Protein 3E48 (pdb70)

Nearest PDB structures (foldseek):
  3e48-assembly1_A  TM=9.968E-01  e=6.217E-48  Staphylococcus aureus subsp. aureus Mu50
  2vrb-assembly1_A-2  TM=9.110E-01  e=1.130E-17  Citrobacter sp. MY-5
  2zcv-assembly1_A  TM=9.039E-01  e=1.420E-17  Escherichia coli
  2jl1-assembly1_A-2  TM=8.910E-01  e=7.568E-18  Citrobacter sp. MY-5
  2vrc-assembly1_D  TM=8.915E-01  e=5.934E-17  Citrobacter sp. MY-5

InterPro domains:
  IPR016040 NAD(P)-binding domain [PF13460] (7-188)
  IPR036291 NAD(P)-binding domain superfamily [SSF51735] (3-250)
  IPR052718 NmrA-type domain-containing oxidoreductase [PTHR47129] (1-280)

CATH classification: 3.40.50.720 (+1 more: 3.90.25.10)

B-factor: mean 16.28, std 10.05, range [1.59, 71.4]

Foldseek 3Di:
DEEEPLPDDLNVLLLVVCLVVLPPQAEYEDQDVVPDDPVCVPSHHYQYADLQPLVSLVVLADEEYEYDFDPDDQLVVRQSSLVSVLVSCVSRVYQEYEYEEELQADPPQLQSNPNRVVNVVVVVVSPHWYEYEYAEPPVQVCLVVLCAEDAQPLAQFKAWYAYSNLSSLLVVLCVPDVVNTRYYYYRTADIDGLRVQVLSCVLSVHHYGYDYDDLVVQLVVCPPHPVSNNSNSNPSRNVRSRRDDDCSSCVRNVDHGDDPNRVSND/DEEEPLLDPLNVLLLVVCLVVQPPPAEYEDQDPVSDDPVCVPRYHYQYADLQPLVSLVVLADEEYEYDQDPDDQLVVRQSSLVSVLVSCVSRVYQEYEYEEELQADPPQLQSNPNRVVNVVVVVVSPHFYEYEYAEPPVQVCLVVLCAEDAQPLAQFKAWYAYSNLSSLLVNLCVVDVVNTRYYYYRTADIGGLVVQVLSCVLQVHHYGYDHDDLVVQLCVCPPPPVSNNSNSNPSRNVRSRRDDDCSSCVRNVDHTDDPNRVSVVDRRDHPDDDD

Secondary structure (DSSP, 8-state):
---BTTTSHHHHHHHHHHHHTT-TT-EEEESSGGGS-GGGBTTBEEEE--TT-S----TT---EEEE------SHHHHHHHHHHHHHHHHHTT--EEEEE--S--STT-----HHHHHHHHHHHHH--EEEEE----THHHHTTT---EE----TT--EEE--HHHHHHHHHHHHH-GGGTT-EE----EEE--HHHHHHHHHHTS--EE----HHHHH----STTHHHHHH--HHHHTTTT----SHHHHHHSSPPPPHHHHHH-/---BTTTSHHHHHHHHHHHHTT-SS-EEEES-GGGS-GGGBTTBEEEE--TT-TT--TTT---EEEE------SHHHHTHHHHHHHHHHHHHT--EEEEE--S--STT-----HHHHHHHHHHHHH--EEEEE----THHHHTTT---EE----TT--EEE--HHHHHHHHHHHHH-GGGTTSEE----EEE--HHHHHHHHHHSS--EE-PPPHHHHH----STTHHHHHH--HHHHTTTT----SHHHHHHSSPPPPHHHHHTTS----SS---

Solvent-accessible surface area: 24708 Å² total

Structure (mmCIF, N/CA/C/O backbone):
data_3E48
#
_entry.id   3E48
#
_cell.length_a   65.086
_cell.length_b   67.188
_cell.length_c   141.582
_cell.angle_alpha   90.00
_cell.angle_beta   90.00
_cell.angle_gamma   90.00
#
_symmetry.space_group_name_H-M   'P 21 21 21'
#
loop_
_entity.id
_entity.type
_entity.pdbx_description
1 polymer 'Putative nucleoside-diphosphate-sugar epimerase'
2 non-polymer 'MAGNESIUM ION'
3 water water
#
loop_
_atom_site.group_PDB
_atom_site.id
_atom_site.type_symbol
_atom_site.label_atom_id
_atom_site.label_alt_id
_atom_site.label_comp_id
_atom_site.label_asym_id
_atom_site.label_entity_id
_atom_site.label_seq_id
_atom_site.pdbx_PDB_ins_code
_atom_site.Cartn_x
_atom_site.Cartn_y
_atom_site.Cartn_z
_atom_site.occupancy
_atom_site.B_iso_or_equiv
_atom_site.auth_seq_id
_atom_site.auth_comp_id
_atom_site.auth_asym_id
_atom_site.auth_atom_id
_atom_site.pdbx_PDB_model_num
ATOM 9 N N . ASN A 1 2 ? -2.005 -17.224 -6.588 1.00 13.40 2 ASN A N 1
ATOM 10 C CA . ASN A 1 2 ? -1.964 -15.982 -7.344 1.00 8.04 2 ASN A CA 1
ATOM 11 C C . ASN A 1 2 ? -0.652 -15.236 -7.177 1.00 9.58 2 ASN A C 1
ATOM 12 O O . ASN A 1 2 ? -0.289 -14.833 -6.071 1.00 10.48 2 ASN A O 1
ATOM 17 N N . ILE A 1 3 ? 0.036 -15.054 -8.300 1.00 7.90 3 ILE A N 1
ATOM 18 C CA . ILE A 1 3 ? 1.316 -14.360 -8.362 1.00 6.19 3 ILE A CA 1
ATOM 19 C C . ILE A 1 3 ? 1.109 -12.955 -8.913 1.00 7.33 3 ILE A C 1
ATOM 20 O O . ILE A 1 3 ? 0.381 -12.773 -9.885 1.00 7.93 3 ILE A O 1
ATOM 33 N N . LEU A 1 5 ? 3.419 -9.680 -10.166 1.00 5.07 5 LEU A N 1
ATOM 34 C CA . LEU A 1 5 ? 4.737 -9.137 -10.479 1.00 5.91 5 LEU A CA 1
ATOM 35 C C . LEU A 1 5 ? 4.600 -7.629 -10.666 1.00 7.76 5 LEU A C 1
ATOM 36 O O . LEU A 1 5 ? 3.871 -7.175 -11.549 1.00 6.60 5 LEU A O 1
ATOM 41 N N . THR A 1 6 ? 5.282 -6.849 -9.835 1.00 6.69 6 THR A N 1
ATOM 42 C CA . THR A 1 6 ? 5.220 -5.394 -9.957 1.00 5.67 6 THR A CA 1
ATOM 43 C C . THR A 1 6 ? 6.354 -4.925 -10.873 1.00 9.07 6 THR A C 1
ATOM 44 O O . THR A 1 6 ? 7.333 -5.647 -11.072 1.00 9.20 6 THR A O 1
ATOM 48 N N . GLY A 1 7 ? 6.218 -3.724 -11.430 1.00 7.64 7 GLY A N 1
ATOM 49 C CA . GLY A 1 7 ? 7.237 -3.197 -12.325 1.00 12.39 7 GLY A CA 1
ATOM 50 C C . GLY A 1 7 ? 7.468 -4.128 -13.501 1.00 10.44 7 GLY A C 1
ATOM 51 O O . GLY A 1 7 ? 8.559 -4.193 -14.057 1.00 7.72 7 GLY A O 1
ATOM 52 N N . ALA A 1 8 ? 6.412 -4.833 -13.888 1.00 10.19 8 ALA A N 1
ATOM 53 C CA . ALA A 1 8 ? 6.459 -5.805 -14.972 1.00 8.72 8 ALA A CA 1
ATOM 54 C C . ALA A 1 8 ? 6.941 -5.296 -16.323 1.00 7.50 8 ALA A C 1
ATOM 55 O O . ALA A 1 8 ? 7.514 -6.065 -17.101 1.00 8.89 8 ALA A O 1
ATOM 57 N N . THR A 1 9 ? 6.717 -4.018 -16.616 1.00 7.90 9 THR A N 1
ATOM 58 C CA . THR A 1 9 ? 7.127 -3.489 -17.915 1.00 8.56 9 THR A CA 1
ATOM 59 C C . THR A 1 9 ? 8.524 -2.892 -17.961 1.00 9.47 9 THR A C 1
ATOM 60 O O . THR A 1 9 ? 8.941 -2.368 -18.992 1.00 10.71 9 THR A O 1
ATOM 64 N N . GLY A 1 10 ? 9.250 -2.975 -16.851 1.00 8.61 10 GLY A N 1
ATOM 65 C CA . GLY A 1 10 ? 10.608 -2.463 -16.836 1.00 8.17 10 GLY A CA 1
ATOM 66 C C . GLY A 1 10 ? 11.514 -3.507 -17.468 1.00 7.11 10 GLY A C 1
ATOM 67 O O . GLY A 1 10 ? 11.033 -4.548 -17.910 1.00 7.76 10 GLY A O 1
ATOM 68 N N . HIS A 1 11 ? 12.818 -3.250 -17.501 1.00 8.95 11 HIS A N 1
ATOM 69 C CA . HIS A 1 11 ? 13.760 -4.190 -18.100 1.00 11.84 11 HIS A CA 1
ATOM 70 C C . HIS A 1 11 ? 13.673 -5.605 -17.546 1.00 11.61 11 HIS A C 1
ATOM 71 O O . HIS A 1 11 ? 13.419 -6.551 -18.292 1.00 10.02 11 HIS A O 1
ATOM 78 N N . LEU A 1 12 ? 13.891 -5.755 -16.244 1.00 7.38 12 LEU A N 1
ATOM 79 C CA . LEU A 1 12 ? 13.846 -7.079 -15.626 1.00 6.41 12 LEU A CA 1
ATOM 80 C C . LEU A 1 12 ? 12.440 -7.661 -15.653 1.00 6.62 12 LEU A C 1
ATOM 81 O O . LEU A 1 12 ? 12.256 -8.848 -15.928 1.00 7.26 12 LEU A O 1
ATOM 86 N N . GLY A 1 13 ? 11.450 -6.821 -15.367 1.00 7.55 13 GLY A N 1
ATOM 87 C CA . GLY A 1 13 ? 10.074 -7.286 -15.359 1.00 8.19 13 GLY A CA 1
ATOM 88 C C . GLY A 1 13 ? 9.655 -7.881 -16.690 1.00 8.38 13 GLY A C 1
ATOM 89 O O . GLY A 1 13 ? 8.888 -8.845 -16.742 1.00 7.29 13 GLY A O 1
ATOM 90 N N . THR A 1 14 ? 10.163 -7.310 -17.775 1.00 6.02 14 THR A N 1
ATOM 91 C CA . THR A 1 14 ? 9.822 -7.798 -19.103 1.00 7.71 14 THR A CA 1
ATOM 92 C C . THR A 1 14 ? 10.360 -9.216 -19.293 1.00 6.42 14 THR A C 1
ATOM 93 O O . THR A 1 14 ? 9.665 -10.087 -19.822 1.00 6.26 14 THR A O 1
ATOM 97 N N . HIS A 1 15 ? 11.590 -9.452 -18.842 1.00 6.85 15 HIS A N 1
ATOM 98 C CA . HIS A 1 15 ? 12.186 -10.785 -18.935 1.00 5.38 15 HIS A CA 1
ATOM 99 C C . HIS A 1 15 ? 11.367 -11.787 -18.128 1.00 7.33 15 HIS A C 1
ATOM 100 O O . HIS A 1 15 ? 11.025 -12.865 -18.615 1.00 7.06 15 HIS A O 1
ATOM 107 N N . ILE A 1 16 ? 11.058 -11.432 -16.884 1.00 5.26 16 ILE A N 1
ATOM 108 C CA . ILE A 1 16 ? 10.290 -12.327 -16.030 1.00 7.76 16 ILE A CA 1
ATOM 109 C C . ILE A 1 16 ? 8.910 -12.608 -16.614 1.00 8.38 16 ILE A C 1
ATOM 110 O O . ILE A 1 16 ? 8.468 -13.761 -16.644 1.00 9.40 16 ILE A O 1
ATOM 115 N N . THR A 1 17 ? 8.232 -11.570 -17.094 1.00 3.29 17 THR A N 1
ATOM 116 C CA . THR A 1 17 ? 6.903 -11.771 -17.662 1.00 6.36 17 THR A CA 1
ATOM 117 C C . THR A 1 17 ? 6.944 -12.663 -18.903 1.00 6.54 17 THR A C 1
ATOM 118 O O . THR A 1 17 ? 6.145 -13.588 -19.028 1.00 7.28 17 THR A O 1
ATOM 122 N N . ASN A 1 18 ? 7.865 -12.393 -19.822 1.00 6.90 18 ASN A N 1
ATOM 123 C CA . ASN A 1 18 ? 7.955 -13.214 -21.021 1.00 5.49 18 ASN A CA 1
ATOM 124 C C . ASN A 1 18 ? 8.250 -14.668 -20.675 1.00 8.47 18 ASN A C 1
ATOM 125 O O .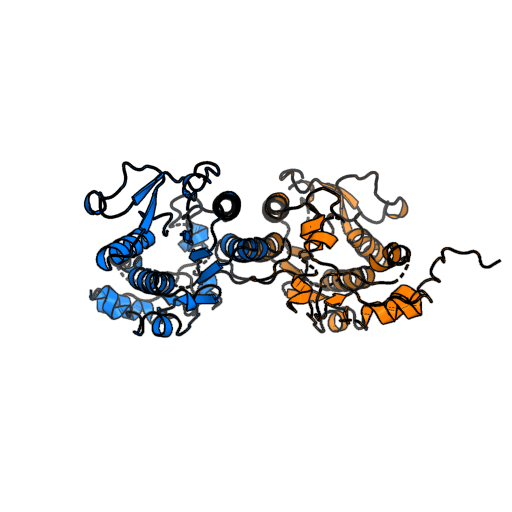 ASN A 1 18 ? 7.697 -15.579 -21.289 1.00 8.69 18 ASN A O 1
ATOM 130 N N . GLN A 1 19 ? 9.105 -14.895 -19.684 1.00 6.64 19 GLN A N 1
ATOM 131 C CA . GLN A 1 19 ? 9.427 -16.263 -19.292 1.00 6.31 19 GLN A CA 1
ATOM 132 C C . GLN A 1 19 ? 8.226 -16.955 -18.631 1.00 10.47 19 GLN A C 1
ATOM 133 O O . GLN A 1 19 ? 7.998 -18.145 -18.848 1.00 10.35 19 GLN A O 1
ATOM 139 N N . ALA A 1 20 ? 7.452 -16.204 -17.847 1.00 7.45 20 ALA A N 1
ATOM 140 C CA . ALA A 1 20 ? 6.275 -16.750 -17.174 1.00 7.82 20 ALA A CA 1
ATOM 141 C C . ALA A 1 20 ? 5.223 -17.144 -18.206 1.00 9.09 20 ALA A C 1
ATOM 142 O O . ALA A 1 20 ? 4.543 -18.163 -18.064 1.00 11.84 20 ALA A O 1
ATOM 144 N N . ILE A 1 21 ? 5.088 -16.325 -19.244 1.00 8.01 21 ILE A N 1
ATOM 145 C CA . ILE A 1 21 ? 4.131 -16.606 -20.304 1.00 10.07 21 ILE A CA 1
ATOM 146 C C . ILE A 1 21 ? 4.588 -17.819 -21.113 1.00 8.51 21 ILE A C 1
ATOM 147 O O . ILE A 1 21 ? 3.788 -18.702 -21.415 1.00 13.83 21 ILE A O 1
ATOM 152 N N . ALA A 1 22 ? 5.875 -17.869 -21.445 1.00 8.76 22 ALA A N 1
ATOM 153 C CA . ALA A 1 22 ? 6.423 -18.977 -22.221 1.00 6.58 22 ALA A CA 1
ATOM 154 C C . ALA A 1 22 ? 6.328 -20.306 -21.476 1.00 13.70 22 ALA A C 1
ATOM 155 O O . ALA A 1 22 ? 6.208 -21.365 -22.095 1.00 16.21 22 ALA A O 1
ATOM 157 N N . ASN A 1 23 ? 6.367 -20.240 -20.151 1.00 10.58 23 ASN A N 1
ATOM 158 C CA . ASN A 1 23 ? 6.291 -21.431 -19.309 1.00 13.60 23 ASN A CA 1
ATOM 159 C C . ASN A 1 23 ? 4.848 -21.727 -18.892 1.00 12.39 23 ASN A C 1
ATOM 160 O O . ASN A 1 23 ? 4.583 -22.710 -18.205 1.00 16.94 23 ASN A O 1
ATOM 165 N N . HIS A 1 24 ? 3.922 -20.873 -19.320 1.00 12.66 24 HIS A N 1
ATOM 166 C CA . HIS A 1 24 ? 2.505 -21.024 -18.996 1.00 13.16 24 HIS A CA 1
ATOM 167 C C . HIS A 1 24 ? 2.212 -21.076 -17.496 1.00 12.69 24 HIS A C 1
ATOM 168 O O . HIS A 1 24 ? 1.390 -21.875 -17.044 1.00 16.27 24 HIS A O 1
ATOM 175 N N . ILE A 1 25 ? 2.877 -20.220 -16.724 1.00 12.44 25 ILE A N 1
ATOM 176 C CA . ILE A 1 25 ? 2.661 -20.171 -15.282 1.00 13.22 25 ILE A CA 1
ATOM 177 C C . ILE A 1 25 ? 1.211 -19.772 -15.011 1.00 16.48 25 ILE A C 1
ATOM 178 O O . ILE A 1 25 ? 0.707 -18.803 -15.581 1.00 15.72 25 ILE A O 1
ATOM 183 N N . ASP A 1 26 ? 0.537 -20.526 -14.147 1.00 15.05 26 ASP A N 1
ATOM 184 C CA . ASP A 1 26 ? -0.858 -20.245 -13.825 1.00 15.49 26 ASP A CA 1
ATOM 185 C C . ASP A 1 26 ? -1.032 -19.079 -12.858 1.00 11.55 26 ASP A C 1
ATOM 186 O O . ASP A 1 26 ? -0.147 -18.782 -12.056 1.00 15.11 26 ASP A O 1
ATOM 191 N N . HIS A 1 27 ? -2.187 -18.426 -12.951 1.00 12.09 27 HIS A N 1
ATOM 192 C CA . HIS A 1 27 ? -2.547 -17.310 -12.080 1.00 9.38 27 HIS A CA 1
ATOM 193 C C . HIS A 1 27 ? -1.478 -16.229 -11.986 1.00 10.97 27 HIS A C 1
ATOM 194 O O . HIS A 1 27 ? -1.149 -15.766 -10.892 1.00 9.79 27 HIS A O 1
ATOM 201 N N . PHE A 1 28 ? -0.957 -15.822 -13.138 1.00 8.40 28 PHE A N 1
ATOM 202 C CA . PHE A 1 28 ? 0.083 -14.800 -13.191 1.00 9.28 28 PHE A CA 1
ATOM 203 C C . PHE A 1 28 ? -0.540 -13.424 -13.428 1.00 12.13 28 PHE A C 1
ATOM 204 O O . PHE A 1 28 ? -1.313 -13.231 -14.366 1.00 9.92 28 PHE A O 1
ATOM 212 N N . HIS A 1 29 ? -0.212 -12.477 -12.553 1.00 4.21 29 HIS A N 1
ATOM 213 C CA . HIS A 1 29 ? -0.736 -11.117 -12.647 1.00 7.76 29 HIS A CA 1
ATOM 214 C C . HIS A 1 29 ? 0.429 -10.140 -12.709 1.00 6.62 29 HIS A C 1
ATOM 215 O O . HIS A 1 29 ? 1.500 -10.425 -12.176 1.00 6.53 29 HIS A O 1
ATOM 222 N N . ILE A 1 30 ? 0.224 -9.001 -13.366 1.00 7.94 30 ILE A N 1
ATOM 223 C CA . ILE A 1 30 ? 1.259 -7.975 -13.436 1.00 5.78 30 ILE A CA 1
ATOM 224 C C . ILE A 1 30 ? 0.647 -6.648 -13.023 1.00 8.25 30 ILE A C 1
ATOM 225 O O . ILE A 1 30 ? -0.550 -6.415 -13.210 1.00 10.83 30 ILE A O 1
ATOM 230 N N . GLY A 1 31 ? 1.471 -5.788 -12.443 1.00 6.71 31 GLY A N 1
ATOM 231 C CA . GLY A 1 31 ? 1.004 -4.482 -12.028 1.00 6.69 31 GLY A CA 1
ATOM 232 C C . GLY A 1 31 ? 1.757 -3.432 -12.820 1.00 10.12 31 GLY A C 1
ATOM 233 O O . GLY A 1 31 ? 2.981 -3.509 -12.955 1.00 10.82 31 GLY A O 1
ATOM 234 N N . VAL A 1 32 ? 1.024 -2.463 -13.360 1.00 5.73 32 VAL A N 1
ATOM 235 C CA . VAL A 1 32 ? 1.618 -1.389 -14.151 1.00 8.23 32 VAL A CA 1
ATOM 236 C C . VAL A 1 32 ? 0.957 -0.075 -13.745 1.00 7.34 32 VAL A C 1
ATOM 237 O O . VAL A 1 32 ? -0.230 -0.051 -13.417 1.00 7.90 32 VAL A O 1
ATOM 241 N N . ARG A 1 33 ? 1.713 1.017 -13.767 1.00 6.33 33 ARG A N 1
ATOM 242 C CA . ARG A 1 33 ? 1.162 2.305 -13.360 1.00 6.59 33 ARG A CA 1
ATOM 243 C C . ARG A 1 33 ? 0.016 2.780 -14.250 1.00 8.99 33 ARG A C 1
ATOM 244 O O . ARG A 1 33 ? -0.936 3.390 -13.764 1.00 7.90 33 ARG A O 1
ATOM 252 N N . ASN A 1 34 ? 0.116 2.503 -15.549 1.00 9.44 34 ASN A N 1
ATOM 253 C CA . ASN A 1 34 ? -0.921 2.882 -16.511 1.00 10.14 34 ASN A CA 1
ATOM 254 C C . ASN A 1 34 ? -1.183 1.690 -17.428 1.00 14.47 34 ASN A C 1
ATOM 255 O O . ASN A 1 34 ? -0.352 1.352 -18.273 1.00 10.18 34 ASN A O 1
ATOM 260 N N . VAL A 1 35 ? -2.344 1.064 -17.251 1.00 12.51 35 VAL A N 1
ATOM 261 C CA . VAL A 1 35 ? -2.725 -0.130 -18.008 1.00 13.25 35 VAL A CA 1
ATOM 262 C C . VAL A 1 35 ? -2.659 -0.049 -19.534 1.00 14.04 35 VAL A C 1
ATOM 263 O O . VAL A 1 35 ? -2.549 -1.080 -20.200 1.00 14.33 35 VAL A O 1
ATOM 267 N N . GLU A 1 36 ? -2.722 1.153 -20.098 1.00 11.62 36 GLU A N 1
ATOM 268 C CA . GLU A 1 36 ? -2.650 1.272 -21.551 1.00 9.96 36 GLU A CA 1
ATOM 269 C C . GLU A 1 36 ? -1.248 0.982 -22.069 1.00 15.01 36 GLU A C 1
ATOM 270 O O . GLU A 1 36 ? -1.076 0.676 -23.249 1.00 15.78 36 GLU A O 1
ATOM 276 N N . LYS A 1 37 ? -0.254 1.068 -21.186 1.00 12.65 37 LYS A N 1
ATOM 277 C CA . LYS A 1 37 ? 1.133 0.828 -21.566 1.00 13.29 37 LYS A CA 1
ATOM 278 C C . LYS A 1 37 ? 1.562 -0.627 -21.422 1.00 20.55 37 LYS A C 1
ATOM 279 O O . LYS A 1 37 ? 2.704 -0.914 -21.059 1.00 32.53 37 LYS A O 1
ATOM 285 N N . VAL A 1 38 ? 0.644 -1.542 -21.696 1.00 14.02 38 VAL A N 1
ATOM 286 C CA . VAL A 1 38 ? 0.941 -2.963 -21.622 1.00 13.10 38 VAL A CA 1
ATOM 287 C C . VAL A 1 38 ? 1.163 -3.467 -23.046 1.00 12.01 38 VAL A C 1
ATOM 288 O O . VAL A 1 38 ? 0.392 -3.149 -23.951 1.00 11.42 38 VAL A O 1
ATOM 292 N N . PRO A 1 39 ? 2.237 -4.242 -23.268 1.00 12.25 39 PRO A N 1
ATOM 293 C CA . PRO A 1 39 ? 2.540 -4.781 -24.599 1.00 12.68 39 PRO A CA 1
ATOM 294 C C . PRO A 1 39 ? 1.332 -5.520 -25.179 1.00 11.67 39 PRO A C 1
ATOM 295 O O . PRO A 1 39 ? 0.678 -6.287 -24.478 1.00 10.68 39 PRO A O 1
ATOM 299 N N . ASP A 1 40 ? 1.036 -5.292 -26.455 1.00 15.30 40 ASP A N 1
ATOM 300 C CA . ASP A 1 40 ? -0.103 -5.960 -27.076 1.00 19.15 40 ASP A CA 1
ATOM 301 C C . ASP A 1 40 ? 0.051 -7.472 -27.035 1.00 15.73 40 ASP A C 1
ATOM 302 O O . ASP A 1 40 ? -0.937 -8.201 -26.979 1.00 21.58 40 ASP A O 1
ATOM 307 N N . ASP A 1 41 ? 1.296 -7.934 -27.055 1.00 20.28 41 ASP A N 1
ATOM 308 C CA . ASP A 1 41 ? 1.592 -9.365 -27.028 1.00 20.51 41 ASP A CA 1
ATOM 309 C C . ASP A 1 41 ? 1.227 -10.017 -25.699 1.00 24.84 41 ASP A C 1
ATOM 310 O O . ASP A 1 41 ? 1.076 -11.236 -25.624 1.00 21.96 41 ASP A O 1
ATOM 315 N N . TRP A 1 42 ? 1.089 -9.213 -24.649 1.00 14.89 42 TRP A N 1
ATOM 316 C CA . TRP A 1 42 ? 0.750 -9.746 -23.330 1.00 13.63 42 TRP A CA 1
ATOM 317 C C . TRP A 1 42 ? -0.752 -9.760 -23.087 1.00 16.37 42 TRP A C 1
ATOM 318 O O . TRP A 1 42 ? -1.238 -10.440 -22.181 1.00 14.38 42 TRP A O 1
ATOM 329 N N . ARG A 1 43 ? -1.480 -8.994 -23.893 1.00 16.29 43 ARG A N 1
ATOM 330 C CA . ARG A 1 43 ? -2.929 -8.900 -23.767 1.00 22.19 43 ARG A CA 1
ATOM 331 C C . ARG A 1 43 ? -3.587 -10.275 -23.840 1.00 15.34 43 ARG A C 1
ATOM 332 O O . ARG A 1 43 ? -3.443 -10.989 -24.832 1.00 20.20 43 ARG A O 1
ATOM 340 N N . GLY A 1 44 ? -4.300 -10.641 -22.779 1.00 17.71 44 GLY A N 1
ATOM 341 C CA . GLY A 1 44 ? -4.980 -11.924 -22.746 1.00 20.15 44 GLY A CA 1
ATOM 342 C C . GLY A 1 44 ? -4.129 -13.073 -22.235 1.00 20.01 44 GLY A C 1
ATOM 343 O O . GLY A 1 44 ? -4.644 -14.166 -22.001 1.00 19.43 44 GLY A O 1
ATOM 344 N N . LYS A 1 45 ? -2.831 -12.830 -22.059 1.00 14.69 45 LYS A N 1
ATOM 345 C CA . LYS A 1 45 ? -1.914 -13.860 -21.576 1.00 16.29 45 LYS A CA 1
ATOM 346 C C . LYS A 1 45 ? -1.629 -13.723 -20.080 1.00 14.97 45 LYS A C 1
ATOM 347 O O . LYS A 1 45 ? -1.247 -14.688 -19.420 1.00 17.26 45 LYS A O 1
ATOM 353 N N . VAL A 1 46 ? -1.803 -12.519 -19.548 1.00 11.65 46 VAL A N 1
ATOM 354 C CA . VAL A 1 46 ? -1.584 -12.279 -18.125 1.00 7.81 46 VAL A CA 1
ATOM 355 C C . VAL A 1 46 ? -2.667 -11.338 -17.618 1.00 11.71 46 VAL A C 1
ATOM 356 O O . VAL A 1 46 ? -3.248 -10.580 -18.394 1.00 14.11 46 VAL A O 1
ATOM 360 N N . SER A 1 47 ? -2.953 -11.397 -16.320 1.00 8.72 47 SER A N 1
ATOM 361 C CA . SER A 1 47 ? -3.962 -10.522 -15.741 1.00 8.85 47 SER A CA 1
ATOM 362 C C . SER A 1 47 ? -3.268 -9.210 -15.425 1.00 13.41 47 SER A C 1
ATOM 363 O O . SER A 1 47 ? -2.146 -9.203 -14.926 1.00 11.16 47 SER A O 1
ATOM 366 N N . VAL A 1 48 ? -3.932 -8.099 -15.714 1.00 12.55 48 VAL A N 1
ATOM 367 C CA . VAL A 1 48 ? -3.328 -6.795 -15.484 1.00 11.39 48 VAL A CA 1
ATOM 368 C C . VAL A 1 48 ? -4.044 -5.975 -14.428 1.00 13.18 48 VAL A C 1
ATOM 369 O O . VAL A 1 48 ? -5.275 -5.916 -14.400 1.00 14.67 48 VAL A O 1
ATOM 373 N N . ARG A 1 49 ? -3.271 -5.353 -13.545 1.00 10.82 49 ARG A N 1
ATOM 374 C CA . ARG A 1 49 ? -3.850 -4.500 -12.520 1.00 9.30 49 ARG A CA 1
ATOM 375 C C . ARG A 1 49 ? -3.074 -3.200 -12.459 1.00 10.05 49 ARG A C 1
ATOM 376 O O . ARG A 1 49 ? -1.864 -3.183 -12.686 1.00 8.96 49 ARG A O 1
ATOM 384 N N . GLN A 1 50 ? -3.778 -2.110 -12.171 1.00 5.81 50 GLN A N 1
ATOM 385 C CA . GLN A 1 50 ? -3.149 -0.799 -12.069 1.00 5.41 50 GLN A CA 1
ATOM 386 C C . GLN A 1 50 ? -2.428 -0.745 -10.730 1.00 8.26 50 GLN A C 1
ATOM 387 O O . GLN A 1 50 ? -2.976 -1.150 -9.699 1.00 9.09 50 GLN A O 1
ATOM 393 N N . LEU A 1 51 ? -1.198 -0.247 -10.753 1.00 7.16 51 LEU A N 1
ATOM 394 C CA . LEU A 1 51 ? -0.384 -0.176 -9.549 1.00 6.42 51 LEU A CA 1
ATOM 395 C C . LEU A 1 51 ? 0.663 0.929 -9.671 1.00 6.98 51 LEU A C 1
ATOM 396 O O . LEU A 1 51 ? 1.494 0.919 -10.578 1.00 7.44 51 LEU A O 1
ATOM 401 N N . ASP A 1 52 ? 0.607 1.878 -8.746 1.00 6.08 52 ASP A N 1
ATOM 402 C CA . ASP A 1 52 ? 1.534 3.004 -8.712 1.00 7.41 52 ASP A CA 1
ATOM 403 C C . ASP A 1 52 ? 2.351 2.859 -7.423 1.00 7.87 52 ASP A C 1
ATOM 404 O O . ASP A 1 52 ? 1.786 2.878 -6.329 1.00 7.43 52 ASP A O 1
ATOM 409 N N . TYR A 1 53 ? 3.669 2.710 -7.557 1.00 7.86 53 TYR A N 1
ATOM 410 C CA . TYR A 1 53 ? 4.561 2.539 -6.408 1.00 9.03 53 TYR A CA 1
ATOM 411 C C . TYR A 1 53 ? 4.447 3.615 -5.350 1.00 10.49 53 TYR A C 1
ATOM 412 O O . TYR A 1 53 ? 4.718 3.375 -4.166 1.00 9.01 53 TYR A O 1
ATOM 421 N N . PHE A 1 54 ? 4.076 4.815 -5.767 1.00 8.29 54 PHE A N 1
ATOM 422 C CA . PHE A 1 54 ? 3.972 5.898 -4.809 1.00 7.39 54 PHE A CA 1
ATOM 423 C C . PHE A 1 54 ? 2.541 6.287 -4.464 1.00 10.11 54 PHE A C 1
ATOM 424 O O . PHE A 1 54 ? 2.257 7.413 -4.066 1.00 11.34 54 PHE A O 1
ATOM 432 N N . ASN A 1 55 ? 1.642 5.324 -4.619 1.00 6.96 55 ASN A N 1
ATOM 433 C CA . ASN A 1 55 ? 0.249 5.518 -4.274 1.00 9.11 55 ASN A CA 1
ATOM 434 C C . ASN A 1 55 ? -0.097 4.281 -3.456 1.00 7.21 55 ASN A C 1
ATOM 435 O O . ASN A 1 55 ? -0.355 3.204 -3.998 1.00 8.73 55 ASN A O 1
ATOM 440 N N . GLN A 1 56 ? -0.065 4.439 -2.139 1.00 8.20 56 GLN A N 1
ATOM 441 C CA . GLN A 1 56 ? -0.328 3.328 -1.238 1.00 7.14 56 GLN A CA 1
ATOM 442 C C . GLN A 1 56 ? -1.657 2.644 -1.515 1.00 10.17 56 GLN A C 1
ATOM 443 O O . GLN A 1 56 ? -1.735 1.414 -1.514 1.00 10.89 56 GLN A O 1
ATOM 449 N N . GLU A 1 57 ? -2.699 3.438 -1.760 1.00 9.18 57 GLU A N 1
ATOM 450 C CA . GLU A 1 57 ? -4.027 2.898 -2.040 1.00 9.16 57 GLU A CA 1
ATOM 451 C C . GLU A 1 57 ? -4.032 1.966 -3.251 1.00 11.42 57 GLU A C 1
ATOM 452 O O . GLU A 1 57 ? -4.647 0.898 -3.215 1.00 9.38 57 GLU A O 1
ATOM 458 N N . SER A 1 58 ? -3.353 2.363 -4.322 1.00 8.40 58 SER A N 1
ATOM 459 C CA . SER A 1 58 ? -3.326 1.528 -5.518 1.00 6.02 58 SER A CA 1
ATOM 460 C C . SER A 1 58 ? -2.676 0.182 -5.230 1.00 8.30 58 SER A C 1
ATOM 461 O O . SER A 1 58 ? -3.091 -0.837 -5.771 1.00 8.46 58 SER A O 1
ATOM 472 N N . VAL A 1 60 ? -2.590 -1.386 -2.243 1.00 9.16 60 VAL A N 1
ATOM 473 C CA . VAL A 1 60 ? -3.478 -2.152 -1.376 1.00 9.31 60 VAL A CA 1
ATOM 474 C C . VAL A 1 60 ? -4.499 -2.882 -2.261 1.00 8.64 60 VAL A C 1
ATOM 475 O O . VAL A 1 60 ? -4.720 -4.086 -2.112 1.00 10.27 60 VAL A O 1
ATOM 479 N N . GLU A 1 61 ? -5.100 -2.155 -3.199 1.00 9.77 61 GLU A N 1
ATOM 480 C CA . GLU A 1 61 ? -6.096 -2.740 -4.098 1.00 9.21 61 GLU A CA 1
ATOM 481 C C . GLU A 1 61 ? -5.487 -3.773 -5.052 1.00 9.88 61 GLU A C 1
ATOM 482 O O . GLU A 1 61 ? -6.061 -4.842 -5.274 1.00 10.39 61 GLU A O 1
ATOM 488 N N . ALA A 1 62 ? -4.321 -3.465 -5.612 1.00 9.74 62 ALA A N 1
ATOM 489 C CA . ALA A 1 62 ? -3.669 -4.381 -6.546 1.00 8.12 62 ALA A CA 1
ATOM 490 C C . ALA A 1 62 ? -3.300 -5.723 -5.914 1.00 7.46 62 ALA A C 1
ATOM 491 O O . ALA A 1 62 ? -3.264 -6.745 -6.603 1.00 10.04 62 ALA A O 1
ATOM 493 N N . PHE A 1 63 ? -3.028 -5.716 -4.609 1.00 6.23 63 PHE A N 1
ATOM 494 C CA . PHE A 1 63 ? -2.642 -6.934 -3.897 1.00 9.10 63 PHE A CA 1
ATOM 495 C C . PHE A 1 63 ? -3.815 -7.787 -3.405 1.00 7.69 63 PHE A C 1
ATOM 496 O O . PHE A 1 63 ? -3.605 -8.891 -2.895 1.00 7.86 63 PHE A O 1
ATOM 504 N N . LYS A 1 64 ? -5.040 -7.288 -3.537 1.00 10.38 64 LYS A N 1
ATOM 505 C CA . LYS A 1 64 ? -6.188 -8.069 -3.080 1.00 14.25 64 LYS A CA 1
ATOM 506 C C . LYS A 1 64 ? -6.229 -9.425 -3.772 1.00 9.09 64 LYS A C 1
ATOM 507 O O . LYS A 1 64 ? -6.191 -9.513 -4.999 1.00 11.49 64 LYS A O 1
ATOM 513 N N . GLY A 1 65 ? -6.286 -10.484 -2.973 1.00 11.02 65 GLY A N 1
ATOM 514 C CA . GLY A 1 65 ? -6.334 -11.823 -3.526 1.00 9.36 65 GLY A CA 1
ATOM 515 C C . GLY A 1 65 ? -4.994 -12.390 -3.959 1.00 13.57 65 GLY A C 1
ATOM 516 O O . GLY A 1 65 ? -4.924 -13.540 -4.389 1.00 11.67 65 GLY A O 1
ATOM 525 N N . ASP A 1 67 ? -1.258 -13.953 -3.499 1.00 8.66 67 ASP A N 1
ATOM 526 C CA . ASP A 1 67 ? -0.601 -14.824 -2.531 1.00 11.07 67 ASP A CA 1
ATOM 527 C C . ASP A 1 67 ? 0.892 -14.538 -2.475 1.00 14.03 67 ASP A C 1
ATOM 528 O O . ASP A 1 67 ? 1.483 -14.459 -1.398 1.00 10.78 67 ASP A O 1
ATOM 533 N N . THR A 1 68 ? 1.502 -14.384 -3.643 1.00 8.56 68 THR A N 1
ATOM 534 C CA . THR A 1 68 ? 2.920 -14.080 -3.711 1.00 9.21 68 THR A CA 1
ATOM 535 C C . THR A 1 68 ? 3.115 -12.833 -4.551 1.00 7.95 68 THR A C 1
ATOM 536 O O . THR A 1 68 ? 2.617 -12.747 -5.674 1.00 8.09 68 THR A O 1
ATOM 540 N N . VAL A 1 69 ? 3.822 -11.861 -3.988 1.00 6.09 69 VAL A N 1
ATOM 541 C CA . VAL A 1 69 ? 4.132 -10.631 -4.704 1.00 5.94 69 VAL A CA 1
ATOM 542 C C . VAL A 1 69 ? 5.626 -10.632 -5.011 1.00 7.53 69 VAL A C 1
ATOM 543 O O . VAL A 1 69 ? 6.444 -10.875 -4.126 1.00 6.80 69 VAL A O 1
ATOM 547 N N . VAL A 1 70 ? 5.969 -10.403 -6.276 1.00 5.83 70 VAL A N 1
ATOM 548 C CA . VAL A 1 70 ? 7.365 -10.325 -6.695 1.00 5.34 70 VAL A CA 1
ATOM 549 C C . VAL A 1 70 ? 7.581 -8.835 -6.925 1.00 7.73 70 VAL A C 1
ATOM 550 O O . VAL A 1 70 ? 7.030 -8.259 -7.865 1.00 5.81 70 VAL A O 1
ATOM 554 N N . PHE A 1 71 ? 8.378 -8.215 -6.060 1.00 4.62 71 PHE A N 1
ATOM 555 C CA . PHE A 1 71 ? 8.617 -6.778 -6.128 1.00 6.19 71 PHE A CA 1
ATOM 556 C C . PHE A 1 71 ? 9.936 -6.354 -6.767 1.00 3.74 71 PHE A C 1
ATOM 557 O O . PHE A 1 71 ? 11.006 -6.771 -6.335 1.00 5.77 71 PHE A O 1
ATOM 565 N N . ILE A 1 72 ? 9.851 -5.513 -7.792 1.00 4.27 72 ILE A N 1
ATOM 566 C CA . ILE A 1 72 ? 11.041 -5.006 -8.471 1.00 5.22 72 ILE A CA 1
ATOM 567 C C . ILE A 1 72 ? 11.216 -3.521 -8.141 1.00 7.06 72 ILE A C 1
ATOM 568 O O . ILE A 1 72 ? 10.411 -2.687 -8.560 1.00 6.96 72 ILE A O 1
ATOM 573 N N . PRO A 1 73 ? 12.268 -3.170 -7.383 1.00 4.32 73 PRO A N 1
ATOM 574 C CA . PRO A 1 73 ? 12.488 -1.763 -7.034 1.00 5.92 73 PRO A CA 1
ATOM 575 C C . PRO A 1 73 ? 12.507 -0.845 -8.257 1.00 7.22 73 PRO A C 1
ATOM 576 O O . PRO A 1 73 ? 12.855 -1.272 -9.360 1.00 7.05 73 PRO A O 1
ATOM 580 N N . SER A 1 74 ? 12.120 0.411 -8.051 1.00 4.23 74 SER A N 1
ATOM 581 C CA . SER A 1 74 ? 12.124 1.410 -9.117 1.00 6.21 74 SER A CA 1
ATOM 582 C C . SER A 1 74 ? 13.549 1.938 -9.273 1.00 9.01 74 SER A C 1
ATOM 583 O O . SER A 1 74 ? 14.466 1.444 -8.618 1.00 7.80 74 SER A O 1
ATOM 586 N N . ILE A 1 75 ? 13.737 2.940 -10.131 1.00 8.28 75 ILE A N 1
ATOM 587 C CA . ILE A 1 75 ? 15.069 3.515 -10.335 1.00 11.27 75 ILE A CA 1
ATOM 588 C C . ILE A 1 75 ? 15.194 4.890 -9.691 1.00 9.30 75 ILE A C 1
ATOM 589 O O . ILE A 1 75 ? 16.202 5.568 -9.858 1.00 10.32 75 ILE A O 1
ATOM 594 N N . ILE A 1 76 ? 14.168 5.293 -8.950 1.00 10.11 76 ILE A N 1
ATOM 595 C CA . ILE A 1 76 ? 14.158 6.588 -8.282 1.00 8.13 76 ILE A CA 1
ATOM 596 C C . ILE A 1 76 ? 15.359 6.770 -7.360 1.00 8.67 76 ILE A C 1
ATOM 597 O O . ILE A 1 76 ? 15.771 5.838 -6.673 1.00 8.44 76 ILE A O 1
ATOM 602 N N . HIS A 1 77 ? 15.935 7.967 -7.363 1.00 9.24 77 HIS A N 1
ATOM 603 C CA . HIS A 1 77 ? 17.065 8.261 -6.487 1.00 10.21 77 HIS A CA 1
ATOM 604 C C . HIS A 1 77 ? 16.878 9.668 -5.934 1.00 8.75 77 HIS A C 1
ATOM 605 O O . HIS A 1 77 ? 16.156 10.476 -6.520 1.00 10.03 77 HIS A O 1
ATOM 612 N N . PRO A 1 78 ? 17.496 9.971 -4.780 1.00 10.52 78 PRO A N 1
ATOM 613 C CA . PRO A 1 78 ? 18.349 9.095 -3.967 1.00 9.17 78 PRO A CA 1
ATOM 614 C C . PRO A 1 78 ? 17.526 8.141 -3.099 1.00 11.04 78 PRO A C 1
ATOM 615 O O . PRO A 1 78 ? 16.309 8.031 -3.270 1.00 8.31 78 PRO A O 1
ATOM 619 N N . SER A 1 79 ? 18.183 7.460 -2.159 1.00 9.16 79 SER A N 1
ATOM 620 C CA . SER A 1 79 ? 17.487 6.504 -1.293 1.00 8.48 79 SER A CA 1
ATOM 621 C C . SER A 1 79 ? 16.253 7.060 -0.579 1.00 9.54 79 SER A C 1
ATOM 622 O O . SER A 1 79 ? 15.227 6.382 -0.484 1.00 7.85 79 SER A O 1
ATOM 625 N N . PHE A 1 80 ? 16.340 8.289 -0.080 1.00 8.08 80 PHE A N 1
ATOM 626 C CA . PHE A 1 80 ? 15.210 8.883 0.637 1.00 6.96 80 PHE A CA 1
ATOM 627 C C . PHE A 1 80 ? 13.949 8.959 -0.212 1.00 8.08 80 PHE A C 1
ATOM 628 O O . PHE A 1 80 ? 12.831 8.798 0.294 1.00 7.29 80 PHE A O 1
ATOM 636 N N . LYS A 1 81 ? 14.124 9.208 -1.503 1.00 4.70 81 LYS A N 1
ATOM 637 C CA . LYS A 1 81 ? 12.980 9.298 -2.392 1.00 8.12 81 LYS A CA 1
ATOM 638 C C . LYS A 1 81 ? 12.434 7.936 -2.790 1.00 7.13 81 LYS A C 1
ATOM 639 O O . LYS A 1 81 ? 11.261 7.822 -3.149 1.00 11.86 81 LYS A O 1
ATOM 645 N N . ARG A 1 82 ? 13.264 6.898 -2.713 1.00 5.51 82 ARG A N 1
ATOM 646 C CA . ARG A 1 82 ? 12.803 5.565 -3.102 1.00 7.52 82 ARG A CA 1
ATOM 647 C C . ARG A 1 82 ? 12.160 4.766 -1.962 1.00 7.69 82 ARG A C 1
ATOM 648 O O . ARG A 1 82 ? 11.278 3.935 -2.200 1.00 8.57 82 ARG A O 1
ATOM 656 N N . ILE A 1 83 ? 12.595 5.030 -0.732 1.00 6.94 83 ILE A N 1
ATOM 657 C CA . ILE A 1 83 ? 12.085 4.356 0.466 1.00 11.14 83 ILE A CA 1
ATOM 658 C C . ILE A 1 83 ? 10.563 4.188 0.552 1.00 7.85 83 ILE A C 1
ATOM 659 O O . ILE A 1 83 ? 10.069 3.134 0.943 1.00 5.92 83 ILE A O 1
ATOM 664 N N . PRO A 1 84 ? 9.800 5.230 0.198 1.00 9.23 84 PRO A N 1
ATOM 665 C CA . PRO A 1 84 ? 8.345 5.087 0.284 1.00 6.20 84 PRO A CA 1
ATOM 666 C C . PRO A 1 84 ? 7.759 3.871 -0.432 1.00 5.55 84 PRO A C 1
ATOM 667 O O . PRO A 1 84 ? 6.772 3.306 0.035 1.00 8.78 84 PRO A O 1
ATOM 671 N N . GLU A 1 85 ? 8.359 3.453 -1.546 1.00 6.04 85 GLU A N 1
ATOM 672 C CA . GLU A 1 85 ? 7.824 2.307 -2.276 1.00 4.77 85 GLU A CA 1
ATOM 673 C C . GLU A 1 85 ? 7.892 1.008 -1.471 1.00 6.35 85 GLU A C 1
ATOM 674 O O . GLU A 1 85 ? 6.989 0.173 -1.569 1.00 7.09 85 GLU A O 1
ATOM 680 N N . VAL A 1 86 ? 8.936 0.838 -0.659 1.00 3.94 86 VAL A N 1
ATOM 681 C CA . VAL A 1 86 ? 9.062 -0.381 0.143 1.00 8.20 86 VAL A CA 1
ATOM 682 C C . VAL A 1 86 ? 8.115 -0.308 1.343 1.00 7.71 86 VAL A C 1
ATOM 683 O O . VAL A 1 86 ? 7.592 -1.325 1.803 1.00 7.35 86 VAL A O 1
ATOM 687 N N . GLU A 1 87 ? 7.889 0.902 1.842 1.00 7.16 87 GLU A N 1
ATOM 688 C CA . GLU A 1 87 ? 6.954 1.100 2.941 1.00 8.67 87 GLU A CA 1
ATOM 689 C C . GLU A 1 87 ? 5.579 0.723 2.414 1.00 6.83 87 GLU A C 1
ATOM 690 O O . GLU A 1 87 ? 4.800 0.060 3.101 1.00 8.82 87 GLU A O 1
ATOM 696 N N . ASN A 1 88 ? 5.285 1.139 1.185 1.00 6.82 88 ASN A N 1
ATOM 697 C CA . ASN A 1 88 ? 3.990 0.832 0.581 1.00 6.93 88 ASN A CA 1
ATOM 698 C C . ASN A 1 88 ? 3.841 -0.667 0.320 1.00 8.38 88 ASN A C 1
ATOM 699 O O . ASN A 1 88 ? 2.759 -1.231 0.500 1.00 7.27 88 ASN A O 1
ATOM 704 N N . LEU A 1 89 ? 4.930 -1.314 -0.090 1.00 7.00 89 LEU A N 1
ATOM 705 C CA . LEU A 1 89 ? 4.912 -2.756 -0.340 1.00 7.07 89 LEU A CA 1
ATOM 706 C C . LEU A 1 89 ? 4.485 -3.516 0.916 1.00 9.08 89 LEU A C 1
ATOM 707 O O . LEU A 1 89 ? 3.577 -4.348 0.873 1.00 8.47 89 LEU A O 1
ATOM 712 N N . VAL A 1 90 ? 5.149 -3.228 2.032 1.00 5.78 90 VAL A N 1
ATOM 713 C CA . VAL A 1 90 ? 4.843 -3.889 3.297 1.00 6.96 90 VAL A CA 1
ATOM 714 C C . VAL A 1 90 ? 3.442 -3.547 3.810 1.00 6.34 90 VAL A C 1
ATOM 715 O O . VAL A 1 90 ? 2.720 -4.419 4.298 1.00 9.72 90 VAL A O 1
ATOM 719 N N . TYR A 1 91 ? 3.057 -2.282 3.700 1.00 6.61 91 TYR A N 1
ATOM 720 C CA . TYR A 1 91 ? 1.735 -1.865 4.152 1.00 8.25 91 TYR A CA 1
ATOM 721 C C . TYR A 1 91 ? 0.636 -2.599 3.379 1.00 8.53 91 TYR A C 1
ATOM 722 O O . TYR A 1 91 ? -0.291 -3.165 3.971 1.00 8.38 91 TYR A O 1
ATOM 731 N N . ALA A 1 92 ? 0.753 -2.592 2.054 1.00 7.06 92 ALA A N 1
ATOM 732 C CA . ALA A 1 92 ? -0.218 -3.238 1.175 1.00 6.05 92 ALA A CA 1
ATOM 733 C C . ALA A 1 92 ? -0.246 -4.753 1.348 1.00 8.62 92 ALA A C 1
ATOM 734 O O . ALA A 1 92 ? -1.314 -5.366 1.325 1.00 7.59 92 ALA A O 1
ATOM 736 N N . ALA A 1 93 ? 0.926 -5.356 1.517 1.00 8.30 93 ALA A N 1
ATOM 737 C CA . ALA A 1 93 ? 1.007 -6.801 1.700 1.00 9.29 93 ALA A CA 1
ATOM 738 C C . ALA A 1 93 ? 0.273 -7.193 2.978 1.00 9.42 93 ALA A C 1
ATOM 739 O O . ALA A 1 93 ? -0.481 -8.165 2.993 1.00 8.96 93 ALA A O 1
ATOM 741 N N . LYS A 1 94 ? 0.490 -6.438 4.054 1.00 9.68 94 LYS A N 1
ATOM 742 C CA . LYS A 1 94 ? -0.188 -6.731 5.313 1.00 9.44 94 LYS A CA 1
ATOM 743 C C . LYS A 1 94 ? -1.691 -6.514 5.203 1.00 10.45 94 LYS A C 1
ATOM 744 O O . LYS A 1 94 ? -2.482 -7.368 5.602 1.00 11.92 94 LYS A O 1
ATOM 750 N N . GLN A 1 95 ? -2.078 -5.364 4.662 1.00 9.96 95 GLN A N 1
ATOM 751 C CA . GLN A 1 95 ? -3.489 -5.024 4.522 1.00 15.32 95 GLN A CA 1
ATOM 752 C C . GLN A 1 95 ? -4.282 -6.030 3.687 1.00 9.76 95 GLN A C 1
ATOM 753 O O . GLN A 1 95 ? -5.385 -6.433 4.068 1.00 11.25 95 GLN A O 1
ATOM 759 N N . SER A 1 96 ? -3.717 -6.450 2.560 1.00 10.16 96 SER A N 1
ATOM 760 C CA . SER A 1 96 ? -4.409 -7.378 1.674 1.00 14.31 96 SER A CA 1
ATOM 761 C C . SER A 1 96 ? -4.132 -8.857 1.905 1.00 13.00 96 SER A C 1
ATOM 762 O O . SER A 1 96 ? -4.561 -9.708 1.123 1.00 10.82 96 SER A O 1
ATOM 765 N N . GLY A 1 97 ? -3.412 -9.159 2.979 1.00 9.27 97 GLY A N 1
ATOM 766 C CA . GLY A 1 97 ? -3.125 -10.542 3.322 1.00 9.97 97 GLY A CA 1
ATOM 767 C C . GLY A 1 97 ? -2.202 -11.324 2.410 1.00 11.11 97 GLY A C 1
ATOM 768 O O . GLY A 1 97 ? -2.419 -12.514 2.179 1.00 14.06 97 GLY A O 1
ATOM 769 N N . VAL A 1 98 ? -1.177 -10.666 1.884 1.00 7.42 98 VAL A N 1
ATOM 770 C CA . VAL A 1 98 ? -0.212 -11.337 1.026 1.00 7.96 98 VAL A CA 1
ATOM 771 C C . VAL A 1 98 ? 0.632 -12.237 1.930 1.00 6.75 98 VAL A C 1
ATOM 772 O O . VAL A 1 98 ? 1.128 -11.793 2.961 1.00 15.34 98 VAL A O 1
ATOM 776 N N . ALA A 1 99 ? 0.800 -13.497 1.544 1.00 8.51 99 ALA A N 1
ATOM 777 C CA . ALA A 1 99 ? 1.546 -14.444 2.366 1.00 11.96 99 ALA A CA 1
ATOM 778 C C . ALA A 1 99 ? 3.034 -14.532 2.083 1.00 11.29 99 ALA A C 1
ATOM 779 O O . ALA A 1 99 ? 3.807 -14.962 2.942 1.00 11.58 99 ALA A O 1
ATOM 781 N N . HIS A 1 100 ? 3.441 -14.125 0.887 1.00 8.42 100 HIS A N 1
ATOM 782 C CA . HIS A 1 100 ? 4.838 -14.227 0.522 1.00 5.85 100 HIS A CA 1
ATOM 783 C C . HIS A 1 100 ? 5.304 -13.114 -0.400 1.00 11.50 100 HIS A C 1
ATOM 784 O O . HIS A 1 100 ? 4.617 -12.747 -1.351 1.00 6.48 100 HIS A O 1
ATOM 791 N N . ILE A 1 101 ? 6.482 -12.580 -0.107 1.00 8.31 101 ILE A N 1
ATOM 792 C CA . ILE A 1 101 ? 7.055 -11.532 -0.925 1.00 7.17 101 ILE A CA 1
ATOM 793 C C . ILE A 1 101 ? 8.433 -11.943 -1.411 1.00 6.06 101 ILE A C 1
ATOM 794 O O . ILE A 1 101 ? 9.273 -12.380 -0.628 1.00 6.30 101 ILE A O 1
ATOM 799 N N . ILE A 1 102 ? 8.646 -11.838 -2.717 1.00 6.37 102 ILE A N 1
ATOM 800 C CA . ILE A 1 102 ? 9.953 -12.114 -3.293 1.00 4.81 102 ILE A CA 1
ATOM 801 C C . ILE A 1 102 ? 10.438 -10.699 -3.617 1.00 6.65 102 ILE A C 1
ATOM 802 O O . ILE A 1 102 ? 9.814 -9.999 -4.413 1.00 7.76 102 ILE A O 1
ATOM 807 N N . PHE A 1 103 ? 11.532 -10.275 -2.986 1.00 6.07 103 PHE A N 1
ATOM 808 C CA . PHE A 1 103 ? 12.069 -8.928 -3.192 1.00 4.74 103 PHE A CA 1
ATOM 809 C C . PHE A 1 103 ? 13.352 -8.992 -4.000 1.00 6.76 103 PHE A C 1
ATOM 810 O O . PHE A 1 103 ? 14.288 -9.698 -3.628 1.00 6.87 103 PHE A O 1
ATOM 818 N N . ILE A 1 104 ? 13.412 -8.255 -5.102 1.00 7.63 104 ILE A N 1
ATOM 819 C CA . ILE A 1 104 ? 14.621 -8.275 -5.916 1.00 7.49 104 ILE A CA 1
ATOM 820 C C . ILE A 1 104 ? 15.538 -7.121 -5.521 1.00 8.76 104 ILE A C 1
ATOM 821 O O . ILE A 1 104 ? 15.305 -5.968 -5.885 1.00 8.38 104 ILE A O 1
ATOM 826 N N . GLY A 1 105 ? 16.583 -7.441 -4.768 1.00 7.23 105 GLY A N 1
ATOM 827 C CA . GLY A 1 105 ? 17.506 -6.416 -4.324 1.00 9.75 105 GLY A CA 1
ATOM 828 C C . GLY A 1 105 ? 18.839 -6.439 -5.041 1.00 8.45 105 GLY A C 1
ATOM 829 O O . GLY A 1 105 ? 19.180 -7.411 -5.710 1.00 14.36 105 GLY A O 1
ATOM 830 N N . TYR A 1 106 ? 19.593 -5.356 -4.896 1.00 9.86 106 TYR A N 1
ATOM 831 C CA . TYR A 1 106 ? 20.906 -5.225 -5.522 1.00 8.18 106 TYR A CA 1
ATOM 832 C C . TYR A 1 106 ? 21.975 -5.592 -4.491 1.00 7.84 106 TYR A C 1
ATOM 833 O O . TYR A 1 106 ? 21.820 -5.304 -3.300 1.00 7.46 106 TYR A O 1
ATOM 842 N N . TYR A 1 107 ? 23.066 -6.205 -4.946 1.00 5.98 107 TYR A N 1
ATOM 843 C CA . TYR A 1 107 ? 24.113 -6.644 -4.033 1.00 6.55 107 TYR A CA 1
ATOM 844 C C . TYR A 1 107 ? 25.024 -5.586 -3.421 1.00 5.86 107 TYR A C 1
ATOM 845 O O . TYR A 1 107 ? 25.871 -5.915 -2.595 1.00 6.00 107 TYR A O 1
ATOM 854 N N . ALA A 1 108 ? 24.858 -4.324 -3.810 1.00 5.58 108 ALA A N 1
ATOM 855 C CA . ALA A 1 108 ? 25.683 -3.254 -3.241 1.00 5.11 108 ALA A CA 1
ATOM 856 C C . ALA A 1 108 ? 24.902 -2.724 -2.036 1.00 6.76 108 ALA A C 1
ATOM 857 O O . ALA A 1 108 ? 24.404 -1.594 -2.046 1.00 6.37 108 ALA A O 1
ATOM 859 N N . ASP A 1 109 ? 24.819 -3.555 -0.997 1.00 6.78 109 ASP A N 1
ATOM 860 C CA . ASP A 1 109 ? 24.046 -3.239 0.195 1.00 5.09 109 ASP A CA 1
ATOM 861 C C . ASP A 1 109 ? 24.727 -3.432 1.548 1.00 7.92 109 ASP A C 1
ATOM 862 O O . ASP A 1 109 ? 24.041 -3.486 2.573 1.00 7.40 109 ASP A O 1
ATOM 867 N N . GLN A 1 110 ? 26.052 -3.551 1.577 1.00 5.81 110 GLN A N 1
ATOM 868 C CA . GLN A 1 110 ? 26.743 -3.727 2.863 1.00 7.10 110 GLN A CA 1
ATOM 869 C C . GLN A 1 110 ? 26.654 -2.462 3.705 1.00 8.84 110 GLN A C 1
ATOM 870 O O . GLN A 1 110 ? 26.420 -1.370 3.181 1.00 7.58 110 GLN A O 1
ATOM 876 N N . HIS A 1 111 ? 26.852 -2.604 5.012 1.00 8.69 111 HIS A N 1
ATOM 877 C CA . HIS A 1 111 ? 26.771 -1.454 5.909 1.00 9.19 111 HIS A CA 1
ATOM 878 C C . HIS A 1 111 ? 27.746 -0.343 5.548 1.00 10.85 111 HIS A C 1
ATOM 879 O O . HIS A 1 111 ? 27.532 0.816 5.905 1.00 10.84 111 HIS A O 1
ATOM 886 N N . ASN A 1 112 ? 28.815 -0.693 4.846 1.00 7.24 112 ASN A N 1
ATOM 887 C CA . ASN A 1 112 ? 29.819 0.289 4.464 1.00 8.77 112 ASN A CA 1
ATOM 888 C C . ASN A 1 112 ? 29.945 0.441 2.956 1.00 7.16 112 ASN A C 1
ATOM 889 O O . ASN A 1 112 ? 31.007 0.806 2.451 1.00 8.81 112 ASN A O 1
ATOM 894 N N . ASN A 1 113 ? 28.871 0.156 2.226 1.00 8.18 113 ASN A N 1
ATOM 895 C CA . ASN A 1 113 ? 28.924 0.300 0.773 1.00 8.19 113 ASN A CA 1
ATOM 896 C C . ASN A 1 113 ? 28.554 1.741 0.415 1.00 6.08 113 ASN A C 1
ATOM 897 O O . ASN A 1 113 ? 27.461 2.212 0.729 1.00 7.49 113 ASN A O 1
ATOM 902 N N . PRO A 1 114 ? 29.470 2.458 -0.261 1.00 4.81 114 PRO A N 1
ATOM 903 C CA . PRO A 1 114 ? 29.291 3.853 -0.670 1.00 7.38 114 PRO A CA 1
ATOM 904 C C . PRO A 1 114 ? 28.334 4.130 -1.819 1.00 7.50 114 PRO A C 1
ATOM 905 O O . PRO A 1 114 ? 28.082 5.294 -2.146 1.00 7.33 114 PRO A O 1
ATOM 909 N N . PHE A 1 115 ? 27.798 3.076 -2.429 1.00 6.44 115 PHE A N 1
ATOM 910 C CA . PHE A 1 115 ? 26.858 3.256 -3.532 1.00 8.06 115 PHE A CA 1
ATOM 911 C C . PHE A 1 115 ? 25.666 4.030 -2.988 1.00 4.73 115 PHE A C 1
ATOM 912 O O . PHE A 1 115 ? 25.098 3.666 -1.962 1.00 5.47 115 PHE A O 1
ATOM 920 N N . HIS A 1 116 ? 25.285 5.097 -3.679 1.00 6.54 116 HIS A N 1
ATOM 921 C CA . HIS A 1 116 ? 24.191 5.938 -3.220 1.00 5.19 116 HIS A CA 1
ATOM 922 C C . HIS A 1 116 ? 22.881 5.232 -2.896 1.00 6.38 116 HIS A C 1
ATOM 923 O O . HIS A 1 116 ? 22.120 5.725 -2.071 1.00 6.55 116 HIS A O 1
ATOM 938 N N . SER A 1 118 ? 22.682 2.167 -1.549 1.00 8.35 118 SER A N 1
ATOM 939 C CA . SER A 1 118 ? 22.819 1.158 -0.507 1.00 7.25 118 SER A CA 1
ATOM 940 C C . SER A 1 118 ? 21.870 1.386 0.679 1.00 3.13 118 SER A C 1
ATOM 941 O O . SER A 1 118 ? 21.324 0.427 1.218 1.00 6.30 118 SER A O 1
ATOM 944 N N . PRO A 1 119 ? 21.634 2.650 1.086 1.00 5.19 119 PRO A N 1
ATOM 945 C CA . PRO A 1 119 ? 20.715 2.831 2.223 1.00 5.35 119 PRO A CA 1
ATOM 946 C C . PRO A 1 119 ? 19.320 2.240 1.947 1.00 4.45 119 PRO A C 1
ATOM 947 O O . PRO A 1 119 ? 18.699 1.652 2.836 1.00 6.14 119 PRO A O 1
ATOM 951 N N . TYR A 1 120 ? 18.832 2.401 0.718 1.00 4.94 120 TYR A N 1
ATOM 952 C CA . TYR A 1 120 ? 17.524 1.864 0.351 1.00 5.61 120 TYR A CA 1
ATOM 953 C C . TYR A 1 120 ? 17.494 0.348 0.473 1.00 4.29 120 TYR A C 1
ATOM 954 O O . TYR A 1 120 ? 16.548 -0.223 1.021 1.00 4.81 120 TYR A O 1
ATOM 963 N N . PHE A 1 121 ? 18.526 -0.312 -0.037 1.00 4.54 121 PHE A N 1
ATOM 964 C CA . PHE A 1 121 ? 18.545 -1.766 0.017 1.00 3.58 121 PHE A CA 1
ATOM 965 C C . PHE A 1 121 ? 18.746 -2.305 1.430 1.00 5.55 121 PHE A C 1
ATOM 966 O O . PHE A 1 121 ? 18.176 -3.339 1.786 1.00 6.76 121 PHE A O 1
ATOM 974 N N . GLY A 1 122 ? 19.535 -1.606 2.244 1.00 7.57 122 GLY A N 1
ATOM 975 C CA . GLY A 1 122 ? 19.713 -2.049 3.614 1.00 6.83 122 GLY A CA 1
ATOM 976 C C . GLY A 1 122 ? 18.391 -1.884 4.349 1.00 7.29 122 GLY A C 1
ATOM 977 O O . GLY A 1 122 ? 17.981 -2.740 5.132 1.00 8.16 122 GLY A O 1
ATOM 978 N N . TYR A 1 123 ? 17.710 -0.774 4.083 1.00 5.64 123 TYR A N 1
ATOM 979 C CA . TYR A 1 123 ? 16.433 -0.491 4.721 1.00 4.89 123 TYR A CA 1
ATOM 980 C C . TYR A 1 123 ? 15.363 -1.501 4.303 1.00 5.71 123 TYR A C 1
ATOM 981 O O . TYR A 1 123 ? 14.620 -2.005 5.140 1.00 5.70 123 TYR A O 1
ATOM 990 N N . ALA A 1 124 ? 15.299 -1.812 3.012 1.00 5.05 124 ALA A N 1
ATOM 991 C CA . ALA A 1 124 ? 14.295 -2.746 2.507 1.00 3.36 124 ALA A CA 1
ATOM 992 C C . ALA A 1 124 ? 14.393 -4.127 3.150 1.00 5.39 124 ALA A C 1
ATOM 993 O O . ALA A 1 124 ? 13.390 -4.674 3.611 1.00 4.03 124 ALA A O 1
ATOM 995 N N . SER A 1 125 ? 15.595 -4.688 3.174 1.00 5.41 125 SER A N 1
ATOM 996 C CA . SER A 1 125 ? 15.802 -6.008 3.759 1.00 8.10 125 SER A CA 1
ATOM 997 C C . SER A 1 125 ? 15.326 -6.030 5.211 1.00 8.86 125 SER A C 1
ATOM 998 O O . SER A 1 125 ? 14.603 -6.940 5.635 1.00 6.73 125 SER A O 1
ATOM 1001 N N . ARG A 1 126 ? 15.722 -5.015 5.969 1.00 4.39 126 ARG A N 1
ATOM 1002 C CA . ARG A 1 126 ? 15.339 -4.921 7.371 1.00 4.86 126 ARG A CA 1
ATOM 1003 C C . ARG A 1 126 ? 13.840 -4.700 7.566 1.00 6.65 126 ARG A C 1
ATOM 1004 O O . ARG A 1 126 ? 13.226 -5.326 8.437 1.00 6.77 126 ARG A O 1
ATOM 1012 N N . LEU A 1 127 ? 13.239 -3.839 6.747 1.00 4.46 127 LEU A N 1
ATOM 1013 C CA . LEU A 1 127 ? 11.805 -3.588 6.875 1.00 3.99 127 LEU A CA 1
ATOM 1014 C C . LEU A 1 127 ? 11.044 -4.892 6.629 1.00 6.19 127 LEU A C 1
ATOM 1015 O O . LEU A 1 127 ? 10.060 -5.186 7.316 1.00 7.36 127 LEU A O 1
ATOM 1020 N N . LEU A 1 128 ? 11.481 -5.675 5.645 1.00 4.98 128 LEU A N 1
ATOM 1021 C CA . LEU A 1 128 ? 10.808 -6.945 5.385 1.00 6.20 128 LEU A CA 1
ATOM 1022 C C . LEU A 1 128 ? 10.914 -7.819 6.635 1.00 5.07 128 LEU A C 1
ATOM 1023 O O . LEU A 1 128 ? 9.934 -8.436 7.053 1.00 7.06 128 LEU A O 1
ATOM 1028 N N . SER A 1 129 ? 12.098 -7.848 7.241 1.00 5.00 129 SER A N 1
ATOM 1029 C CA . SER A 1 129 ? 12.322 -8.638 8.450 1.00 6.18 129 SER A CA 1
ATOM 1030 C C . SER A 1 129 ? 11.370 -8.238 9.584 1.00 9.67 129 SER A C 1
ATOM 1031 O O . SER A 1 129 ? 10.837 -9.101 10.283 1.00 11.57 129 SER A O 1
ATOM 1034 N N . THR A 1 130 ? 11.142 -6.939 9.761 1.00 8.15 130 THR A N 1
ATOM 1035 C CA . THR A 1 130 ? 10.253 -6.468 10.828 1.00 6.78 130 THR A CA 1
ATOM 1036 C C . THR A 1 130 ? 8.767 -6.695 10.559 1.00 6.60 130 THR A C 1
ATOM 1037 O O . THR A 1 130 ? 7.961 -6.686 11.490 1.00 10.43 130 THR A O 1
ATOM 1041 N N . SER A 1 131 ? 8.407 -6.886 9.293 1.00 8.83 131 SER A N 1
ATOM 1042 C CA . SER A 1 131 ? 7.007 -7.056 8.891 1.00 6.40 131 SER A CA 1
ATOM 1043 C C . SER A 1 131 ? 6.311 -8.321 9.371 1.00 7.23 131 SER A C 1
ATOM 1044 O O . SER A 1 131 ? 5.097 -8.324 9.566 1.00 11.56 131 SER A O 1
ATOM 1047 N N . GLY A 1 132 ? 7.069 -9.395 9.546 1.00 6.66 132 GLY A N 1
ATOM 1048 C CA . GLY A 1 132 ? 6.464 -10.641 9.971 1.00 12.03 132 GLY A CA 1
ATOM 1049 C C . GLY A 1 132 ? 5.953 -11.446 8.790 1.00 17.32 132 GLY A C 1
ATOM 1050 O O . GLY A 1 132 ? 5.469 -12.564 8.959 1.00 19.57 132 GLY A O 1
ATOM 1051 N N . ILE A 1 133 ? 6.053 -10.881 7.590 1.00 10.91 133 ILE A N 1
ATOM 1052 C CA . ILE A 1 133 ? 5.601 -11.572 6.386 1.00 7.42 133 ILE A CA 1
ATOM 1053 C C . ILE A 1 133 ? 6.733 -12.411 5.807 1.00 11.02 133 ILE A C 1
ATOM 1054 O O . ILE A 1 133 ? 7.883 -11.977 5.786 1.00 7.61 133 ILE A O 1
ATOM 1059 N N . ASP A 1 134 ? 6.416 -13.613 5.339 1.00 6.66 134 ASP A N 1
ATOM 1060 C CA . ASP A 1 134 ? 7.444 -14.464 4.765 1.00 7.94 134 ASP A CA 1
ATOM 1061 C C . ASP A 1 134 ? 7.989 -13.791 3.528 1.00 7.17 134 ASP A C 1
ATOM 1062 O O . ASP A 1 134 ? 7.230 -13.273 2.705 1.00 6.88 134 ASP A O 1
ATOM 1067 N N . TYR A 1 135 ? 9.305 -13.795 3.390 1.00 7.05 135 TYR A N 1
ATOM 1068 C CA . TYR A 1 135 ? 9.896 -13.187 2.217 1.00 6.21 135 TYR A CA 1
ATOM 1069 C C . TYR A 1 135 ? 11.159 -13.899 1.778 1.00 7.99 135 TYR A C 1
ATOM 1070 O O . TYR A 1 135 ? 11.875 -14.500 2.579 1.00 8.99 135 TYR A O 1
ATOM 1079 N N . THR A 1 136 ? 11.405 -13.821 0.480 1.00 5.61 136 THR A N 1
ATOM 1080 C CA . THR A 1 136 ? 12.571 -14.411 -0.142 1.00 6.95 136 THR A CA 1
ATOM 1081 C C . THR A 1 136 ? 13.307 -13.199 -0.691 1.00 8.96 136 THR A C 1
ATOM 1082 O O . THR A 1 136 ? 12.788 -12.491 -1.559 1.00 8.97 136 THR A O 1
ATOM 1086 N N . TYR A 1 137 ? 14.498 -12.946 -0.156 1.00 6.65 137 TYR A N 1
ATOM 1087 C CA . TYR A 1 137 ? 15.296 -11.798 -0.564 1.00 6.14 137 TYR A CA 1
ATOM 1088 C C . TYR A 1 137 ? 16.347 -12.233 -1.572 1.00 7.37 137 TYR A C 1
ATOM 1089 O O . TYR A 1 137 ? 17.305 -12.933 -1.234 1.00 7.54 137 TYR A O 1
ATOM 1098 N N . VAL A 1 138 ? 16.146 -11.822 -2.818 1.00 4.88 138 VAL A N 1
ATOM 1099 C CA . VAL A 1 138 ? 17.035 -12.180 -3.916 1.00 5.86 138 VAL A CA 1
ATOM 1100 C C . VAL A 1 138 ? 17.963 -11.027 -4.286 1.00 8.35 138 VAL A C 1
ATOM 1101 O O . VAL A 1 138 ? 17.530 -10.038 -4.870 1.00 14.15 138 VAL A O 1
ATOM 1105 N N . ARG A 1 139 ? 19.238 -11.143 -3.940 1.00 6.12 139 ARG A N 1
ATOM 1106 C CA . ARG A 1 139 ? 20.184 -10.089 -4.286 1.00 6.50 139 ARG A CA 1
ATOM 1107 C C . ARG A 1 139 ? 20.748 -10.402 -5.663 1.00 10.59 139 ARG A C 1
ATOM 1108 O O . ARG A 1 139 ? 20.983 -11.561 -5.983 1.00 13.12 139 ARG A O 1
ATOM 1124 N N . ALA A 1 141 ? 23.608 -9.318 -8.912 1.00 5.20 141 ALA A N 1
ATOM 1125 C CA . ALA A 1 141 ? 24.867 -8.648 -9.210 1.00 7.23 141 ALA A CA 1
ATOM 1126 C C . ALA A 1 141 ? 24.606 -7.586 -10.267 1.00 7.17 141 ALA A C 1
ATOM 1127 O O . ALA A 1 141 ? 23.457 -7.347 -10.641 1.00 6.26 141 ALA A O 1
ATOM 1137 N N . TYR A 1 143 ? 24.199 -5.676 -13.744 1.00 9.44 143 TYR A N 1
ATOM 1138 C CA . TYR A 1 143 ? 23.701 -6.020 -15.074 1.00 9.32 143 TYR A CA 1
ATOM 1139 C C . TYR A 1 143 ? 24.784 -6.023 -16.148 1.00 8.49 143 TYR A C 1
ATOM 1140 O O . TYR A 1 143 ? 25.615 -5.113 -16.211 1.00 7.36 143 TYR A O 1
ATOM 1157 N N . ASP A 1 145 ? 23.821 -6.350 -19.389 1.00 9.96 145 ASP A N 1
ATOM 1158 C CA . ASP A 1 145 ? 23.096 -5.676 -20.460 1.00 11.75 145 ASP A CA 1
ATOM 1159 C C . ASP A 1 145 ? 23.528 -4.272 -20.899 1.00 13.48 145 ASP A C 1
ATOM 1160 O O . ASP A 1 145 ? 23.630 -4.007 -22.096 1.00 13.62 145 ASP A O 1
ATOM 1165 N N . PRO A 1 146 ? 23.777 -3.356 -19.950 1.00 11.89 146 PRO A N 1
ATOM 1166 C CA . PRO A 1 146 ? 24.193 -1.989 -20.288 1.00 10.40 146 PRO A CA 1
ATOM 1167 C C . PRO A 1 146 ? 25.467 -1.910 -21.139 1.00 13.43 146 PRO A C 1
ATOM 1168 O O . PRO A 1 146 ? 25.667 -0.948 -21.882 1.00 12.52 146 PRO A O 1
ATOM 1172 N N . LEU A 1 147 ? 26.323 -2.922 -21.032 1.00 8.92 147 LEU A N 1
ATOM 1173 C CA . LEU A 1 147 ? 27.574 -2.939 -21.788 1.00 8.73 147 LEU A CA 1
ATOM 1174 C C . LEU A 1 147 ? 27.372 -2.929 -23.302 1.00 15.29 147 LEU A C 1
ATOM 1175 O O . LEU A 1 147 ? 28.155 -2.313 -24.028 1.00 15.49 147 LEU A O 1
ATOM 1180 N N . LYS A 1 148 ? 26.329 -3.605 -23.784 1.00 14.27 148 LYS A N 1
ATOM 1181 C CA . LYS A 1 148 ? 26.075 -3.646 -25.221 1.00 15.08 148 LYS A CA 1
ATOM 1182 C C . LYS A 1 148 ? 25.856 -2.265 -25.840 1.00 12.58 148 LYS A C 1
ATOM 1183 O O . LYS A 1 148 ? 26.524 -1.907 -26.811 1.00 15.03 148 LYS A O 1
ATOM 1189 N N . PRO A 1 149 ? 24.921 -1.469 -25.295 1.00 13.66 149 PRO A N 1
ATOM 1190 C CA . PRO A 1 149 ? 24.674 -0.133 -25.852 1.00 16.11 149 PRO A CA 1
ATOM 1191 C C . PRO A 1 149 ? 25.839 0.821 -25.602 1.00 14.57 149 PRO A C 1
ATOM 1192 O O . PRO A 1 149 ? 25.964 1.850 -26.263 1.00 16.17 149 PRO A O 1
ATOM 1196 N N . TYR A 1 150 ? 26.684 0.471 -24.637 1.00 14.19 150 TYR A N 1
ATOM 1197 C CA . TYR A 1 150 ? 27.833 1.295 -24.282 1.00 10.56 150 TYR A CA 1
ATOM 1198 C C . TYR A 1 150 ? 29.020 1.059 -25.217 1.00 11.44 150 TYR A C 1
ATOM 1199 O O . TYR A 1 150 ? 29.929 1.883 -25.281 1.00 18.16 150 TYR A O 1
ATOM 1208 N N . LEU A 1 151 ? 29.005 -0.054 -25.947 1.00 14.91 151 LEU A N 1
ATOM 1209 C CA . LEU A 1 151 ? 30.099 -0.379 -26.864 1.00 18.91 151 LEU A CA 1
ATOM 1210 C C . LEU A 1 151 ? 30.470 0.766 -27.805 1.00 20.36 151 LEU A C 1
ATOM 1211 O O . LEU A 1 151 ? 31.642 1.113 -27.932 1.00 19.38 151 LEU A O 1
ATOM 1216 N N . PRO A 1 152 ? 29.477 1.358 -28.487 1.00 18.17 152 PRO A N 1
ATOM 1217 C CA . PRO A 1 152 ? 29.750 2.464 -29.408 1.00 22.51 152 PRO A CA 1
ATOM 1218 C C . PRO A 1 152 ? 30.625 3.553 -28.787 1.00 22.13 152 PRO A C 1
ATOM 1219 O O . PRO A 1 152 ? 31.600 3.999 -29.394 1.00 21.60 152 PRO A O 1
ATOM 1223 N N . GLU A 1 153 ? 30.289 3.972 -27.573 1.00 15.56 153 GLU A N 1
ATOM 1224 C CA . GLU A 1 153 ? 31.066 5.013 -26.915 1.00 23.78 153 GLU A CA 1
ATOM 1225 C C . GLU A 1 153 ? 32.444 4.505 -26.504 1.00 23.18 153 GLU A C 1
ATOM 1226 O O . GLU A 1 153 ? 33.431 5.238 -26.579 1.00 18.94 153 GLU A O 1
ATOM 1232 N N . LEU A 1 154 ? 32.505 3.249 -26.067 1.00 21.94 154 LEU A N 1
ATOM 1233 C CA . LEU A 1 154 ? 33.766 2.644 -25.652 1.00 18.26 154 LEU A CA 1
ATOM 1234 C C . LEU A 1 154 ? 34.721 2.545 -26.835 1.00 20.33 154 LEU A C 1
ATOM 1235 O O . LEU A 1 154 ? 35.894 2.912 -26.734 1.00 19.89 154 LEU A O 1
ATOM 1248 N N . ASN A 1 156 ? 34.694 4.282 -29.432 1.00 27.77 156 ASN A N 1
ATOM 1249 C CA . ASN A 1 156 ? 35.048 5.638 -29.822 1.00 31.38 156 ASN A CA 1
ATOM 1250 C C . ASN A 1 156 ? 36.188 6.186 -28.965 1.00 31.24 156 ASN A C 1
ATOM 1251 O O . ASN A 1 156 ? 37.143 6.764 -29.486 1.00 26.57 156 ASN A O 1
ATOM 1264 N N . HIS A 1 158 ? 38.136 4.311 -27.091 1.00 17.84 158 HIS A N 1
ATOM 1265 C CA . HIS A 1 158 ? 39.205 3.317 -27.071 1.00 14.84 158 HIS A CA 1
ATOM 1266 C C . HIS A 1 158 ? 39.676 3.113 -25.635 1.00 19.29 158 HIS A C 1
ATOM 1267 O O . HIS A 1 158 ? 40.794 2.654 -25.393 1.00 18.68 158 HIS A O 1
ATOM 1274 N N . LYS A 1 159 ? 38.817 3.457 -24.680 1.00 15.96 159 LYS A N 1
ATOM 1275 C CA . LYS A 1 159 ? 39.164 3.314 -23.274 1.00 17.32 159 LYS A CA 1
ATOM 1276 C C . LYS A 1 159 ? 37.962 3.030 -22.378 1.00 15.16 159 LYS A C 1
ATOM 1277 O O . LYS A 1 159 ? 36.865 3.551 -22.596 1.00 16.93 159 LYS A O 1
ATOM 1283 N N . LEU A 1 160 ? 38.188 2.192 -21.374 1.00 13.71 160 LEU A N 1
ATOM 1284 C CA . LEU A 1 160 ? 37.172 1.855 -20.381 1.00 10.37 160 LEU A CA 1
ATOM 1285 C C . LEU A 1 160 ? 37.577 2.777 -19.233 1.00 11.60 160 LEU A C 1
ATOM 1286 O O . LEU A 1 160 ? 38.683 2.650 -18.706 1.00 12.23 160 LEU A O 1
ATOM 1291 N N . ILE A 1 161 ? 36.698 3.699 -18.847 1.00 11.86 161 ILE A N 1
ATOM 1292 C CA . ILE A 1 161 ? 37.042 4.669 -17.811 1.00 9.84 161 ILE A CA 1
ATOM 1293 C C . ILE A 1 161 ? 36.398 4.574 -16.429 1.00 8.91 161 ILE A C 1
ATOM 1294 O O . ILE A 1 161 ? 36.546 5.495 -15.621 1.00 11.09 161 ILE A O 1
ATOM 1299 N N . TYR A 1 162 ? 35.700 3.479 -16.146 1.00 10.05 162 TYR A N 1
ATOM 1300 C CA . TYR A 1 162 ? 35.072 3.309 -14.836 1.00 11.10 162 TYR A CA 1
ATOM 1301 C C . TYR A 1 162 ? 36.091 3.516 -13.711 1.00 10.09 162 TYR A C 1
ATOM 1302 O O . TYR A 1 162 ? 37.165 2.914 -13.724 1.00 11.82 162 TYR A O 1
ATOM 1311 N N . PRO A 1 163 ? 35.768 4.376 -12.726 1.00 8.34 163 PRO A N 1
ATOM 1312 C CA . PRO A 1 163 ? 36.677 4.636 -11.600 1.00 6.85 163 PRO A CA 1
ATOM 1313 C C . PRO A 1 163 ? 36.577 3.524 -10.555 1.00 11.11 163 PRO A C 1
ATOM 1314 O O . PRO A 1 163 ? 36.206 3.765 -9.405 1.00 10.36 163 PRO A O 1
ATOM 1318 N N . ALA A 1 164 ? 36.929 2.307 -10.959 1.00 10.74 164 ALA A N 1
ATOM 1319 C CA . ALA A 1 164 ? 36.837 1.150 -10.077 1.00 9.23 164 ALA A CA 1
ATOM 1320 C C . ALA A 1 164 ? 38.174 0.609 -9.580 1.00 8.36 164 ALA A C 1
ATOM 1321 O O . ALA A 1 164 ? 38.245 -0.522 -9.091 1.00 9.81 164 ALA A O 1
ATOM 1323 N N . GLY A 1 165 ? 39.225 1.417 -9.697 1.00 11.85 165 GLY A N 1
ATOM 1324 C CA . GLY A 1 165 ? 40.542 0.993 -9.249 1.00 10.49 165 GLY A CA 1
ATOM 1325 C C . GLY A 1 165 ? 40.913 -0.376 -9.783 1.00 12.44 165 GLY A C 1
ATOM 1326 O O . GLY A 1 165 ? 40.777 -0.646 -10.979 1.00 14.13 165 GLY A O 1
ATOM 1327 N N . ASP A 1 166 ? 41.385 -1.251 -8.901 1.00 11.69 166 ASP A N 1
ATOM 1328 C CA . ASP A 1 166 ? 41.755 -2.600 -9.311 1.00 13.60 166 ASP A CA 1
ATOM 1329 C C . ASP A 1 166 ? 40.736 -3.605 -8.783 1.00 10.97 166 ASP A C 1
ATOM 1330 O O . ASP A 1 166 ? 40.997 -4.806 -8.726 1.00 14.16 166 ASP A O 1
ATOM 1335 N N . GLY A 1 167 ? 39.568 -3.105 -8.399 1.00 14.05 167 GLY A N 1
ATOM 1336 C CA . GLY A 1 167 ? 38.539 -3.981 -7.879 1.00 10.42 167 GLY A CA 1
ATOM 1337 C C . GLY A 1 167 ? 37.959 -4.937 -8.905 1.00 11.08 167 GLY A C 1
ATOM 1338 O O . GLY A 1 167 ? 38.077 -4.731 -10.118 1.00 9.87 167 GLY A O 1
ATOM 1339 N N . ARG A 1 168 ? 37.339 -5.998 -8.401 1.00 11.40 168 ARG A N 1
ATOM 1340 C CA . ARG A 1 168 ? 36.699 -7.010 -9.237 1.00 10.19 168 ARG A CA 1
ATOM 1341 C C . ARG A 1 168 ? 35.198 -6.860 -9.048 1.00 10.60 168 ARG A C 1
ATOM 1342 O O . ARG A 1 168 ? 34.708 -6.825 -7.920 1.00 9.98 168 ARG A O 1
ATOM 1350 N N . ILE A 1 169 ? 34.470 -6.769 -10.158 1.00 8.35 169 ILE A N 1
ATOM 1351 C CA . ILE A 1 169 ? 33.024 -6.607 -10.109 1.00 9.02 169 ILE A CA 1
ATOM 1352 C C . ILE A 1 169 ? 32.334 -7.813 -10.722 1.00 11.08 169 ILE A C 1
ATOM 1353 O O . ILE A 1 169 ? 32.710 -8.268 -11.803 1.00 9.33 169 ILE A O 1
ATOM 1358 N N . ASN A 1 170 ? 31.327 -8.334 -10.030 1.00 6.88 170 ASN A N 1
ATOM 1359 C CA . ASN A 1 170 ? 30.592 -9.476 -10.548 1.00 8.80 170 ASN A CA 1
ATOM 1360 C C . ASN A 1 170 ? 29.391 -9.003 -11.368 1.00 15.18 170 ASN A C 1
ATOM 1361 O O . ASN A 1 170 ? 28.623 -8.142 -10.933 1.00 9.10 170 ASN A O 1
ATOM 1366 N N . TYR A 1 171 ? 29.256 -9.579 -12.563 1.00 8.61 171 TYR A N 1
ATOM 1367 C CA . TYR A 1 171 ? 28.192 -9.246 -13.508 1.00 9.91 171 TYR A CA 1
ATOM 1368 C C . TYR A 1 171 ? 27.290 -10.440 -13.815 1.00 8.45 171 TYR A C 1
ATOM 1369 O O . TYR A 1 171 ? 27.720 -11.589 -13.731 1.00 8.86 171 TYR A O 1
ATOM 1378 N N . ILE A 1 172 ? 26.052 -10.150 -14.210 1.00 8.31 172 ILE A N 1
ATOM 1379 C CA . ILE A 1 172 ? 25.069 -11.177 -14.567 1.00 8.86 172 ILE A CA 1
ATOM 1380 C C . ILE A 1 172 ? 24.050 -10.548 -15.533 1.00 9.58 172 ILE A C 1
ATOM 1381 O O . ILE A 1 172 ? 23.761 -9.357 -15.434 1.00 7.67 172 ILE A O 1
ATOM 1386 N N . THR A 1 173 ? 23.516 -11.326 -16.475 1.00 9.70 173 THR A N 1
ATOM 1387 C CA . THR A 1 173 ? 22.528 -10.776 -17.410 1.00 7.94 173 THR A CA 1
ATOM 1388 C C . THR A 1 173 ? 21.154 -10.709 -16.752 1.00 9.17 173 THR A C 1
ATOM 1389 O O . THR A 1 173 ? 20.864 -11.479 -15.831 1.00 8.63 173 THR A O 1
ATOM 1393 N N . ARG A 1 174 ? 20.306 -9.799 -17.228 1.00 8.44 174 ARG A N 1
ATOM 1394 C CA . ARG A 1 174 ? 18.957 -9.689 -16.686 1.00 7.95 174 ARG A CA 1
ATOM 1395 C C . ARG A 1 174 ? 18.216 -10.986 -16.985 1.00 6.16 174 ARG A C 1
ATOM 1396 O O . ARG A 1 174 ? 17.408 -11.443 -16.180 1.00 6.57 174 ARG A O 1
ATOM 1404 N N . ASN A 1 175 ? 18.494 -11.577 -18.145 1.00 5.81 175 ASN A N 1
ATOM 1405 C CA . ASN A 1 175 ? 17.849 -12.838 -18.515 1.00 9.90 175 ASN A CA 1
ATOM 1406 C C . ASN A 1 175 ? 18.099 -13.899 -17.438 1.00 10.26 175 ASN A C 1
ATOM 1407 O O . ASN A 1 175 ? 17.175 -14.602 -17.027 1.00 10.01 175 ASN A O 1
ATOM 1412 N N . ASP A 1 176 ? 19.343 -14.008 -16.972 1.00 7.07 176 ASP A N 1
ATOM 1413 C CA . ASP A 1 176 ? 19.680 -14.989 -15.947 1.00 10.18 176 ASP A CA 1
ATOM 1414 C C . ASP A 1 176 ? 19.044 -14.668 -14.596 1.00 8.85 176 ASP A C 1
ATOM 1415 O O . ASP A 1 176 ? 18.609 -15.572 -13.881 1.00 8.19 176 ASP A O 1
ATOM 1420 N N . ILE A 1 177 ? 18.997 -13.391 -14.232 1.00 8.12 177 ILE A N 1
ATOM 1421 C CA . ILE A 1 177 ? 18.365 -13.019 -12.972 1.00 7.45 177 ILE A CA 1
ATOM 1422 C C . ILE A 1 177 ? 16.920 -13.480 -13.066 1.00 6.03 177 ILE A C 1
ATOM 1423 O O . ILE A 1 177 ? 16.393 -14.085 -12.138 1.00 6.06 177 ILE A O 1
ATOM 1428 N N . ALA A 1 178 ? 16.287 -13.213 -14.206 1.00 8.95 178 ALA A N 1
ATOM 1429 C CA . ALA A 1 178 ? 14.900 -13.612 -14.409 1.00 6.94 178 ALA A CA 1
ATOM 1430 C C . ALA A 1 178 ? 14.741 -15.134 -14.344 1.00 7.58 178 ALA A C 1
ATOM 1431 O O . ALA A 1 178 ? 13.762 -15.626 -13.795 1.00 5.94 178 ALA A O 1
ATOM 1433 N N . ARG A 1 179 ? 15.697 -15.882 -14.895 1.00 9.10 179 ARG A N 1
ATOM 1434 C CA . ARG A 1 179 ? 15.603 -17.342 -14.842 1.00 7.60 179 ARG A CA 1
ATOM 1435 C C . ARG A 1 179 ? 15.634 -17.806 -13.386 1.00 10.86 179 ARG A C 1
ATOM 1436 O O . ARG A 1 179 ? 14.949 -18.756 -13.014 1.00 10.20 179 ARG A O 1
ATOM 1444 N N . GLY A 1 180 ? 16.438 -17.134 -12.568 1.00 6.76 180 GLY A N 1
ATOM 1445 C CA . GLY A 1 180 ? 16.524 -17.504 -11.167 1.00 7.49 180 GLY A CA 1
ATOM 1446 C C . GLY A 1 180 ? 15.240 -17.199 -10.422 1.00 8.00 180 GLY A C 1
ATOM 1447 O O . GLY A 1 180 ? 14.765 -17.997 -9.614 1.00 8.21 180 GLY A O 1
ATOM 1448 N N . VAL A 1 181 ? 14.665 -16.037 -10.706 1.00 5.96 181 VAL A N 1
ATOM 1449 C CA . VAL A 1 181 ? 13.437 -15.631 -10.050 1.00 8.25 181 VAL A CA 1
ATOM 1450 C C . VAL A 1 181 ? 12.286 -16.541 -10.438 1.00 4.19 181 VAL A C 1
ATOM 1451 O O . VAL A 1 181 ? 11.469 -16.905 -9.593 1.00 6.81 181 VAL A O 1
ATOM 1455 N N . ILE A 1 182 ? 12.221 -16.916 -11.711 1.00 10.02 182 ILE A N 1
ATOM 1456 C CA . ILE A 1 182 ? 11.156 -17.804 -12.160 1.00 6.62 182 ILE A CA 1
ATOM 1457 C C . ILE A 1 182 ? 11.301 -19.162 -11.470 1.00 5.76 182 ILE A C 1
ATOM 1458 O O . ILE A 1 182 ? 10.303 -19.772 -11.081 1.00 9.01 182 ILE A O 1
ATOM 1463 N N . ALA A 1 183 ? 12.538 -19.635 -11.316 1.00 7.03 183 ALA A N 1
ATOM 1464 C CA . ALA A 1 183 ? 12.779 -20.921 -10.657 1.00 6.88 183 ALA A CA 1
ATOM 1465 C C . ALA A 1 183 ? 12.301 -20.864 -9.208 1.00 8.42 183 ALA A C 1
ATOM 1466 O O . ALA A 1 183 ? 11.750 -21.834 -8.678 1.00 9.79 183 ALA A O 1
ATOM 1468 N N . ILE A 1 184 ? 12.526 -19.724 -8.566 1.00 8.06 184 ILE A N 1
ATOM 1469 C CA . ILE A 1 184 ? 12.103 -19.533 -7.186 1.00 9.18 184 ILE A CA 1
ATOM 1470 C C . ILE A 1 184 ? 10.580 -19.555 -7.119 1.00 10.76 184 ILE A C 1
ATOM 1471 O O . ILE A 1 184 ? 9.997 -20.258 -6.299 1.00 10.76 184 ILE A O 1
ATOM 1476 N N . ILE A 1 185 ? 9.940 -18.785 -7.993 1.00 6.62 185 ILE A N 1
ATOM 1477 C CA . ILE A 1 185 ? 8.482 -18.724 -8.040 1.00 7.58 185 ILE A CA 1
ATOM 1478 C C . ILE A 1 185 ? 7.849 -20.113 -8.161 1.00 10.24 185 ILE A C 1
ATOM 1479 O O . ILE A 1 185 ? 6.896 -20.430 -7.450 1.00 10.62 185 ILE A O 1
ATOM 1484 N N . LYS A 1 186 ? 8.395 -20.934 -9.054 1.00 9.82 186 LYS A N 1
ATOM 1485 C CA . LYS A 1 186 ? 7.873 -22.276 -9.305 1.00 15.05 186 LYS A CA 1
ATOM 1486 C C . LYS A 1 186 ? 8.148 -23.329 -8.229 1.00 15.14 186 LYS A C 1
ATOM 1487 O O . LYS A 1 186 ? 7.533 -24.396 -8.240 1.00 14.73 186 LYS A O 1
ATOM 1493 N N . ASN A 1 187 ? 9.064 -23.052 -7.307 1.00 11.09 187 ASN A N 1
ATOM 1494 C CA . ASN A 1 187 ? 9.375 -24.027 -6.261 1.00 12.64 187 ASN A CA 1
ATOM 1495 C C . ASN A 1 187 ? 9.293 -23.420 -4.865 1.00 12.87 187 ASN A C 1
ATOM 1496 O O . ASN A 1 187 ? 10.272 -22.883 -4.355 1.00 11.62 187 ASN A O 1
ATOM 1501 N N . PRO A 1 188 ? 8.123 -23.523 -4.219 1.00 11.32 188 PRO A N 1
ATOM 1502 C CA . PRO A 1 188 ? 7.931 -22.971 -2.876 1.00 12.59 188 PRO A CA 1
ATOM 1503 C C . PRO A 1 188 ? 8.919 -23.451 -1.815 1.00 10.68 188 PRO A C 1
ATOM 1504 O O . PRO A 1 188 ? 9.054 -22.820 -0.772 1.00 13.48 188 PRO A O 1
ATOM 1508 N N . ASP A 1 189 ? 9.608 -24.559 -2.069 1.00 15.89 189 ASP A N 1
ATOM 1509 C CA . ASP A 1 189 ? 10.572 -25.056 -1.093 1.00 14.16 189 ASP A CA 1
ATOM 1510 C C . ASP A 1 189 ? 11.803 -24.164 -1.039 1.00 15.50 189 ASP A C 1
ATOM 1511 O O . ASP A 1 189 ? 12.680 -24.353 -0.199 1.00 16.63 189 ASP A O 1
ATOM 1516 N N . THR A 1 190 ? 11.871 -23.187 -1.936 1.00 11.22 190 THR A N 1
ATOM 1517 C CA . THR A 1 190 ? 13.007 -22.275 -1.959 1.00 13.66 190 THR A CA 1
ATOM 1518 C C . THR A 1 190 ? 12.652 -20.969 -1.281 1.00 13.22 190 THR A C 1
ATOM 1519 O O . THR A 1 190 ? 13.510 -20.112 -1.093 1.00 13.13 190 THR A O 1
ATOM 1523 N N . TRP A 1 191 ? 11.386 -20.813 -0.918 1.00 10.10 191 TRP A N 1
ATOM 1524 C CA . TRP A 1 191 ? 10.940 -19.579 -0.293 1.00 10.99 191 TRP A CA 1
ATOM 1525 C C . TRP A 1 191 ? 11.424 -19.407 1.136 1.00 16.01 191 TRP A C 1
ATOM 1526 O O . TRP A 1 191 ? 11.659 -20.382 1.855 1.00 16.73 191 TRP A O 1
ATOM 1537 N N . GLY A 1 192 ? 11.572 -18.149 1.533 1.00 12.80 192 GLY A N 1
ATOM 1538 C CA . GLY A 1 192 ? 12.002 -17.839 2.881 1.00 13.18 192 GLY A CA 1
ATOM 1539 C C . GLY A 1 192 ? 13.502 -17.826 3.066 1.00 17.01 192 GLY A C 1
ATOM 1540 O O . GLY A 1 192 ? 13.986 -17.681 4.188 1.00 19.31 192 GLY A O 1
ATOM 1541 N N . LYS A 1 193 ? 14.241 -17.976 1.973 1.00 13.71 193 LYS A N 1
ATOM 1542 C CA . LYS A 1 193 ? 15.694 -17.982 2.044 1.00 12.38 193 LYS A CA 1
ATOM 1543 C C . LYS A 1 193 ? 16.275 -16.758 1.346 1.00 13.24 193 LYS A C 1
ATOM 1544 O O . LYS A 1 193 ? 15.596 -16.092 0.568 1.00 11.44 193 LYS A O 1
ATOM 1550 N N . ARG A 1 194 ? 17.533 -16.461 1.649 1.00 11.74 194 ARG A N 1
ATOM 1551 C CA . ARG A 1 194 ? 18.229 -15.330 1.057 1.00 10.86 194 ARG A CA 1
ATOM 1552 C C . ARG A 1 194 ? 19.123 -15.877 -0.054 1.00 14.62 194 ARG A C 1
ATOM 1553 O O . ARG A 1 194 ? 19.866 -16.843 0.152 1.00 11.80 194 ARG A O 1
ATOM 1561 N N . TYR A 1 195 ? 19.044 -15.261 -1.230 1.00 8.36 195 TYR A N 1
ATOM 1562 C CA . TYR A 1 195 ? 19.820 -15.701 -2.386 1.00 8.56 195 TYR A CA 1
ATOM 1563 C C . TYR A 1 195 ? 20.650 -14.599 -3.017 1.00 6.99 195 TYR A C 1
ATOM 1564 O O . TYR A 1 195 ? 20.337 -13.420 -2.887 1.00 11.20 195 TYR A O 1
ATOM 1573 N N . LEU A 1 196 ? 21.710 -15.001 -3.708 1.00 5.92 196 LEU A N 1
ATOM 1574 C CA . LEU A 1 196 ? 22.560 -14.069 -4.440 1.00 9.56 196 LEU A CA 1
ATOM 1575 C C . LEU A 1 196 ? 22.694 -14.645 -5.841 1.00 6.03 196 LEU A C 1
ATOM 1576 O O . LEU A 1 196 ? 23.233 -15.740 -6.019 1.00 7.69 196 LEU A O 1
ATOM 1581 N N . LEU A 1 197 ? 22.179 -13.927 -6.830 1.00 6.92 197 LEU A N 1
ATOM 1582 C CA . LEU A 1 197 ? 22.277 -14.386 -8.209 1.00 7.35 197 LEU A CA 1
ATOM 1583 C C . LEU A 1 197 ? 23.455 -13.653 -8.835 1.00 9.47 197 LEU A C 1
ATOM 1584 O O . LEU A 1 197 ? 23.366 -12.471 -9.170 1.00 8.75 197 LEU A O 1
ATOM 1589 N N . SER A 1 198 ? 24.569 -14.370 -8.958 1.00 8.45 198 SER A N 1
ATOM 1590 C CA . SER A 1 198 ? 25.796 -13.820 -9.515 1.00 7.64 198 SER A CA 1
ATOM 1591 C C . SER A 1 198 ? 26.182 -14.551 -10.795 1.00 9.98 198 SER A C 1
ATOM 1592 O O . SER A 1 198 ? 25.779 -15.693 -11.015 1.00 9.34 198 SER A O 1
ATOM 1595 N N . GLY A 1 199 ? 26.967 -13.886 -11.634 1.00 10.19 199 GLY A N 1
ATOM 1596 C CA . GLY A 1 199 ? 27.397 -14.491 -12.881 1.00 10.35 199 GLY A CA 1
ATOM 1597 C C . GLY A 1 199 ? 28.887 -14.752 -12.816 1.00 9.40 199 GLY A C 1
ATOM 1598 O O . GLY A 1 199 ? 29.319 -15.819 -12.372 1.00 12.46 199 GLY A O 1
ATOM 1599 N N . TYR A 1 200 ? 29.673 -13.770 -13.245 1.00 10.82 200 TYR A N 1
ATOM 1600 C CA . TYR A 1 200 ? 31.129 -13.891 -13.233 1.00 10.59 200 TYR A CA 1
ATOM 1601 C C . TYR A 1 200 ? 31.769 -12.576 -12.832 1.00 8.59 200 TYR A C 1
ATOM 1602 O O . TYR A 1 200 ? 31.246 -11.503 -13.131 1.00 8.17 200 TYR A O 1
ATOM 1611 N N . SER A 1 201 ? 32.908 -12.662 -12.153 1.00 10.51 201 SER A N 1
ATOM 1612 C CA . SER A 1 201 ? 33.619 -11.468 -11.723 1.00 7.44 201 SER A CA 1
ATOM 1613 C C . SER A 1 201 ? 34.778 -11.153 -12.659 1.00 8.51 201 SER A C 1
ATOM 1614 O O . SER A 1 201 ? 35.494 -12.051 -13.114 1.00 12.47 201 SER A O 1
ATOM 1617 N N . TYR A 1 202 ? 34.958 -9.870 -12.943 1.00 11.16 202 TYR A N 1
ATOM 1618 C CA . TYR A 1 202 ? 36.035 -9.429 -13.820 1.00 13.03 202 TYR A CA 1
ATOM 1619 C C . TYR A 1 202 ? 36.624 -8.150 -13.247 1.00 13.44 202 TYR A C 1
ATOM 1620 O O . TYR A 1 202 ? 35.887 -7.309 -12.734 1.00 12.90 202 TYR A O 1
ATOM 1629 N N . ASP A 1 203 ? 37.943 -8.003 -13.294 1.00 13.55 203 ASP A N 1
ATOM 1630 C CA . ASP A 1 203 ? 38.508 -6.746 -12.838 1.00 12.98 203 ASP A CA 1
ATOM 1631 C C . ASP A 1 203 ? 38.362 -5.922 -14.113 1.00 13.56 203 ASP A C 1
ATOM 1632 O O . ASP A 1 203 ? 38.040 -6.477 -15.165 1.00 12.86 203 ASP A O 1
ATOM 1645 N N . LYS A 1 205 ? 40.490 -4.622 -16.041 1.00 13.49 205 LYS A N 1
ATOM 1646 C CA . LYS A 1 205 ? 41.463 -4.958 -17.060 1.00 17.62 205 LYS A CA 1
ATOM 1647 C C . LYS A 1 205 ? 40.893 -6.107 -17.896 1.00 15.10 205 LYS A C 1
ATOM 1648 O O . LYS A 1 205 ? 40.912 -6.061 -19.128 1.00 17.03 205 LYS A O 1
ATOM 1654 N N . GLU A 1 206 ? 40.365 -7.128 -17.227 1.00 14.28 206 GLU A N 1
ATOM 1655 C CA . GLU A 1 206 ? 39.788 -8.275 -17.926 1.00 13.90 206 GLU A CA 1
ATOM 1656 C C . GLU A 1 206 ? 38.521 -7.879 -18.678 1.00 15.63 206 GLU A C 1
ATOM 1657 O O . GLU A 1 206 ? 38.212 -8.433 -19.731 1.00 17.82 206 GLU A O 1
ATOM 1663 N N . LEU A 1 207 ? 37.787 -6.916 -18.131 1.00 10.95 207 LEU A N 1
ATOM 1664 C CA . LEU A 1 207 ? 36.557 -6.453 -18.765 1.00 13.93 207 LEU A CA 1
ATOM 1665 C C . LEU A 1 207 ? 36.899 -5.773 -20.096 1.00 14.66 207 LEU A C 1
ATOM 1666 O O . LEU A 1 207 ? 36.276 -6.045 -21.124 1.00 15.00 207 LEU A O 1
ATOM 1671 N N . ALA A 1 208 ? 37.895 -4.893 -20.072 1.00 17.51 208 ALA A N 1
ATOM 1672 C CA . ALA A 1 208 ? 38.313 -4.176 -21.274 1.00 14.90 208 ALA A CA 1
ATOM 1673 C C . ALA A 1 208 ? 38.775 -5.143 -22.362 1.00 17.30 208 ALA A C 1
ATOM 1674 O O . ALA A 1 208 ? 38.565 -4.897 -23.550 1.00 14.89 208 ALA A O 1
ATOM 1676 N N . ALA A 1 209 ? 39.410 -6.236 -21.950 1.00 18.50 209 ALA A N 1
ATOM 1677 C CA . ALA A 1 209 ? 39.892 -7.243 -22.889 1.00 22.65 209 ALA A CA 1
ATOM 1678 C C . ALA A 1 209 ? 38.707 -7.961 -23.533 1.00 19.39 209 ALA A C 1
ATOM 1679 O O . ALA A 1 209 ? 38.731 -8.271 -24.723 1.00 19.82 209 ALA A O 1
ATOM 1681 N N . ILE A 1 210 ? 37.668 -8.223 -22.742 1.00 17.88 210 ILE A N 1
ATOM 1682 C CA . ILE A 1 210 ? 36.479 -8.893 -23.253 1.00 15.82 210 ILE A CA 1
ATOM 1683 C C . ILE A 1 210 ? 35.742 -7.978 -24.226 1.00 18.27 210 ILE A C 1
ATOM 1684 O O . ILE A 1 210 ? 35.242 -8.427 -25.259 1.00 21.59 210 ILE A O 1
ATOM 1689 N N . LEU A 1 211 ? 35.672 -6.694 -23.890 1.00 11.30 211 LEU A N 1
ATOM 1690 C CA . LEU A 1 211 ? 34.998 -5.719 -24.736 1.00 15.78 211 LEU A CA 1
ATOM 1691 C C . LEU A 1 211 ? 35.781 -5.504 -26.025 1.00 15.71 211 LEU A C 1
ATOM 1692 O O . LEU A 1 211 ? 35.200 -5.318 -27.093 1.00 21.07 211 LEU A O 1
ATOM 1697 N N . SER A 1 212 ? 37.106 -5.536 -25.917 1.00 17.83 212 SER A N 1
ATOM 1698 C CA . SER A 1 212 ? 37.969 -5.344 -27.074 1.00 23.24 212 SER A CA 1
ATOM 1699 C C . SER A 1 212 ? 37.775 -6.424 -28.136 1.00 23.72 212 SER A C 1
ATOM 1700 O O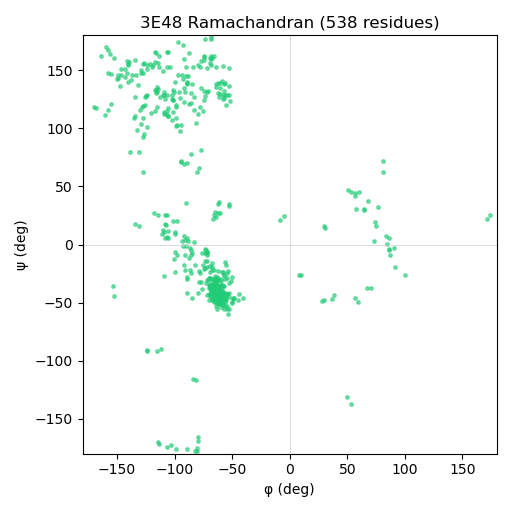 . SER A 1 212 ? 37.580 -6.116 -29.311 1.00 27.28 212 SER A O 1
ATOM 1703 N N . GLU A 1 213 ? 37.826 -7.687 -27.725 1.00 17.33 213 GLU A N 1
ATOM 1704 C CA . GLU A 1 213 ? 37.665 -8.787 -28.667 1.00 26.69 213 GLU A CA 1
ATOM 1705 C C . GLU A 1 213 ? 36.244 -8.875 -29.212 1.00 28.65 213 GLU A C 1
ATOM 1706 O O . GLU A 1 213 ? 36.028 -9.335 -30.333 1.00 34.98 213 GLU A O 1
ATOM 1712 N N . ALA A 1 214 ? 35.274 -8.430 -28.421 1.00 29.13 214 ALA A N 1
ATOM 1713 C CA . ALA A 1 214 ? 33.882 -8.472 -28.849 1.00 27.22 214 ALA A CA 1
ATOM 1714 C C . ALA A 1 214 ? 33.609 -7.426 -29.926 1.00 27.89 214 ALA A C 1
ATOM 1715 O O . ALA A 1 214 ? 32.944 -7.709 -30.923 1.00 32.80 214 ALA A O 1
ATOM 1717 N N . SER A 1 215 ? 34.133 -6.221 -29.723 1.00 26.43 215 SER A N 1
ATOM 1718 C CA . SER A 1 215 ? 33.945 -5.123 -30.665 1.00 24.7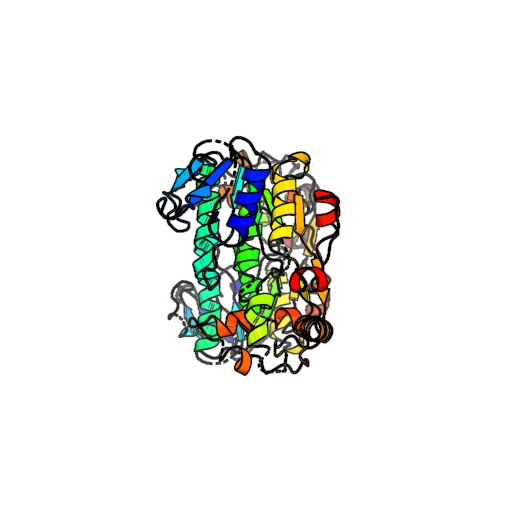3 215 SER A CA 1
ATOM 1719 C C . SER A 1 215 ? 35.014 -5.119 -31.753 1.00 24.66 215 SER A C 1
ATOM 1720 O O . SER A 1 215 ? 34.896 -4.401 -32.747 1.00 27.21 215 SER A O 1
ATOM 1723 N N . GLY A 1 216 ? 36.059 -5.916 -31.559 1.00 25.60 216 GLY A N 1
ATOM 1724 C CA . GLY A 1 216 ? 37.133 -5.972 -32.534 1.00 24.53 216 GLY A CA 1
ATOM 1725 C C . GLY A 1 216 ? 37.978 -4.715 -32.483 1.00 30.48 216 GLY A C 1
ATOM 1726 O O . GLY A 1 216 ? 38.902 -4.541 -33.278 1.00 26.43 216 GLY A O 1
ATOM 1727 N N . THR A 1 217 ? 37.654 -3.832 -31.544 1.00 28.73 217 THR A N 1
ATOM 1728 C CA . THR A 1 217 ? 38.378 -2.579 -31.372 1.00 24.76 217 THR A CA 1
ATOM 1729 C C . THR A 1 217 ? 39.253 -2.663 -30.124 1.00 27.48 217 THR A C 1
ATOM 1730 O O . THR A 1 217 ? 38.950 -3.408 -29.193 1.00 29.40 217 THR A O 1
ATOM 1734 N N . GLU A 1 218 ? 40.341 -1.901 -30.109 1.00 24.11 218 GLU A N 1
ATOM 1735 C CA . GLU A 1 218 ? 41.243 -1.899 -28.964 1.00 26.03 218 GLU A CA 1
ATOM 1736 C C . GLU A 1 218 ? 40.726 -0.964 -27.872 1.00 20.73 218 GLU A C 1
ATOM 1737 O O . GLU A 1 218 ? 40.636 0.248 -28.067 1.00 25.62 218 GLU A O 1
ATOM 1743 N N . ILE A 1 219 ? 40.379 -1.541 -26.726 1.00 20.66 219 ILE A N 1
ATOM 1744 C CA . ILE A 1 219 ? 39.871 -0.782 -25.586 1.00 18.62 219 ILE A CA 1
ATOM 1745 C C . ILE A 1 219 ? 40.723 -1.095 -24.360 1.00 14.17 219 ILE A C 1
ATOM 1746 O O . ILE A 1 219 ? 40.803 -2.246 -23.928 1.00 19.18 219 ILE A O 1
ATOM 1751 N N . LYS A 1 220 ? 41.355 -0.069 -23.801 1.00 13.53 220 LYS A N 1
ATOM 1752 C CA . LYS A 1 220 ? 42.211 -0.247 -22.636 1.00 18.13 220 LYS A CA 1
ATOM 1753 C C . LYS A 1 220 ? 41.604 0.375 -21.381 1.00 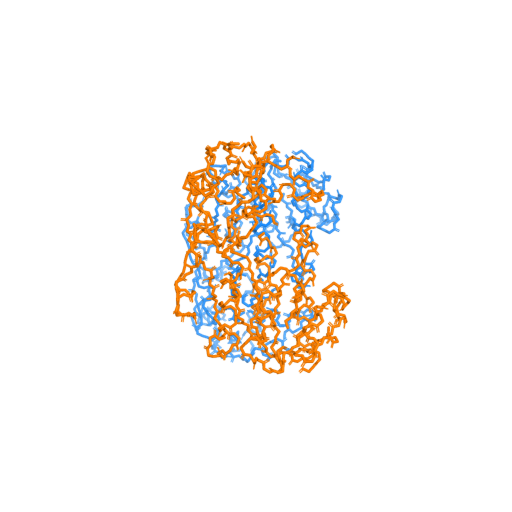15.54 220 LYS A C 1
ATOM 1754 O O . LYS A 1 220 ? 40.873 1.362 -21.453 1.00 13.82 220 LYS A O 1
ATOM 1760 N N . TYR A 1 221 ? 41.902 -0.211 -20.228 1.00 15.27 221 TYR A N 1
ATOM 1761 C CA . TYR A 1 221 ? 41.390 0.321 -18.979 1.00 12.90 221 TYR A CA 1
ATOM 1762 C C . TYR A 1 221 ? 42.236 1.517 -18.556 1.00 14.07 221 TYR A C 1
ATOM 1763 O O . TYR A 1 221 ? 43.416 1.382 -18.227 1.00 12.65 221 TYR A O 1
ATOM 1772 N N . GLU A 1 222 ? 41.616 2.691 -18.593 1.00 12.12 222 GLU A N 1
ATOM 1773 C CA . GLU A 1 222 ? 42.258 3.939 -18.214 1.00 12.38 222 GLU A CA 1
ATOM 1774 C C . GLU A 1 222 ? 41.213 4.713 -17.426 1.00 13.80 222 GLU A C 1
ATOM 1775 O O . GLU A 1 222 ? 40.554 5.616 -17.946 1.00 15.60 222 GLU A O 1
ATOM 1781 N N . PRO A 1 223 ? 41.047 4.362 -16.145 1.00 14.50 223 PRO A N 1
ATOM 1782 C CA . PRO A 1 223 ? 40.069 5.019 -15.281 1.00 11.84 223 PRO A CA 1
ATOM 1783 C C . PRO A 1 223 ? 40.280 6.511 -15.078 1.00 13.33 223 PRO A C 1
ATOM 1784 O O . PRO A 1 223 ? 41.410 6.979 -14.922 1.00 12.39 223 PRO A O 1
ATOM 1788 N N . VAL A 1 224 ? 39.175 7.251 -15.100 1.00 12.44 224 VAL A N 1
ATOM 1789 C CA . VAL A 1 224 ? 39.204 8.688 -14.872 1.00 10.49 224 VAL A CA 1
ATOM 1790 C C . VAL A 1 224 ? 38.845 8.871 -13.404 1.00 13.25 224 VAL A C 1
ATOM 1791 O O . VAL A 1 224 ? 38.504 7.903 -12.722 1.00 12.36 224 VAL A O 1
ATOM 1795 N N . SER A 1 225 ? 38.923 10.106 -12.924 1.00 11.25 225 SER A N 1
ATOM 1796 C CA . SER A 1 225 ? 38.606 10.413 -11.534 1.00 10.05 225 SER A CA 1
ATOM 1797 C C . SER A 1 225 ? 37.117 10.239 -11.264 1.00 10.77 225 SER A C 1
ATOM 1798 O O . SER A 1 225 ? 36.307 10.212 -12.188 1.00 11.19 225 SER A O 1
ATOM 1801 N N . LEU A 1 226 ? 36.763 10.125 -9.991 1.00 12.77 226 LEU A N 1
ATOM 1802 C CA . LEU A 1 226 ? 35.367 9.980 -9.606 1.00 12.17 226 LEU A CA 1
ATOM 1803 C C . LEU A 1 226 ? 34.596 11.226 -10.022 1.00 12.59 226 LEU A C 1
ATOM 1804 O O . LEU A 1 226 ? 33.468 11.136 -10.509 1.00 13.63 226 LEU A O 1
ATOM 1809 N N . GLU A 1 227 ? 35.216 12.390 -9.835 1.00 16.86 227 GLU A N 1
ATOM 1810 C CA . GLU A 1 227 ? 34.587 13.660 -10.183 1.00 15.31 227 GLU A CA 1
ATOM 1811 C C . GLU A 1 227 ? 34.390 13.791 -11.688 1.00 17.38 227 GLU A C 1
ATOM 1812 O O . GLU A 1 227 ? 33.324 14.199 -12.147 1.00 15.94 227 GLU A O 1
ATOM 1818 N N . THR A 1 228 ? 35.425 13.453 -12.453 1.00 12.21 228 THR A N 1
ATOM 1819 C CA . THR A 1 228 ? 35.356 13.530 -13.907 1.00 13.02 228 THR A CA 1
ATOM 1820 C C . THR A 1 228 ? 34.278 12.588 -14.437 1.00 19.16 228 THR A C 1
ATOM 1821 O O . THR A 1 228 ? 33.525 12.939 -15.344 1.00 13.08 228 THR A O 1
ATOM 1825 N N . PHE A 1 229 ? 34.207 11.389 -13.867 1.00 15.12 229 PHE A N 1
ATOM 1826 C CA . PHE A 1 229 ? 33.219 10.407 -14.296 1.00 16.73 229 PHE A CA 1
ATOM 1827 C C . PHE A 1 229 ? 31.810 10.947 -14.055 1.00 13.10 229 PHE A C 1
ATOM 1828 O O . PHE A 1 229 ? 30.972 10.945 -14.953 1.00 13.17 229 PHE A O 1
ATOM 1836 N N . ALA A 1 230 ? 31.565 11.418 -12.838 1.00 15.96 230 ALA A N 1
ATOM 1837 C CA . ALA A 1 230 ? 30.261 11.958 -12.472 1.00 14.51 230 ALA A CA 1
ATOM 1838 C C . ALA A 1 230 ? 29.879 13.156 -13.330 1.00 17.31 230 ALA A C 1
ATOM 1839 O O . ALA A 1 230 ? 28.746 13.263 -13.798 1.00 22.87 230 ALA A O 1
ATOM 1841 N N . GLU A 1 231 ? 30.829 14.059 -13.531 1.00 21.03 231 GLU A N 1
ATOM 1842 C CA . GLU A 1 231 ? 30.581 15.257 -14.320 1.00 21.91 231 GLU A CA 1
ATOM 1843 C C . GLU A 1 231 ? 30.272 15.003 -15.790 1.00 22.81 231 GLU A C 1
ATOM 1844 O O . GLU A 1 231 ? 29.447 15.702 -16.378 1.00 28.49 231 GLU A O 1
ATOM 1858 N N . TYR A 1 233 ? 28.886 12.307 -16.971 1.00 29.09 233 TYR A N 1
ATOM 1859 C CA . TYR A 1 233 ? 27.711 11.452 -17.092 1.00 26.81 233 TYR A CA 1
ATOM 1860 C C . TYR A 1 233 ? 26.582 11.899 -16.173 1.00 22.93 233 TYR A C 1
ATOM 1861 O O . TYR A 1 233 ? 25.690 11.116 -15.855 1.00 22.20 233 TYR A O 1
ATOM 1870 N N . ASP A 1 234 ? 26.621 13.158 -15.752 1.00 30.04 234 ASP A N 1
ATOM 1871 C CA . ASP A 1 234 ? 25.596 13.688 -14.862 1.00 30.91 234 ASP A CA 1
ATOM 1872 C C . ASP A 1 234 ? 24.316 13.985 -15.638 1.00 35.38 234 ASP A C 1
ATOM 1873 O O . ASP A 1 234 ? 24.061 15.129 -16.015 1.00 37.08 234 ASP A O 1
ATOM 1878 N N . GLU A 1 235 ? 23.517 12.949 -15.873 1.00 32.92 235 GLU A N 1
ATOM 1879 C CA . GLU A 1 235 ? 22.266 13.095 -16.605 1.00 35.90 235 GLU A CA 1
ATOM 1880 C C . GLU A 1 235 ? 21.340 11.912 -16.333 1.00 36.65 235 GLU A C 1
ATOM 1881 O O . GLU A 1 235 ? 21.622 10.785 -16.742 1.00 32.93 235 GLU A O 1
ATOM 1887 N N . PRO A 1 236 ? 20.222 12.151 -15.628 1.00 37.48 236 PRO A N 1
ATOM 1888 C CA . PRO A 1 236 ? 19.788 13.444 -15.088 1.00 38.61 236 PRO A CA 1
ATOM 1889 C C . PRO A 1 236 ? 20.683 13.958 -13.962 1.00 39.64 236 PRO A C 1
ATOM 1890 O O . PRO A 1 236 ? 21.642 13.296 -13.568 1.00 40.31 236 PRO A O 1
ATOM 1894 N N . LYS A 1 237 ? 20.356 15.140 -13.449 1.00 40.10 237 LYS A N 1
ATOM 1895 C CA . LYS A 1 237 ? 21.122 15.758 -12.373 1.00 38.15 237 LYS A CA 1
ATOM 1896 C C . LYS A 1 237 ? 21.206 14.859 -11.143 1.00 40.25 237 LYS A C 1
ATOM 1897 O O . LYS A 1 237 ? 20.198 14.314 -10.686 1.00 40.52 237 LYS A O 1
ATOM 1903 N N . GLY A 1 238 ? 22.418 14.707 -10.614 1.00 32.86 238 GLY A N 1
ATOM 1904 C CA . GLY A 1 238 ? 22.620 13.874 -9.442 1.00 31.61 238 GLY A CA 1
ATOM 1905 C C . GLY A 1 238 ? 22.958 12.437 -9.796 1.00 29.80 238 GLY A C 1
ATOM 1906 O O . GLY A 1 238 ? 23.500 11.699 -8.973 1.00 27.75 238 GLY A O 1
ATOM 1907 N N . PHE A 1 239 ? 22.641 12.040 -11.025 1.00 25.03 239 PHE A N 1
ATOM 1908 C CA . PHE A 1 239 ? 22.909 10.683 -11.483 1.00 22.93 239 PHE A CA 1
ATOM 1909 C C . PHE A 1 239 ? 24.409 10.428 -11.589 1.00 17.19 239 PHE A C 1
ATOM 1910 O O . PHE A 1 239 ? 24.879 9.323 -11.316 1.00 16.68 239 PHE A O 1
ATOM 1918 N N . GLY A 1 240 ? 25.151 11.459 -11.983 1.00 15.13 240 GLY A N 1
ATOM 1919 C CA . GLY A 1 240 ? 26.589 11.333 -12.127 1.00 13.28 240 GLY A CA 1
ATOM 1920 C C . GLY A 1 240 ? 27.289 10.830 -10.881 1.00 13.97 240 GLY A C 1
ATOM 1921 O O . GLY A 1 240 ? 28.051 9.865 -10.942 1.00 13.63 240 GLY A O 1
ATOM 1922 N N . ALA A 1 241 ? 27.040 11.482 -9.749 1.00 14.12 241 ALA A N 1
ATOM 1923 C CA . ALA A 1 241 ? 27.665 11.081 -8.492 1.00 15.61 241 ALA A CA 1
ATOM 1924 C C . ALA A 1 241 ? 27.229 9.675 -8.094 1.00 15.32 241 ALA A C 1
ATOM 1925 O O . ALA A 1 241 ? 28.011 8.913 -7.525 1.00 14.12 241 ALA A O 1
ATOM 1927 N N . LEU A 1 242 ? 25.978 9.337 -8.388 1.00 11.92 242 LEU A N 1
ATOM 1928 C CA . LEU A 1 242 ? 25.458 8.023 -8.047 1.00 10.57 242 LEU A CA 1
ATOM 1929 C C . LEU A 1 242 ? 26.140 6.914 -8.841 1.00 11.26 242 LEU A C 1
ATOM 1930 O O . LEU A 1 242 ? 26.537 5.891 -8.278 1.00 12.15 242 LEU A O 1
ATOM 1935 N N . LEU A 1 243 ? 26.282 7.109 -10.149 1.00 12.08 243 LEU A N 1
ATOM 1936 C CA . LEU A 1 243 ? 26.925 6.094 -10.973 1.00 9.75 243 LEU A CA 1
ATOM 1937 C C . LEU A 1 243 ? 28.382 5.951 -10.543 1.00 6.33 243 LEU A C 1
ATOM 1938 O O . LEU A 1 243 ? 28.905 4.838 -10.443 1.00 9.10 243 LEU A O 1
ATOM 1943 N N . ALA A 1 244 ? 29.036 7.079 -10.281 1.00 9.08 244 ALA A N 1
ATOM 1944 C CA . ALA A 1 244 ? 30.427 7.052 -9.843 1.00 10.80 244 ALA A CA 1
ATOM 1945 C C . ALA A 1 244 ? 30.557 6.266 -8.540 1.00 9.24 244 ALA A C 1
ATOM 1946 O O . ALA A 1 244 ? 31.486 5.476 -8.379 1.00 10.31 244 ALA A O 1
ATOM 1948 N N . SER A 1 245 ? 29.624 6.484 -7.616 1.00 7.71 245 SER A N 1
ATOM 1949 C CA . SER A 1 245 ? 29.664 5.798 -6.329 1.00 8.91 245 SER A CA 1
ATOM 1950 C C . SER A 1 245 ? 29.567 4.288 -6.497 1.00 8.90 245 SER A C 1
ATOM 1951 O O . SER A 1 245 ? 30.099 3.531 -5.685 1.00 8.90 245 SER A O 1
ATOM 1962 N N . TYR A 1 247 ? 30.900 2.437 -8.958 1.00 8.66 247 TYR A N 1
ATOM 1963 C CA . TYR A 1 247 ? 32.223 1.923 -9.294 1.00 9.86 247 TYR A CA 1
ATOM 1964 C C . TYR A 1 247 ? 33.188 2.143 -8.133 1.00 8.18 247 TYR A C 1
ATOM 1965 O O . TYR A 1 247 ? 34.146 1.391 -7.958 1.00 11.22 247 TYR A O 1
ATOM 1974 N N . HIS A 1 248 ? 32.916 3.159 -7.323 1.00 6.98 248 HIS A N 1
ATOM 1975 C CA . HIS A 1 248 ? 33.748 3.430 -6.163 1.00 9.45 248 HIS A CA 1
ATOM 1976 C C . HIS A 1 248 ? 33.599 2.231 -5.221 1.00 9.38 248 HIS A C 1
ATOM 1977 O O . HIS A 1 248 ? 34.570 1.784 -4.618 1.00 10.17 248 HIS A O 1
ATOM 1984 N N . ALA A 1 249 ? 32.381 1.703 -5.105 1.00 7.76 249 ALA A N 1
ATOM 1985 C CA . ALA A 1 249 ? 32.149 0.540 -4.257 1.00 7.87 249 ALA A CA 1
ATOM 1986 C C . ALA A 1 249 ? 32.962 -0.633 -4.803 1.00 9.27 249 ALA A C 1
ATOM 1987 O O . ALA A 1 249 ? 33.485 -1.446 -4.041 1.00 8.67 249 ALA A O 1
ATOM 1989 N N . GLY A 1 250 ? 33.071 -0.712 -6.128 1.00 9.38 250 GLY A N 1
ATOM 1990 C CA . GLY A 1 250 ? 33.837 -1.782 -6.746 1.00 8.72 250 GLY A CA 1
ATOM 1991 C C . GLY A 1 250 ? 35.322 -1.654 -6.450 1.00 11.54 250 GLY A C 1
ATOM 1992 O O . GLY A 1 250 ? 36.017 -2.655 -6.276 1.00 10.28 250 GLY A O 1
ATOM 1993 N N . ALA A 1 251 ? 35.809 -0.417 -6.394 1.00 11.93 251 ALA A N 1
ATOM 1994 C CA . ALA A 1 251 ? 37.215 -0.156 -6.108 1.00 11.88 251 ALA A CA 1
ATOM 1995 C C . ALA A 1 251 ? 37.549 -0.622 -4.696 1.00 16.95 251 ALA A C 1
ATOM 1996 O O . ALA A 1 251 ? 38.679 -1.021 -4.409 1.00 16.28 251 ALA A O 1
ATOM 1998 N N . ARG A 1 252 ? 36.561 -0.567 -3.812 1.00 9.99 252 ARG A N 1
ATOM 1999 C CA . ARG A 1 252 ? 36.768 -1.000 -2.439 1.00 11.1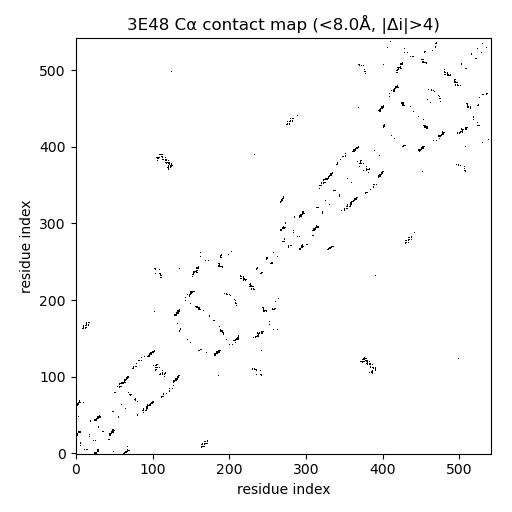4 252 ARG A CA 1
ATOM 2000 C C . ARG A 1 252 ? 36.612 -2.514 -2.319 1.00 12.49 252 ARG A C 1
ATOM 2001 O O . ARG A 1 252 ? 36.702 -3.068 -1.226 1.00 17.54 252 ARG A O 1
ATOM 2009 N N . GLY A 1 253 ? 36.376 -3.174 -3.449 1.00 10.63 253 GLY A N 1
ATOM 2010 C CA . GLY A 1 253 ? 36.229 -4.621 -3.458 1.00 10.70 253 GLY A CA 1
ATOM 2011 C C . GLY A 1 253 ? 34.919 -5.141 -2.895 1.00 12.60 253 GLY A C 1
ATOM 2012 O O . GLY A 1 253 ? 34.813 -6.314 -2.547 1.00 17.53 253 GLY A O 1
ATOM 2013 N N . LEU A 1 254 ? 33.911 -4.281 -2.825 1.00 6.25 254 LEU A N 1
ATOM 2014 C CA . LEU A 1 254 ? 32.618 -4.666 -2.275 1.00 7.04 254 LEU A CA 1
ATOM 2015 C C . LEU A 1 254 ? 31.662 -5.292 -3.288 1.00 9.58 254 LEU A C 1
ATOM 2016 O O . LEU A 1 254 ? 30.554 -5.703 -2.930 1.00 9.00 254 LEU A O 1
ATOM 2021 N N . LEU A 1 255 ? 32.087 -5.363 -4.546 1.00 10.66 255 LEU A N 1
ATOM 2022 C CA . LEU A 1 255 ? 31.246 -5.935 -5.590 1.00 8.95 255 LEU A CA 1
ATOM 2023 C C . LEU A 1 255 ? 31.768 -7.271 -6.109 1.00 7.03 255 LEU A C 1
ATOM 2024 O O . LEU A 1 255 ? 31.263 -7.796 -7.104 1.00 9.01 255 LEU A O 1
ATOM 2029 N N . ASP A 1 256 ? 32.782 -7.822 -5.447 1.00 10.52 256 ASP A N 1
ATOM 2030 C CA . ASP A 1 256 ? 33.311 -9.111 -5.869 1.00 10.70 256 ASP A CA 1
ATOM 2031 C C . ASP A 1 256 ? 32.614 -10.164 -5.029 1.00 12.50 256 ASP A C 1
ATOM 2032 O O . ASP A 1 256 ? 33.207 -10.775 -4.140 1.00 13.84 256 ASP A O 1
ATOM 2037 N N . GLN A 1 257 ? 31.334 -10.354 -5.321 1.00 8.49 257 GLN A N 1
ATOM 2038 C CA . GLN A 1 257 ? 30.503 -11.311 -4.602 1.00 8.16 257 GLN A CA 1
ATOM 2039 C C . GLN A 1 257 ? 30.053 -12.441 -5.511 1.00 8.87 257 GLN A C 1
ATOM 2040 O O . GLN A 1 257 ? 29.601 -12.201 -6.631 1.00 10.88 257 GLN A O 1
ATOM 2046 N N . GLU A 1 258 ? 30.165 -13.674 -5.028 1.00 10.44 258 GLU A N 1
ATOM 2047 C CA . GLU A 1 258 ? 29.758 -14.824 -5.825 1.00 11.91 258 GLU A CA 1
ATOM 2048 C C . GLU A 1 258 ? 29.054 -15.897 -5.010 1.00 8.99 258 GLU A C 1
ATOM 2049 O O . GLU A 1 258 ? 29.252 -16.003 -3.801 1.00 10.35 258 GLU A O 1
ATOM 2055 N N . SER A 1 259 ? 28.223 -16.682 -5.684 1.00 8.04 259 SER A N 1
ATOM 2056 C CA . SER A 1 259 ? 27.523 -17.786 -5.046 1.00 10.08 259 SER A CA 1
ATOM 2057 C C . SER A 1 259 ? 27.143 -18.736 -6.159 1.00 12.03 259 SER A C 1
ATOM 2058 O O . SER A 1 259 ? 27.233 -18.386 -7.339 1.00 12.67 259 SER A O 1
ATOM 2061 N N . ASN A 1 260 ? 26.726 -19.941 -5.796 1.00 10.89 260 ASN A N 1
ATOM 2062 C CA . ASN A 1 260 ? 26.320 -20.895 -6.810 1.00 8.50 260 ASN A CA 1
ATOM 2063 C C . ASN A 1 260 ? 24.809 -21.048 -6.750 1.00 9.56 260 ASN A C 1
ATOM 2064 O O . ASN A 1 260 ? 24.266 -22.069 -7.157 1.00 12.36 260 ASN A O 1
ATOM 2069 N N . ASP A 1 261 ? 24.125 -20.017 -6.255 1.00 8.85 261 ASP A N 1
ATOM 2070 C CA . ASP A 1 261 ? 22.669 -20.075 -6.152 1.00 12.94 261 ASP A CA 1
ATOM 2071 C C . ASP A 1 261 ? 21.999 -20.232 -7.509 1.00 12.86 261 ASP A C 1
ATOM 2072 O O . ASP A 1 261 ? 20.996 -20.938 -7.632 1.00 12.78 261 ASP A O 1
ATOM 2077 N N . PHE A 1 262 ? 22.543 -19.581 -8.529 1.00 7.76 262 PHE A N 1
ATOM 2078 C CA . PHE A 1 262 ? 21.955 -19.694 -9.855 1.00 7.31 262 PHE A CA 1
ATOM 2079 C C . PHE A 1 262 ? 21.930 -21.159 -10.282 1.00 10.90 262 PHE A C 1
ATOM 2080 O O . PHE A 1 262 ? 20.888 -21.683 -10.679 1.00 9.78 262 PHE A O 1
ATOM 2088 N N . LYS A 1 263 ? 23.080 -21.818 -10.187 1.00 12.15 263 LYS A N 1
ATOM 2089 C CA . LYS A 1 263 ? 23.194 -23.216 -10.585 1.00 13.19 263 LYS A CA 1
ATOM 2090 C C . LYS A 1 263 ? 22.279 -24.125 -9.770 1.00 14.18 263 LYS A C 1
ATOM 2091 O O . LYS A 1 263 ? 21.677 -25.053 -10.309 1.00 13.33 263 LYS A O 1
ATOM 2097 N N . GLN A 1 264 ? 22.158 -23.858 -8.473 1.00 13.07 264 GLN A N 1
ATOM 2098 C CA . GLN A 1 264 ? 21.304 -24.687 -7.633 1.00 15.74 264 GLN A CA 1
ATOM 2099 C C . GLN A 1 264 ? 19.818 -24.491 -7.925 1.00 15.86 264 GLN A C 1
ATOM 2100 O O . GLN A 1 264 ? 19.017 -25.412 -7.751 1.00 15.50 264 GLN A O 1
ATOM 2106 N N . LEU A 1 265 ? 19.453 -23.295 -8.379 1.00 13.13 265 LEU A N 1
ATOM 2107 C CA . LEU A 1 265 ? 18.055 -22.980 -8.679 1.00 10.16 265 LEU A CA 1
ATOM 2108 C C . LEU A 1 265 ? 17.631 -23.305 -10.104 1.00 10.67 265 LEU A C 1
ATOM 2109 O O . LEU A 1 265 ? 16.537 -23.825 -10.331 1.00 11.49 265 LEU A O 1
ATOM 2114 N N . VAL A 1 266 ? 18.504 -22.992 -11.056 1.00 10.98 266 VAL A N 1
ATOM 2115 C CA . VAL A 1 266 ? 18.227 -23.199 -12.474 1.00 12.57 266 VAL A CA 1
ATOM 2116 C C . VAL A 1 266 ? 18.879 -24.461 -13.038 1.00 15.90 266 VAL A C 1
ATOM 2117 O O . VAL A 1 266 ? 18.554 -24.892 -14.143 1.00 20.57 266 VAL A O 1
ATOM 2121 N N . ASN A 1 267 ? 19.797 -25.049 -12.279 1.00 17.52 267 ASN A N 1
ATOM 2122 C CA . ASN A 1 267 ? 20.492 -26.257 -12.709 1.00 14.32 267 ASN A CA 1
ATOM 2123 C C . ASN A 1 267 ? 21.255 -25.993 -14.005 1.00 22.14 267 ASN A C 1
ATOM 2124 O O . ASN A 1 267 ? 21.211 -26.791 -14.941 1.00 26.49 267 ASN A O 1
ATOM 2129 N N . ASP A 1 268 ? 21.950 -24.863 -14.054 1.00 14.38 268 ASP A N 1
ATOM 2130 C CA . ASP A 1 268 ? 22.730 -24.488 -15.224 1.00 13.20 268 ASP A CA 1
ATOM 2131 C C . ASP A 1 268 ? 23.696 -23.378 -14.829 1.00 16.54 268 ASP A C 1
ATOM 2132 O O . ASP A 1 268 ? 23.526 -22.750 -13.787 1.00 15.13 268 ASP A O 1
ATOM 2137 N N . GLN A 1 269 ? 24.720 -23.156 -15.645 1.00 15.16 269 GLN A N 1
ATOM 2138 C CA . GLN A 1 269 ? 25.697 -22.115 -15.359 1.00 14.77 269 GLN A CA 1
ATOM 2139 C C . GLN A 1 269 ? 25.254 -20.805 -15.994 1.00 11.99 269 GLN A C 1
ATOM 2140 O O . GLN A 1 269 ? 24.657 -20.795 -17.071 1.00 14.53 269 GLN A O 1
ATOM 2146 N N . PRO A 1 270 ? 25.530 -19.676 -15.325 1.00 12.65 270 PRO A N 1
ATOM 2147 C CA . PRO A 1 270 ? 25.135 -18.380 -15.877 1.00 12.69 270 PRO A CA 1
ATOM 2148 C C . PRO A 1 270 ? 25.871 -18.092 -17.182 1.00 14.38 270 PRO A C 1
ATOM 2149 O O . PRO A 1 270 ? 26.972 -18.592 -17.404 1.00 15.58 270 PRO A O 1
ATOM 2153 N N . GLN A 1 271 ? 25.252 -17.295 -18.045 1.00 11.77 271 GLN A N 1
ATOM 2154 C CA . GLN A 1 271 ? 25.853 -16.949 -19.323 1.00 14.92 271 GLN A CA 1
ATOM 2155 C C . GLN A 1 271 ? 27.028 -16.001 -19.121 1.00 14.53 271 GLN A C 1
ATOM 2156 O O . GLN A 1 271 ? 26.928 -15.015 -18.388 1.00 10.90 271 GLN A O 1
ATOM 2162 N N . THR A 1 272 ? 28.148 -16.313 -19.764 1.00 11.52 272 THR A N 1
ATOM 2163 C CA . THR A 1 272 ? 29.347 -15.490 -19.652 1.00 12.64 272 THR A CA 1
ATOM 2164 C C . THR A 1 272 ? 29.202 -14.197 -20.444 1.00 10.64 272 THR A C 1
ATOM 2165 O O . THR A 1 272 ? 28.348 -14.086 -21.319 1.00 13.86 272 THR A O 1
ATOM 2169 N N . LEU A 1 273 ? 30.038 -13.212 -20.133 1.00 12.25 273 LEU A N 1
ATOM 2170 C CA . LEU A 1 273 ? 29.976 -11.939 -20.834 1.00 12.29 273 LEU A CA 1
ATOM 2171 C C . LEU A 1 273 ? 30.350 -12.104 -22.307 1.00 14.34 273 LEU A C 1
ATOM 2172 O O . LEU A 1 273 ? 29.782 -11.441 -23.172 1.00 16.63 273 LEU A O 1
ATOM 2177 N N . GLN A 1 274 ? 31.301 -12.991 -22.589 1.00 20.48 274 GLN A N 1
ATOM 2178 C CA . GLN A 1 274 ? 31.722 -13.232 -23.968 1.00 19.73 274 GLN A CA 1
ATOM 2179 C C . GLN A 1 274 ? 30.548 -13.773 -24.778 1.00 20.48 274 GLN A C 1
ATOM 2180 O O . GLN A 1 274 ? 30.302 -13.339 -25.903 1.00 18.42 274 GLN A O 1
ATOM 2186 N N . SER A 1 275 ? 29.822 -14.721 -24.194 1.00 20.33 275 SER A N 1
ATOM 2187 C CA . SER A 1 275 ? 28.668 -15.310 -24.858 1.00 21.62 275 SER A CA 1
ATOM 2188 C C . SER A 1 275 ? 27.582 -14.261 -25.077 1.00 17.35 275 SER A C 1
ATOM 2189 O O . SER A 1 275 ? 26.968 -14.196 -26.141 1.00 18.36 275 SER A O 1
ATOM 2192 N N . PHE A 1 276 ? 27.352 -13.437 -24.060 1.00 18.32 276 PHE A N 1
ATOM 2193 C CA . PHE A 1 276 ? 26.335 -12.392 -24.128 1.00 16.73 276 PHE A CA 1
ATOM 2194 C C . PHE A 1 276 ? 26.614 -11.391 -25.245 1.00 21.76 276 PHE A C 1
ATOM 2195 O O . PHE A 1 276 ? 25.744 -11.111 -26.067 1.00 17.21 276 PHE A O 1
ATOM 2203 N N . LEU A 1 277 ? 27.830 -10.854 -25.273 1.00 18.88 277 LEU A N 1
ATOM 2204 C CA . LEU A 1 277 ? 28.208 -9.875 -26.289 1.00 21.99 277 LEU A CA 1
ATOM 2205 C C . LEU A 1 277 ? 28.221 -10.481 -27.689 1.00 25.57 277 LEU A C 1
ATOM 2206 O O . LEU A 1 277 ? 27.880 -9.814 -28.668 1.00 25.98 277 LEU A O 1
ATOM 2211 N N . GLN A 1 278 ? 28.620 -11.746 -27.778 1.00 28.54 278 GLN A N 1
ATOM 2212 C CA . GLN A 1 278 ? 28.670 -12.449 -29.056 1.00 33.21 278 GLN A CA 1
ATOM 2213 C C . GLN A 1 278 ? 27.254 -12.697 -29.562 1.00 34.78 278 GLN A C 1
ATOM 2214 O O . GLN A 1 278 ? 27.015 -12.772 -30.767 1.00 35.34 278 GLN A O 1
ATOM 2220 N N . GLU A 1 279 ? 26.320 -12.821 -28.626 1.00 32.26 279 GLU A N 1
ATOM 2221 C CA . GLU A 1 279 ? 24.922 -13.064 -28.956 1.00 37.54 279 GLU A CA 1
ATOM 2222 C C . GLU A 1 279 ? 24.288 -11.853 -29.629 1.00 36.84 279 GLU A C 1
ATOM 2223 O O . GLU A 1 279 ? 24.402 -11.679 -30.844 1.00 41.61 279 GLU A O 1
ATOM 2237 N N . ASN B 1 2 ? 36.352 21.980 17.530 1.00 11.10 2 ASN B N 1
ATOM 2238 C CA . ASN B 1 2 ? 35.043 22.136 18.138 1.00 6.39 2 ASN B CA 1
ATOM 2239 C C . ASN B 1 2 ? 34.196 20.884 18.033 1.00 6.83 2 ASN B C 1
ATOM 2240 O O . ASN B 1 2 ? 33.915 20.393 16.938 1.00 9.59 2 ASN B O 1
ATOM 2245 N N . ILE B 1 3 ? 33.790 20.385 19.197 1.00 6.87 3 ILE B N 1
ATOM 2246 C CA . ILE B 1 3 ? 32.985 19.177 19.310 1.00 8.51 3 ILE B CA 1
ATOM 2247 C C . ILE B 1 3 ? 31.556 19.526 19.690 1.00 9.83 3 ILE B C 1
ATOM 2248 O O . ILE B 1 3 ? 31.319 20.367 20.556 1.00 9.27 3 ILE B O 1
ATOM 2261 N N . LEU B 1 5 ? 27.846 17.675 20.757 1.00 5.85 5 LEU B N 1
ATOM 2262 C CA . LEU B 1 5 ? 27.111 16.476 21.149 1.00 4.71 5 LEU B CA 1
ATOM 2263 C C . LEU B 1 5 ? 25.620 16.789 21.041 1.00 6.41 5 LEU B C 1
ATOM 2264 O O . LEU B 1 5 ? 25.127 17.682 21.735 1.00 7.76 5 LEU B O 1
ATOM 2269 N N . THR B 1 6 ? 24.899 16.084 20.173 1.00 6.70 6 THR B N 1
ATOM 2270 C CA . THR B 1 6 ? 23.463 16.338 20.049 1.00 5.93 6 THR B CA 1
ATOM 2271 C C . THR B 1 6 ? 22.692 15.442 21.014 1.00 10.55 6 THR B C 1
ATOM 2272 O O . THR B 1 6 ? 23.161 14.361 21.370 1.00 11.42 6 THR B O 1
ATOM 2276 N N . GLY B 1 7 ? 21.514 15.898 21.438 1.00 11.01 7 GLY B N 1
ATOM 2277 C CA . GLY B 1 7 ? 20.697 15.128 22.364 1.00 12.42 7 GLY B CA 1
ATOM 2278 C C . GLY B 1 7 ? 21.370 14.957 23.714 1.00 9.48 7 GLY B C 1
ATOM 2279 O O . GLY B 1 7 ? 21.152 13.969 24.413 1.00 7.89 7 GLY B O 1
ATOM 2280 N N . ALA B 1 8 ? 22.170 15.951 24.086 1.00 9.82 8 ALA B N 1
ATOM 2281 C CA . ALA B 1 8 ? 22.930 15.940 25.332 1.00 8.51 8 ALA B CA 1
ATOM 2282 C C . ALA B 1 8 ? 22.145 15.825 26.638 1.00 9.15 8 ALA B C 1
ATOM 2283 O O . ALA B 1 8 ? 22.698 15.388 27.648 1.00 8.47 8 ALA B O 1
ATOM 2285 N N . THR B 1 9 ? 20.873 16.217 26.635 1.00 10.01 9 THR B N 1
ATOM 2286 C CA . THR B 1 9 ? 20.076 16.148 27.856 1.00 10.12 9 THR B CA 1
ATOM 2287 C C . THR B 1 9 ? 19.347 14.816 28.030 1.00 14.00 9 THR B C 1
ATOM 2288 O O . THR B 1 9 ? 18.660 14.599 29.028 1.00 11.23 9 THR B O 1
ATOM 2292 N N . GLY B 1 10 ? 19.510 13.918 27.064 1.00 11.17 10 GLY B N 1
ATOM 2293 C CA . GLY B 1 10 ? 18.876 12.613 27.159 1.00 7.28 10 GLY B CA 1
ATOM 2294 C C . GLY B 1 10 ? 19.605 11.764 28.184 1.00 8.58 10 GLY B C 1
ATOM 2295 O O . GLY B 1 10 ? 20.608 12.196 28.746 1.00 8.22 10 GLY B O 1
ATOM 2296 N N . HIS B 1 11 ? 19.116 10.554 28.434 1.00 10.04 11 HIS B N 1
ATOM 2297 C CA . HIS B 1 11 ? 19.761 9.684 29.412 1.00 11.83 11 HIS B CA 1
ATOM 2298 C C . HIS B 1 11 ? 21.223 9.434 29.078 1.00 11.33 11 HIS B C 1
ATOM 2299 O O . HIS B 1 11 ? 22.103 9.688 29.899 1.00 11.20 11 HIS B O 1
ATOM 2306 N N . LEU B 1 12 ? 21.496 8.941 27.875 1.00 10.80 12 LEU B N 1
ATOM 2307 C CA . LEU B 1 12 ? 22.878 8.680 27.498 1.00 9.55 12 LEU B CA 1
ATOM 2308 C C . LEU B 1 12 ? 23.665 9.980 27.345 1.00 8.00 12 LEU B C 1
ATOM 2309 O O . LEU B 1 12 ? 24.808 10.073 27.790 1.00 8.76 12 LEU B O 1
ATOM 2314 N N . GLY B 1 13 ? 23.051 10.983 26.725 1.00 5.86 13 GLY B N 1
ATOM 2315 C CA . GLY B 1 13 ? 23.730 12.257 26.533 1.00 6.81 13 GLY B CA 1
ATOM 2316 C C . GLY B 1 13 ? 24.205 12.911 27.819 1.00 7.41 13 GLY B C 1
ATOM 2317 O O . GLY B 1 13 ? 25.262 13.547 27.851 1.00 7.49 13 GLY B O 1
ATOM 2318 N N . THR B 1 14 ? 23.424 12.762 28.881 1.00 8.43 14 THR B N 1
ATOM 2319 C CA . THR B 1 14 ? 23.777 13.344 30.170 1.00 8.83 14 THR B CA 1
ATOM 2320 C C . THR B 1 14 ? 25.058 12.690 30.687 1.00 8.29 14 THR B C 1
ATOM 2321 O O . THR B 1 14 ? 25.957 13.375 31.189 1.00 7.86 14 THR B O 1
ATOM 2325 N N . HIS B 1 15 ? 25.146 11.368 30.551 1.00 5.55 15 HIS B N 1
ATOM 2326 C CA . HIS B 1 15 ? 26.341 10.636 30.971 1.00 8.02 15 HIS B CA 1
ATOM 2327 C C . HIS B 1 15 ? 27.559 11.155 30.217 1.00 10.28 15 HIS B C 1
ATOM 2328 O O . HIS B 1 15 ? 28.583 11.489 30.817 1.00 10.91 15 HIS B O 1
ATOM 2335 N N . ILE B 1 16 ? 27.441 11.221 28.894 1.00 5.23 16 ILE B N 1
ATOM 2336 C CA . ILE B 1 16 ? 28.542 11.687 28.059 1.00 8.45 16 ILE B CA 1
ATOM 2337 C C . ILE B 1 16 ? 28.963 13.117 28.379 1.00 9.54 16 ILE B C 1
ATOM 2338 O O . ILE B 1 16 ? 30.156 13.413 28.445 1.00 9.76 16 ILE B O 1
ATOM 2343 N N . THR B 1 17 ? 27.988 13.999 28.580 1.00 9.01 17 THR B N 1
ATOM 2344 C CA . THR B 1 17 ? 28.292 15.393 28.882 1.00 7.22 17 THR B CA 1
ATOM 2345 C C . THR B 1 17 ? 28.976 15.551 30.238 1.00 7.88 17 THR B C 1
ATOM 2346 O O . THR B 1 17 ? 29.958 16.281 30.354 1.00 7.90 17 THR B O 1
ATOM 2350 N N . ASN B 1 18 ? 28.463 14.883 31.266 1.00 8.14 18 ASN B N 1
ATOM 2351 C CA . ASN B 1 18 ? 29.095 14.993 32.578 1.00 6.62 18 ASN B CA 1
ATOM 2352 C C . ASN B 1 18 ? 30.506 14.416 32.546 1.00 8.93 18 ASN B C 1
ATOM 2353 O O . ASN B 1 18 ? 31.415 14.947 33.185 1.00 10.95 18 ASN B O 1
ATOM 2358 N N . GLN B 1 19 ? 30.697 13.333 31.802 1.00 10.21 19 GLN B N 1
ATOM 2359 C CA . GLN B 1 19 ? 32.023 12.742 31.711 1.00 11.59 19 GLN B CA 1
ATOM 2360 C C . GLN B 1 19 ? 32.957 13.665 30.925 1.00 11.09 19 GLN B C 1
ATOM 2361 O O . GLN B 1 19 ? 34.139 13.765 31.240 1.00 10.42 19 GLN B O 1
ATOM 2367 N N . ALA B 1 20 ? 32.429 14.359 29.918 1.00 8.42 20 ALA B N 1
ATOM 2368 C CA . ALA B 1 20 ? 33.258 15.271 29.132 1.00 8.45 20 ALA B CA 1
ATOM 2369 C C . ALA B 1 20 ? 33.700 16.424 30.031 1.00 9.49 20 ALA B C 1
ATOM 2370 O O . ALA B 1 20 ? 34.825 16.913 29.930 1.00 11.34 20 ALA B O 1
ATOM 2372 N N . ILE B 1 21 ? 32.805 16.859 30.909 1.00 9.34 21 ILE B N 1
ATOM 2373 C CA . ILE B 1 21 ? 33.122 17.939 31.833 1.00 12.41 21 ILE B CA 1
ATOM 2374 C C . ILE B 1 21 ? 34.187 17.460 32.818 1.00 14.55 21 ILE B C 1
ATOM 2375 O O . ILE B 1 21 ? 35.147 18.180 33.103 1.00 13.89 21 ILE B O 1
ATOM 2380 N N . ALA B 1 22 ? 34.026 16.239 33.323 1.00 14.05 22 ALA B N 1
ATOM 2381 C CA . ALA B 1 22 ? 34.986 15.676 34.275 1.00 14.62 22 ALA B CA 1
ATOM 2382 C C . ALA B 1 22 ? 36.367 15.490 33.645 1.00 15.44 22 ALA B C 1
ATOM 2383 O O . ALA B 1 22 ? 37.384 15.602 34.329 1.00 16.01 22 ALA B O 1
ATOM 2385 N N . ASN B 1 23 ? 36.399 15.208 32.344 1.00 13.86 23 ASN B N 1
ATOM 2386 C CA . ASN B 1 23 ? 37.658 15.015 31.625 1.00 14.49 23 ASN B CA 1
ATOM 2387 C C . ASN B 1 23 ? 38.212 16.319 31.065 1.00 12.81 23 ASN B C 1
ATOM 2388 O O . ASN B 1 23 ? 39.200 16.321 30.331 1.00 16.10 23 ASN B O 1
ATOM 2393 N N . HIS B 1 24 ? 37.556 17.421 31.409 1.00 14.43 24 HIS B N 1
ATOM 2394 C CA . HIS B 1 24 ? 37.967 18.749 30.971 1.00 18.31 24 HIS B CA 1
ATOM 2395 C C . HIS B 1 24 ? 38.131 18.863 29.451 1.00 21.47 24 HIS B C 1
ATOM 2396 O O . HIS B 1 24 ? 39.116 19.420 28.960 1.00 18.60 24 HIS B O 1
ATOM 2403 N N . ILE B 1 25 ? 37.166 18.335 28.701 1.00 20.91 25 ILE B N 1
ATOM 2404 C CA . ILE B 1 25 ? 37.233 18.415 27.247 1.00 15.31 25 ILE B CA 1
ATOM 2405 C C . ILE B 1 25 ? 36.816 19.826 26.841 1.00 13.34 25 ILE B C 1
ATOM 2406 O O . ILE B 1 25 ? 35.696 20.255 27.108 1.00 15.72 25 ILE B O 1
ATOM 2411 N N . ASP B 1 26 ? 37.730 20.555 26.211 1.00 18.54 26 ASP B N 1
ATOM 2412 C CA . ASP B 1 26 ? 37.437 21.922 25.806 1.00 19.32 26 ASP B CA 1
ATOM 2413 C C . ASP B 1 26 ? 36.777 21.981 24.432 1.00 12.05 26 ASP B C 1
ATOM 2414 O O . ASP B 1 26 ? 36.793 21.006 23.676 1.00 15.44 26 ASP B O 1
ATOM 2419 N N . HIS B 1 27 ? 36.191 23.134 24.124 1.00 9.89 27 HIS B N 1
ATOM 2420 C CA . HIS B 1 27 ? 35.518 23.354 22.844 1.00 9.16 27 HIS B CA 1
ATOM 2421 C C . HIS B 1 27 ? 34.310 22.426 22.720 1.00 9.30 27 HIS B C 1
ATOM 2422 O O . HIS B 1 27 ? 33.923 22.042 21.614 1.00 9.32 27 HIS B O 1
ATOM 2429 N N . PHE B 1 28 ? 33.713 22.086 23.857 1.00 9.29 28 PHE B N 1
ATOM 2430 C CA . PHE B 1 28 ? 32.566 21.187 23.887 1.00 9.16 28 PHE B CA 1
ATOM 2431 C C . PHE B 1 28 ? 31.242 21.939 23.817 1.00 10.38 28 PHE B C 1
ATOM 2432 O O . PHE B 1 28 ? 30.949 22.799 24.653 1.00 11.29 28 PHE B O 1
ATOM 2440 N N . HIS B 1 29 ? 30.444 21.598 22.812 1.00 7.72 29 HIS B N 1
ATOM 2441 C CA . HIS B 1 29 ? 29.150 22.229 22.606 1.00 6.03 29 HIS B CA 1
ATOM 2442 C C . HIS B 1 29 ? 28.073 21.163 22.651 1.00 7.25 29 HIS B C 1
ATOM 2443 O O . HIS B 1 29 ? 28.340 19.992 22.388 1.00 6.34 29 HIS B O 1
ATOM 2450 N N . ILE B 1 30 ? 26.854 21.569 22.986 1.00 7.93 30 ILE B N 1
ATOM 2451 C CA . ILE B 1 30 ? 25.745 20.629 23.009 1.00 7.12 30 ILE B CA 1
ATOM 2452 C C . ILE B 1 30 ? 24.585 21.210 22.215 1.00 8.37 30 ILE B C 1
ATOM 2453 O O . ILE B 1 30 ? 24.398 22.428 22.164 1.00 7.54 30 ILE B O 1
ATOM 2458 N N . GLY B 1 31 ? 23.821 20.324 21.583 1.00 8.48 31 GLY B N 1
ATOM 2459 C CA . GLY B 1 31 ? 22.673 20.738 20.796 1.00 6.68 31 GLY B CA 1
ATOM 2460 C C . GLY B 1 31 ? 21.440 20.079 21.378 1.00 12.77 31 GLY B C 1
ATOM 2461 O O . GLY B 1 31 ? 21.298 18.860 21.311 1.00 18.11 31 GLY B O 1
ATOM 2462 N N . VAL B 1 32 ? 20.550 20.885 21.949 1.00 9.50 32 VAL B N 1
ATOM 2463 C CA . VAL B 1 32 ? 19.338 20.375 22.578 1.00 10.86 32 VAL B CA 1
ATOM 2464 C C . VAL B 1 32 ? 18.064 21.043 22.072 1.00 12.16 32 VAL B C 1
ATOM 2465 O O . VAL B 1 32 ? 18.087 22.180 21.598 1.00 10.52 32 VAL B O 1
ATOM 2469 N N . ARG B 1 33 ? 16.944 20.336 22.193 1.00 17.46 33 ARG B N 1
ATOM 2470 C CA . ARG B 1 33 ? 15.663 20.871 21.748 1.00 17.68 33 ARG B CA 1
ATOM 2471 C C . ARG B 1 33 ? 15.130 21.902 22.739 1.00 17.38 33 ARG B C 1
ATOM 2472 O O . ARG B 1 33 ? 14.549 22.910 22.343 1.00 15.94 33 ARG B O 1
ATOM 2480 N N . ASN B 1 34 ? 15.334 21.643 24.028 1.00 18.37 34 ASN B N 1
ATOM 2481 C CA . ASN B 1 34 ? 14.880 22.549 25.078 1.00 28.20 34 ASN B CA 1
ATOM 2482 C C . ASN B 1 34 ? 16.042 22.961 25.977 1.00 28.12 34 ASN B C 1
ATOM 2483 O O . ASN B 1 34 ? 16.453 22.211 26.862 1.00 30.27 34 ASN B O 1
ATOM 2488 N N . VAL B 1 35 ? 16.563 24.160 25.746 1.00 22.43 35 VAL B N 1
ATOM 2489 C CA . VAL B 1 35 ? 17.686 24.673 26.519 1.00 32.35 35 VAL B CA 1
ATOM 2490 C C . VAL B 1 35 ? 17.350 24.819 28.003 1.00 33.72 35 VAL B C 1
ATOM 2491 O O . VAL B 1 35 ? 18.243 24.828 28.851 1.00 31.83 35 VAL B O 1
ATOM 2495 N N . GLU B 1 36 ? 16.062 24.930 28.313 1.00 34.31 36 GLU B N 1
ATOM 2496 C CA . GLU B 1 36 ? 15.625 25.084 29.696 1.00 35.64 36 GLU B CA 1
ATOM 2497 C C . GLU B 1 36 ? 15.792 23.797 30.505 1.00 33.76 36 GLU B C 1
ATOM 2498 O O . GLU B 1 36 ? 15.603 23.790 31.721 1.00 36.27 36 GLU B O 1
ATOM 2504 N N . LYS B 1 37 ? 16.149 22.709 29.830 1.00 30.57 37 LYS B N 1
ATOM 2505 C CA . LYS B 1 37 ? 16.345 21.433 30.506 1.00 30.39 37 LYS B CA 1
ATOM 2506 C C . LYS B 1 37 ? 17.825 21.158 30.770 1.00 27.00 37 LYS B C 1
ATOM 2507 O O . LYS B 1 37 ? 18.201 20.062 31.193 1.00 29.61 37 LYS B O 1
ATOM 2513 N N . VAL B 1 38 ? 18.661 22.162 30.529 1.00 20.19 38 VAL B N 1
ATOM 2514 C CA . VAL B 1 38 ? 20.098 22.031 30.744 1.00 17.24 38 VAL B CA 1
ATOM 2515 C C . VAL B 1 38 ? 20.456 22.265 32.212 1.00 16.12 38 VAL B C 1
ATOM 2516 O O . VAL B 1 38 ? 20.071 23.275 32.802 1.00 16.65 38 VAL B O 1
ATOM 2520 N N . PRO B 1 39 ? 21.187 21.322 32.824 1.00 14.58 39 PRO B N 1
ATOM 2521 C CA . PRO B 1 39 ? 21.585 21.458 34.228 1.00 14.88 39 PRO B CA 1
ATOM 2522 C C . PRO B 1 39 ? 22.364 22.748 34.459 1.00 15.95 39 PRO B C 1
ATOM 2523 O O . PRO B 1 39 ? 23.210 23.124 33.649 1.00 13.59 39 PRO B O 1
ATOM 2527 N N . ASP B 1 40 ? 22.075 23.423 35.566 1.00 14.70 40 ASP B N 1
ATOM 2528 C CA . ASP B 1 40 ? 22.746 24.672 35.891 1.00 14.59 40 ASP B CA 1
ATOM 2529 C C . ASP B 1 40 ? 24.255 24.517 36.024 1.00 15.16 40 ASP B C 1
ATOM 2530 O O . ASP B 1 40 ? 25.002 25.446 35.726 1.00 24.44 40 ASP B O 1
ATOM 2535 N N . ASP B 1 41 ? 24.701 23.345 36.466 1.00 16.41 41 ASP B N 1
ATOM 2536 C CA . ASP B 1 41 ? 26.130 23.097 36.631 1.00 17.44 41 ASP B CA 1
ATOM 2537 C C . ASP B 1 41 ? 26.873 23.096 35.299 1.00 17.60 41 ASP B C 1
ATOM 2538 O O . ASP B 1 41 ? 28.087 23.306 35.255 1.00 14.35 41 ASP B O 1
ATOM 2543 N N . TRP B 1 42 ? 26.143 22.861 34.214 1.00 13.64 42 TRP B N 1
ATOM 2544 C CA . TRP B 1 42 ? 26.745 22.834 32.886 1.00 13.89 42 TRP B CA 1
ATOM 2545 C C . TRP B 1 42 ? 27.061 24.232 32.370 1.00 13.98 42 TRP B C 1
ATOM 2546 O O . TRP B 1 42 ? 27.840 24.388 31.431 1.00 10.02 42 TRP B O 1
ATOM 2557 N N . ARG B 1 43 ? 26.453 25.246 32.981 1.00 13.04 43 ARG B N 1
ATOM 2558 C CA . ARG B 1 43 ? 26.682 26.622 32.562 1.00 16.43 43 ARG B CA 1
ATOM 2559 C C . ARG B 1 43 ? 28.149 27.010 32.731 1.00 10.63 43 ARG B C 1
ATOM 2560 O O . ARG B 1 43 ? 28.731 26.842 33.803 1.00 11.48 43 ARG B O 1
ATOM 2568 N N . GLY B 1 44 ? 28.741 27.515 31.652 1.00 13.24 44 GLY B N 1
ATOM 2569 C CA . GLY B 1 44 ? 30.135 27.914 31.683 1.00 10.09 44 GLY B CA 1
ATOM 2570 C C . GLY B 1 44 ? 31.092 26.769 31.400 1.00 12.61 44 GLY B C 1
ATOM 2571 O O . GLY B 1 44 ? 32.300 26.979 31.303 1.00 13.12 44 GLY B O 1
ATOM 2572 N N . LYS B 1 45 ? 30.561 25.558 31.254 1.00 7.84 45 LYS B N 1
ATOM 2573 C CA . LYS B 1 45 ? 31.401 24.390 30.994 1.00 8.61 45 LYS B CA 1
ATOM 2574 C C . LYS B 1 45 ? 31.243 23.861 29.569 1.00 11.62 45 LYS B C 1
ATOM 2575 O O . LYS B 1 45 ? 32.162 23.262 29.015 1.00 10.38 45 LYS B O 1
ATOM 2581 N N . VAL B 1 46 ? 30.074 24.098 28.984 1.00 8.81 46 VAL B N 1
ATOM 2582 C CA . VAL B 1 46 ? 29.788 23.687 27.616 1.00 9.10 46 VAL B CA 1
ATOM 2583 C C . VAL B 1 46 ? 28.938 24.781 26.992 1.00 9.05 46 VAL B C 1
ATOM 2584 O O . VAL B 1 46 ? 28.208 25.478 27.696 1.00 10.08 46 VAL B O 1
ATOM 2588 N N . SER B 1 47 ? 29.050 24.950 25.680 1.00 8.23 47 SER B N 1
ATOM 2589 C CA . SER B 1 47 ? 28.267 25.962 24.984 1.00 11.43 47 SER B CA 1
ATOM 2590 C C . SER B 1 47 ? 26.988 25.283 24.525 1.00 11.15 47 SER B C 1
ATOM 2591 O O . SER B 1 47 ? 27.020 24.183 23.984 1.00 11.09 47 SER B O 1
ATOM 2594 N N . VAL B 1 48 ? 25.867 25.955 24.747 1.00 9.20 48 VAL B N 1
ATOM 2595 C CA . VAL B 1 48 ? 24.554 25.422 24.421 1.00 7.25 48 VAL B CA 1
ATOM 2596 C C . VAL B 1 48 ? 23.885 26.045 23.206 1.00 8.83 48 VAL B C 1
ATOM 2597 O O . VAL B 1 48 ? 23.768 27.266 23.109 1.00 9.34 48 VAL B O 1
ATOM 2601 N N . ARG B 1 49 ? 23.437 25.195 22.287 1.00 6.96 49 ARG B N 1
ATOM 2602 C CA . ARG B 1 49 ? 22.730 25.646 21.096 1.00 5.99 49 ARG B CA 1
ATOM 2603 C C . ARG B 1 49 ? 21.418 24.873 21.024 1.00 8.58 49 ARG B C 1
ATOM 2604 O O . ARG B 1 49 ? 21.347 23.723 21.458 1.00 8.94 49 ARG B O 1
ATOM 2612 N N . GLN B 1 50 ? 20.379 25.515 20.499 1.00 9.42 50 GLN B N 1
ATOM 2613 C CA . GLN B 1 50 ? 19.076 24.873 20.375 1.00 8.21 50 GLN B CA 1
ATOM 2614 C C . GLN B 1 50 ? 19.036 24.175 19.024 1.00 9.00 50 GLN B C 1
ATOM 2615 O O . GLN B 1 50 ? 19.490 24.726 18.020 1.00 11.16 50 GLN B O 1
ATOM 2621 N N . LEU B 1 51 ? 18.485 22.966 19.003 1.00 8.98 51 LEU B N 1
ATOM 2622 C CA . LEU B 1 51 ? 18.416 22.176 17.784 1.00 10.43 51 LEU B CA 1
ATOM 2623 C C . LEU B 1 51 ? 17.154 21.316 17.716 1.00 10.19 51 LEU B C 1
ATOM 2624 O O . LEU B 1 51 ? 16.657 20.838 18.736 1.00 17.38 51 LEU B O 1
ATOM 2629 N N . ASP B 1 52 ? 16.640 21.144 16.504 1.00 7.94 52 ASP B N 1
ATOM 2630 C CA . ASP B 1 52 ? 15.461 20.319 16.245 1.00 7.96 52 ASP B CA 1
ATOM 2631 C C . ASP B 1 52 ? 15.894 19.357 15.143 1.00 6.12 52 ASP B C 1
ATOM 2632 O O . ASP B 1 52 ? 16.105 19.771 14.003 1.00 7.95 52 ASP B O 1
ATOM 2637 N N . TYR B 1 53 ? 16.050 18.082 15.491 1.00 5.07 53 TYR B N 1
ATOM 2638 C CA . TYR B 1 53 ? 16.475 17.065 14.529 1.00 7.59 53 TYR B CA 1
ATOM 2639 C C . TYR B 1 53 ? 15.673 17.028 13.239 1.00 9.41 53 TYR B C 1
ATOM 2640 O O . TYR B 1 53 ? 16.206 16.686 12.183 1.00 11.61 53 TYR B O 1
ATOM 2649 N N . PHE B 1 54 ? 14.393 17.368 13.324 1.00 8.34 54 PHE B N 1
ATOM 2650 C CA . PHE B 1 54 ? 13.533 17.298 12.156 1.00 9.38 54 PHE B CA 1
ATOM 2651 C C . PHE B 1 54 ? 13.329 18.608 11.424 1.00 16.57 54 PHE B C 1
ATOM 2652 O O . PHE B 1 54 ? 12.372 18.773 10.671 1.00 15.39 54 PHE B O 1
ATOM 2660 N N . ASN B 1 55 ? 14.249 19.538 11.645 1.00 11.61 55 ASN B N 1
ATOM 2661 C CA . ASN B 1 55 ? 14.209 20.819 10.962 1.00 10.14 55 ASN B CA 1
ATOM 2662 C C . ASN B 1 55 ? 15.608 20.970 10.388 1.00 6.82 55 ASN B C 1
ATOM 2663 O O . ASN B 1 55 ? 16.560 21.255 11.114 1.00 12.22 55 ASN B O 1
ATOM 2668 N N . GLN B 1 56 ? 15.727 20.750 9.083 1.00 10.52 56 GLN B N 1
ATOM 2669 C CA . GLN B 1 56 ? 17.020 20.809 8.420 1.00 10.57 56 GLN B CA 1
ATOM 2670 C C . GLN B 1 56 ? 17.833 22.057 8.715 1.00 12.48 56 GLN B C 1
ATOM 2671 O O . GLN B 1 56 ? 19.006 21.962 9.068 1.00 12.42 56 GLN B O 1
ATOM 2677 N N . GLU B 1 57 ? 17.217 23.225 8.582 1.00 11.69 57 GLU B N 1
ATOM 2678 C CA . GLU B 1 57 ? 17.937 24.461 8.834 1.00 10.13 57 GLU B CA 1
ATOM 2679 C C . GLU B 1 57 ? 18.384 24.616 10.281 1.00 8.91 57 GLU B C 1
ATOM 2680 O O . GLU B 1 57 ? 19.385 25.282 10.562 1.00 9.57 57 GLU B O 1
ATOM 2686 N N . SER B 1 58 ? 17.651 23.997 11.201 1.00 7.84 58 SER B N 1
ATOM 2687 C CA . SER B 1 58 ? 18.016 24.054 12.609 1.00 6.64 58 SER B CA 1
ATOM 2688 C C . SER B 1 58 ? 19.333 23.285 12.766 1.00 8.29 58 SER B C 1
ATOM 2689 O O . SER B 1 58 ? 20.235 23.722 13.485 1.00 8.64 58 SER B O 1
ATOM 2700 N N . VAL B 1 60 ? 21.552 22.674 10.308 1.00 7.02 60 VAL B N 1
ATOM 2701 C CA . VAL B 1 60 ? 22.575 23.431 9.591 1.00 7.92 60 VAL B CA 1
ATOM 2702 C C . VAL B 1 60 ? 23.136 24.543 10.477 1.00 5.98 60 VAL B C 1
ATOM 2703 O O . VAL B 1 60 ? 24.356 24.704 10.598 1.00 7.97 60 VAL B O 1
ATOM 2707 N N . GLU B 1 61 ? 22.245 25.306 11.103 1.00 7.46 61 GLU B N 1
ATOM 2708 C CA . GLU B 1 61 ? 22.669 26.402 11.969 1.00 7.67 61 GLU B CA 1
ATOM 2709 C C . GLU B 1 61 ? 23.500 25.918 13.152 1.00 6.59 61 GLU B C 1
ATOM 2710 O O . GLU B 1 61 ? 24.545 26.487 13.458 1.00 9.20 61 GLU B O 1
ATOM 2716 N N . ALA B 1 62 ? 23.033 24.868 13.814 1.00 6.97 62 ALA B N 1
ATOM 2717 C CA . ALA B 1 62 ? 23.728 24.322 14.972 1.00 9.06 62 ALA B CA 1
ATOM 2718 C C . ALA B 1 62 ? 25.124 23.796 14.655 1.00 4.86 62 ALA B C 1
ATOM 2719 O O . ALA B 1 62 ? 26.003 23.815 15.515 1.00 6.82 62 ALA B O 1
ATOM 2721 N N . PHE B 1 63 ? 25.324 23.328 13.427 1.00 7.12 63 PHE B N 1
ATOM 2722 C CA . PHE B 1 63 ? 26.608 22.763 13.014 1.00 7.13 63 PHE B CA 1
ATOM 2723 C C . PHE B 1 63 ? 27.627 23.787 12.517 1.00 4.71 63 PHE B C 1
ATOM 2724 O O . PHE B 1 63 ? 28.786 23.440 12.289 1.00 7.11 63 PHE B O 1
ATOM 2732 N N . LYS B 1 64 ? 27.208 25.035 12.327 1.00 5.45 64 LYS B N 1
ATOM 2733 C CA . LYS B 1 64 ? 28.144 26.063 11.869 1.00 4.25 64 LYS B CA 1
ATOM 2734 C C . LYS B 1 64 ? 29.308 26.175 12.853 1.00 5.81 64 LYS B C 1
ATOM 2735 O O . LYS B 1 64 ? 29.103 26.294 14.061 1.00 7.34 64 LYS B O 1
ATOM 2741 N N . GLY B 1 65 ? 30.530 26.118 12.336 1.00 5.21 65 GLY B N 1
ATOM 2742 C CA . GLY B 1 65 ? 31.692 26.226 13.198 1.00 5.09 65 GLY B CA 1
ATOM 2743 C C . GLY B 1 65 ? 32.108 24.957 13.932 1.00 6.61 65 GLY B C 1
ATOM 2744 O O . GLY B 1 65 ? 33.105 24.965 14.650 1.00 7.86 65 GLY B O 1
ATOM 2753 N N . ASP B 1 67 ? 33.459 20.956 14.232 1.00 6.59 67 ASP B N 1
ATOM 2754 C CA . ASP B 1 67 ? 34.392 20.088 13.528 1.00 7.78 67 ASP B CA 1
ATOM 2755 C C . ASP B 1 67 ? 34.034 18.620 13.658 1.00 8.59 67 ASP B C 1
ATOM 2756 O O . ASP B 1 67 ? 34.214 17.837 12.723 1.00 8.30 67 ASP B O 1
ATOM 2761 N N . THR B 1 68 ? 33.530 18.256 14.828 1.00 5.92 68 THR B N 1
ATOM 2762 C CA . THR B 1 68 ? 33.145 16.886 15.102 1.00 7.40 68 THR B CA 1
ATOM 2763 C C . THR B 1 68 ? 31.784 16.885 15.768 1.00 8.71 68 THR B C 1
ATOM 2764 O O . THR B 1 68 ? 31.569 17.581 16.764 1.00 8.16 68 THR B O 1
ATOM 2768 N N . VAL B 1 69 ? 30.866 16.118 15.192 1.00 5.71 69 VAL B N 1
ATOM 2769 C CA . VAL B 1 69 ? 29.520 15.988 15.720 1.00 5.22 69 VAL B CA 1
ATOM 2770 C C . VAL B 1 69 ? 29.332 14.566 16.234 1.00 6.05 69 VAL B C 1
ATOM 2771 O O . VAL B 1 69 ? 29.603 13.594 15.523 1.00 7.48 69 VAL B O 1
ATOM 2775 N N . VAL B 1 70 ? 28.903 14.463 17.488 1.00 4.18 70 VAL B N 1
ATOM 2776 C CA . V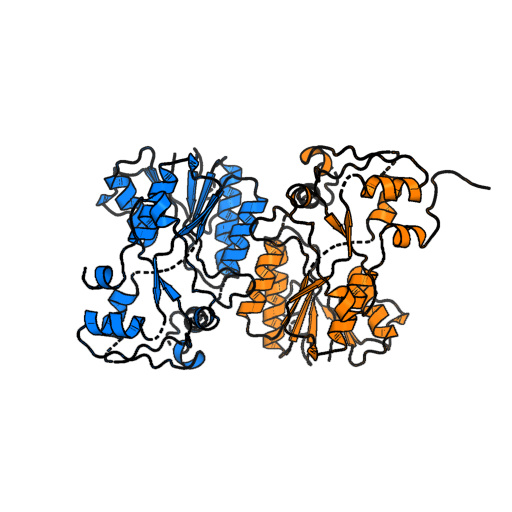AL B 1 70 ? 28.627 13.178 18.123 1.00 6.03 70 VAL B CA 1
ATOM 2777 C C . VAL B 1 70 ? 27.105 13.178 18.139 1.00 7.72 70 VAL B C 1
ATOM 2778 O O . VAL B 1 70 ? 26.483 13.967 18.850 1.00 7.42 70 VAL B O 1
ATOM 2782 N N . PHE B 1 71 ? 26.522 12.303 17.322 1.00 6.34 71 PHE B N 1
ATOM 2783 C CA . PHE B 1 71 ? 25.075 12.215 17.149 1.00 7.36 71 PHE B CA 1
ATOM 2784 C C . PHE B 1 71 ? 24.405 11.082 17.904 1.00 5.47 71 PHE B C 1
ATOM 2785 O O . PHE B 1 71 ? 24.766 9.919 17.739 1.00 5.85 71 PHE B O 1
ATOM 2793 N N . ILE B 1 72 ? 23.425 11.435 18.729 1.00 6.16 72 ILE B N 1
ATOM 2794 C CA . ILE B 1 72 ? 22.655 10.455 19.482 1.00 4.05 72 ILE B CA 1
ATOM 2795 C C . ILE B 1 72 ? 21.262 10.436 18.862 1.00 6.02 72 ILE B C 1
ATOM 2796 O O . ILE B 1 72 ? 20.535 11.427 18.925 1.00 7.97 72 ILE B O 1
ATOM 2801 N N . PRO B 1 73 ? 20.880 9.312 18.237 1.00 6.75 73 PRO B N 1
ATOM 2802 C CA . PRO B 1 73 ? 19.555 9.207 17.614 1.00 9.71 73 PRO B CA 1
ATOM 2803 C C . PRO B 1 73 ? 18.414 9.446 18.602 1.00 6.70 73 PRO B C 1
ATOM 2804 O O . PRO B 1 73 ? 18.568 9.226 19.804 1.00 9.43 73 PRO B O 1
ATOM 2808 N N . SER B 1 74 ? 17.273 9.896 18.087 1.00 8.06 74 SER B N 1
ATOM 2809 C CA . SER B 1 74 ? 16.095 10.140 18.916 1.00 8.72 74 SER B CA 1
ATOM 2810 C C . SER B 1 74 ? 15.376 8.810 19.129 1.00 6.22 74 SER B C 1
ATOM 2811 O O . SER B 1 74 ? 15.845 7.771 18.664 1.00 10.30 74 SER B O 1
ATOM 2814 N N . ILE B 1 75 ? 14.242 8.841 19.827 1.00 10.30 75 ILE B N 1
ATOM 2815 C CA . ILE B 1 75 ? 13.471 7.623 20.067 1.00 12.17 75 ILE B CA 1
ATOM 2816 C C . ILE B 1 75 ? 12.218 7.569 19.201 1.00 11.29 75 ILE B C 1
ATOM 2817 O O . ILE B 1 75 ? 11.350 6.730 19.415 1.00 14.47 75 ILE B O 1
ATOM 2822 N N . ILE B 1 76 ? 12.129 8.466 18.224 1.00 11.75 76 ILE B N 1
ATOM 2823 C CA . ILE B 1 76 ? 10.978 8.511 17.327 1.00 15.09 76 ILE B CA 1
ATOM 2824 C C . ILE B 1 76 ? 10.806 7.182 16.593 1.00 16.40 76 ILE B C 1
ATOM 2825 O O . ILE B 1 76 ? 11.788 6.556 16.193 1.00 12.93 76 ILE B O 1
ATOM 2830 N N . HIS B 1 77 ? 9.559 6.753 16.419 1.00 13.81 77 HIS B N 1
ATOM 2831 C CA . HIS B 1 77 ? 9.269 5.505 15.715 1.00 13.94 77 HIS B CA 1
ATOM 2832 C C . HIS B 1 77 ? 8.022 5.686 14.851 1.00 13.82 77 HIS B C 1
ATOM 2833 O O . HIS B 1 77 ? 7.221 6.588 15.093 1.00 13.73 77 HIS B O 1
ATOM 2840 N N . PRO B 1 78 ? 7.855 4.850 13.813 1.00 12.18 78 PRO B N 1
ATOM 2841 C CA . PRO B 1 78 ? 8.735 3.757 13.388 1.00 13.13 78 PRO B CA 1
ATOM 2842 C C . PRO B 1 78 ? 9.932 4.294 12.601 1.00 10.86 78 PRO B C 1
ATOM 2843 O O . PRO B 1 78 ? 10.190 5.499 12.604 1.00 9.88 78 PRO B O 1
ATOM 2847 N N . SER B 1 79 ? 10.648 3.405 11.915 1.00 8.29 79 SER B N 1
ATOM 2848 C CA . SER B 1 79 ? 11.823 3.803 11.142 1.00 7.69 79 SER B CA 1
ATOM 2849 C C . SER B 1 79 ? 11.594 4.912 10.117 1.00 8.11 79 SER B C 1
ATOM 2850 O O . SER B 1 79 ? 12.411 5.828 9.994 1.00 8.80 79 SER B O 1
ATOM 2853 N N . PHE B 1 80 ? 10.490 4.843 9.379 1.00 7.31 80 PHE B N 1
ATOM 2854 C CA . PHE B 1 80 ? 10.214 5.849 8.358 1.00 9.15 80 PHE B CA 1
ATOM 2855 C C . PHE B 1 80 ? 10.141 7.259 8.930 1.00 10.27 80 PHE B C 1
ATOM 2856 O O . PHE B 1 80 ? 10.541 8.224 8.279 1.00 11.76 80 PHE B O 1
ATOM 2864 N N . LYS B 1 81 ? 9.624 7.376 10.146 1.00 9.54 81 LYS B N 1
ATOM 2865 C CA . LYS B 1 81 ? 9.495 8.676 10.783 1.00 10.95 81 LYS B CA 1
ATOM 2866 C C . LYS B 1 81 ? 10.810 9.201 11.348 1.00 10.60 81 LYS B C 1
ATOM 2867 O O . LYS B 1 81 ? 10.984 10.412 11.480 1.00 10.34 81 LYS B O 1
ATOM 2873 N N . ARG B 1 82 ? 11.741 8.306 11.667 1.00 7.96 82 ARG B N 1
ATOM 2874 C CA . ARG B 1 82 ? 13.015 8.745 12.225 1.00 7.85 82 ARG B CA 1
ATOM 2875 C C . ARG B 1 82 ? 14.072 9.049 11.152 1.00 9.66 82 ARG B C 1
ATOM 2876 O O . ARG B 1 82 ? 14.947 9.880 11.366 1.00 8.70 82 ARG B O 1
ATOM 2884 N N . ILE B 1 83 ? 13.981 8.388 10.001 1.00 9.52 83 ILE B N 1
ATOM 2885 C CA . ILE B 1 83 ? 14.921 8.589 8.896 1.00 10.46 83 ILE B CA 1
ATOM 2886 C C . ILE B 1 83 ? 15.356 10.030 8.602 1.00 10.41 83 ILE B C 1
ATOM 2887 O O . ILE B 1 83 ? 16.540 10.293 8.398 1.00 9.91 83 ILE B O 1
ATOM 2892 N N . PRO B 1 84 ? 14.408 10.978 8.551 1.00 9.29 84 PRO B N 1
ATOM 2893 C CA . PRO B 1 84 ? 14.776 12.372 8.265 1.00 9.70 84 PRO B CA 1
ATOM 2894 C C . PRO B 1 84 ? 15.912 12.883 9.152 1.00 10.47 84 PRO B C 1
ATOM 2895 O O . PRO B 1 84 ? 16.684 13.759 8.767 1.00 8.53 84 PRO B O 1
ATOM 2899 N N . GLU B 1 85 ? 15.998 12.300 10.337 1.00 7.03 85 GLU B N 1
ATOM 2900 C CA . GLU B 1 85 ? 17.010 12.611 11.333 1.00 17.84 85 GLU B CA 1
ATOM 2901 C C . GLU B 1 85 ? 18.422 12.514 10.758 1.00 10.55 85 GLU B C 1
ATOM 2902 O O . GLU B 1 85 ? 19.223 13.459 10.836 1.00 6.93 85 GLU B O 1
ATOM 2908 N N . VAL B 1 86 ? 18.721 11.350 10.192 1.00 10.95 86 VAL B N 1
ATOM 2909 C CA . VAL B 1 86 ? 20.037 11.093 9.621 1.00 8.88 86 VAL B CA 1
ATOM 2910 C C . VAL B 1 86 ? 20.228 11.861 8.324 1.00 5.63 86 VAL B C 1
ATOM 2911 O O . VAL B 1 86 ? 21.339 12.269 8.007 1.00 7.13 86 VAL B O 1
ATOM 2915 N N . GLU B 1 87 ? 19.150 12.051 7.568 1.00 6.73 87 GLU B N 1
ATOM 2916 C CA . GLU B 1 87 ? 19.260 12.812 6.334 1.00 6.58 87 GLU B CA 1
ATOM 2917 C C . GLU B 1 87 ? 19.695 14.223 6.711 1.00 6.03 87 GLU B C 1
ATOM 2918 O O . GLU B 1 87 ? 20.574 14.792 6.076 1.00 6.11 87 GLU B O 1
ATOM 2924 N N . ASN B 1 88 ? 19.089 14.779 7.754 1.00 7.29 88 ASN B N 1
ATOM 2925 C CA . ASN B 1 88 ? 19.439 16.126 8.170 1.00 6.79 88 ASN B CA 1
ATOM 2926 C C . ASN B 1 88 ? 20.852 16.192 8.723 1.00 10.72 88 ASN B C 1
ATOM 2927 O O . ASN B 1 88 ? 21.571 17.166 8.496 1.00 7.00 88 ASN B O 1
ATOM 2932 N N . LEU B 1 89 ? 21.254 15.150 9.442 1.00 5.59 89 LEU B N 1
ATOM 2933 C CA . LEU B 1 89 ? 22.603 15.094 9.996 1.00 5.38 89 LEU B CA 1
ATOM 2934 C C . LEU B 1 89 ? 23.627 15.246 8.874 1.00 7.39 89 LEU B C 1
ATOM 2935 O O . LEU B 1 89 ? 24.507 16.105 8.938 1.00 6.85 89 LEU B O 1
ATOM 2940 N N . VAL B 1 90 ? 23.502 14.413 7.843 1.00 8.01 90 VAL B N 1
ATOM 2941 C CA . VAL B 1 90 ? 24.426 14.450 6.712 1.00 6.70 90 VAL B CA 1
ATOM 2942 C C . VAL B 1 90 ? 24.355 15.763 5.934 1.00 7.72 90 VAL B C 1
ATOM 2943 O O . VAL B 1 90 ? 25.387 16.333 5.578 1.00 8.09 90 VAL B O 1
ATOM 2947 N N . TYR B 1 91 ? 23.143 16.240 5.666 1.00 8.08 91 TYR B N 1
ATOM 2948 C CA . TYR B 1 91 ? 22.976 17.480 4.922 1.00 9.63 91 TYR B CA 1
ATOM 2949 C C . TYR B 1 91 ? 23.623 18.655 5.636 1.00 7.54 91 TYR B C 1
ATOM 2950 O O . TYR B 1 91 ? 24.336 19.450 5.020 1.00 8.11 91 TYR B O 1
ATOM 2959 N N . ALA B 1 92 ? 23.365 18.762 6.935 1.00 5.84 92 ALA B N 1
ATOM 2960 C CA . ALA B 1 92 ? 23.911 19.856 7.731 1.00 8.58 92 ALA B CA 1
ATOM 2961 C C . ALA B 1 92 ? 25.421 19.741 7.894 1.00 8.70 92 ALA B C 1
ATOM 2962 O O . ALA B 1 92 ? 26.121 20.754 7.904 1.00 6.63 92 ALA B O 1
ATOM 2964 N N . ALA B 1 93 ? 25.928 18.519 8.029 1.00 6.09 93 ALA B N 1
ATOM 2965 C CA . ALA B 1 93 ? 27.365 18.337 8.174 1.00 7.02 93 ALA B CA 1
ATOM 2966 C C . ALA B 1 93 ? 28.066 18.858 6.920 1.00 8.01 93 ALA B C 1
ATOM 2967 O O . ALA B 1 93 ? 29.097 19.521 7.008 1.00 9.27 93 ALA B O 1
ATOM 2969 N N . LYS B 1 94 ? 27.501 18.573 5.751 1.00 9.36 94 LYS B N 1
ATOM 2970 C CA . LYS B 1 94 ? 28.107 19.032 4.504 1.00 10.73 94 LYS B CA 1
ATOM 2971 C C . LYS B 1 94 ? 27.990 20.541 4.332 1.00 10.35 94 LYS B C 1
ATOM 2972 O O . LYS B 1 94 ? 28.963 21.219 4.006 1.00 11.95 94 LYS B O 1
ATOM 2978 N N . GLN B 1 95 ? 26.787 21.053 4.551 1.00 5.83 95 GLN B N 1
ATOM 2979 C CA . GLN B 1 95 ? 26.497 22.474 4.411 1.00 8.70 95 GLN B CA 1
ATOM 2980 C C . GLN B 1 95 ? 27.367 23.341 5.314 1.00 11.44 95 GLN B C 1
ATOM 2981 O O . GLN B 1 95 ? 27.930 24.346 4.872 1.00 11.07 95 GLN B O 1
ATOM 2987 N N . SER B 1 96 ? 27.489 22.941 6.576 1.00 7.94 96 SER B N 1
ATOM 2988 C CA . SER B 1 96 ? 28.251 23.728 7.533 1.00 8.22 96 SER B CA 1
ATOM 2989 C C . SER B 1 96 ? 29.719 23.346 7.719 1.00 8.10 96 SER B C 1
ATOM 2990 O O . SER B 1 96 ? 30.416 23.929 8.550 1.00 9.16 96 SER B O 1
ATOM 2993 N N . GLY B 1 97 ? 30.181 22.367 6.948 1.00 8.64 97 GLY B N 1
ATOM 2994 C CA . GLY B 1 97 ? 31.582 21.975 7.003 1.00 10.93 97 GLY B CA 1
ATOM 2995 C C . GLY B 1 97 ? 32.091 21.133 8.156 1.00 10.73 97 GLY B C 1
ATOM 2996 O O . GLY B 1 97 ? 33.250 21.270 8.559 1.00 10.62 97 GLY B O 1
ATOM 2997 N N . VAL B 1 98 ? 31.239 20.265 8.689 1.00 5.01 98 VAL B N 1
ATOM 2998 C CA . VAL B 1 98 ? 31.638 19.377 9.775 1.00 6.98 98 VAL B CA 1
ATOM 2999 C C . VAL B 1 98 ? 32.535 18.306 9.145 1.00 9.90 98 VAL B C 1
ATOM 3000 O O . VAL B 1 98 ? 32.156 17.675 8.161 1.00 9.97 98 VAL B O 1
ATOM 3004 N N . ALA B 1 99 ? 33.718 18.108 9.720 1.00 7.61 99 ALA B N 1
ATOM 3005 C CA . ALA B 1 99 ? 34.693 17.160 9.192 1.00 9.17 99 ALA B CA 1
ATOM 3006 C C . ALA B 1 99 ? 34.560 15.719 9.650 1.00 7.23 99 ALA B C 1
ATOM 3007 O O . ALA B 1 99 ? 35.059 14.811 8.985 1.00 10.29 99 ALA B O 1
ATOM 3009 N N . HIS B 1 100 ? 33.905 15.496 10.780 1.00 5.43 100 HIS B N 1
ATOM 3010 C CA . HIS B 1 100 ? 33.776 14.136 11.272 1.00 6.59 100 HIS B CA 1
ATOM 3011 C C . HIS B 1 100 ? 32.503 13.936 12.068 1.00 9.05 100 HIS B C 1
ATOM 3012 O O . HIS B 1 100 ? 32.073 14.822 12.806 1.00 6.71 100 HIS B O 1
ATOM 3019 N N . ILE B 1 101 ? 31.901 12.762 11.912 1.00 4.42 101 ILE B N 1
ATOM 3020 C CA . ILE B 1 101 ? 30.676 12.433 12.623 1.00 4.31 101 ILE B CA 1
ATOM 3021 C C . ILE B 1 101 ? 30.864 11.137 13.403 1.00 5.55 101 ILE B C 1
ATOM 3022 O O . ILE B 1 101 ? 31.316 10.138 12.852 1.00 6.16 101 ILE B O 1
ATOM 3027 N N . ILE B 1 102 ? 30.550 11.171 14.693 1.00 7.21 102 ILE B N 1
ATOM 3028 C CA . ILE B 1 102 ? 30.620 9.976 15.520 1.00 6.35 102 ILE B CA 1
ATOM 3029 C C . ILE B 1 102 ? 29.146 9.646 15.727 1.00 6.39 102 ILE B C 1
ATOM 3030 O O . ILE B 1 102 ? 28.422 10.403 16.372 1.00 7.76 102 ILE B O 1
ATOM 3035 N N . PHE B 1 103 ? 28.698 8.535 15.150 1.00 5.48 103 PHE B N 1
ATOM 3036 C CA . PHE B 1 103 ? 27.293 8.139 15.234 1.00 5.83 103 PHE B CA 1
ATOM 3037 C C . PHE B 1 103 ? 27.082 7.028 16.251 1.00 5.87 103 PHE B C 1
ATOM 3038 O O . PHE B 1 103 ? 27.730 5.989 16.182 1.00 6.54 103 PHE B O 1
ATOM 3046 N N . ILE B 1 104 ? 26.177 7.256 17.199 1.00 4.02 104 ILE B N 1
ATOM 3047 C CA . ILE B 1 104 ? 25.887 6.266 18.235 1.00 8.55 104 ILE B CA 1
ATOM 3048 C C . ILE B 1 104 ? 24.680 5.413 17.838 1.00 8.98 104 ILE B C 1
ATOM 3049 O O . ILE B 1 104 ? 23.537 5.816 18.046 1.00 8.85 104 ILE B O 1
ATOM 3054 N N . GLY B 1 105 ? 24.942 4.232 17.285 1.00 6.20 105 GLY B N 1
ATOM 3055 C CA . GLY B 1 105 ? 23.865 3.357 16.861 1.00 7.93 105 GLY B CA 1
ATOM 3056 C C . GLY B 1 105 ? 23.633 2.164 17.766 1.00 10.29 105 GLY B C 1
ATOM 3057 O O . GLY B 1 105 ? 24.473 1.833 18.600 1.00 13.44 105 GLY B O 1
ATOM 3058 N N . TYR B 1 106 ? 22.486 1.514 17.592 1.00 11.87 106 TYR B N 1
ATOM 3059 C CA . TYR B 1 106 ? 22.110 0.346 18.389 1.00 9.28 106 TYR B CA 1
ATOM 3060 C C . TYR B 1 106 ? 22.538 -0.935 17.669 1.00 9.14 106 TYR B C 1
ATOM 3061 O O . TYR B 1 106 ? 22.484 -1.000 16.443 1.00 9.77 106 TYR B O 1
ATOM 3070 N N . TYR B 1 107 ? 22.936 -1.957 18.427 1.00 5.18 107 TYR B N 1
ATOM 3071 C CA . TYR B 1 107 ? 23.408 -3.206 17.828 1.00 4.45 107 TYR B CA 1
ATOM 3072 C C . TYR B 1 107 ? 22.373 -4.124 17.167 1.00 8.89 107 TYR B C 1
ATOM 3073 O O . TYR B 1 107 ? 22.748 -5.112 16.540 1.00 7.05 107 TYR B O 1
ATOM 3082 N N . ALA B 1 108 ? 21.089 -3.807 17.293 1.00 5.68 108 ALA B N 1
ATOM 3083 C CA . ALA B 1 108 ? 20.039 -4.629 16.678 1.00 4.47 108 ALA B CA 1
ATOM 3084 C C . ALA B 1 108 ? 19.834 -4.079 15.274 1.00 8.73 108 ALA B C 1
ATOM 3085 O O . ALA B 1 108 ? 18.802 -3.476 14.970 1.00 8.58 108 ALA B O 1
ATOM 3087 N N . ASP B 1 109 ? 20.827 -4.307 14.418 1.00 7.73 109 ASP B N 1
ATOM 3088 C CA . ASP B 1 109 ? 20.800 -3.759 13.070 1.00 5.34 109 ASP B CA 1
ATOM 3089 C C . ASP B 1 109 ? 21.170 -4.687 11.911 1.00 7.01 109 ASP B C 1
ATOM 3090 O O . ASP B 1 109 ? 21.474 -4.206 10.819 1.00 6.72 109 ASP B O 1
ATOM 3095 N N . GLN B 1 110 ? 21.149 -6.000 12.125 1.00 7.57 110 GLN B N 1
ATOM 3096 C CA . GLN B 1 110 ? 21.495 -6.923 11.044 1.00 10.04 110 GLN B CA 1
ATOM 3097 C C . GLN B 1 110 ? 20.417 -6.920 9.966 1.00 8.73 110 GLN B C 1
ATOM 3098 O O . GLN B 1 110 ? 19.284 -6.508 10.212 1.00 6.90 110 GLN B O 1
ATOM 3104 N N . HIS B 1 111 ? 20.768 -7.388 8.772 1.00 7.15 111 HIS B N 1
ATOM 3105 C CA . HIS B 1 111 ? 19.818 -7.407 7.662 1.00 7.08 111 HIS B CA 1
ATOM 3106 C C . HIS B 1 111 ? 18.547 -8.190 7.971 1.00 8.03 111 HIS B C 1
ATOM 3107 O O . HIS B 1 111 ? 17.492 -7.924 7.387 1.00 10.15 111 HIS B O 1
ATOM 3114 N N . ASN B 1 112 ? 18.650 -9.155 8.881 1.00 9.71 112 ASN B N 1
ATOM 3115 C CA . ASN B 1 112 ? 17.501 -9.978 9.254 1.00 9.99 112 ASN B CA 1
ATOM 3116 C C . ASN B 1 112 ? 17.058 -9.775 10.703 1.00 12.08 112 ASN B C 1
ATOM 3117 O O . ASN B 1 112 ? 16.452 -10.661 11.307 1.00 10.70 112 ASN B O 1
ATOM 3122 N N . ASN B 1 113 ? 17.351 -8.607 11.265 1.00 6.91 113 ASN B N 1
ATOM 3123 C CA . ASN B 1 113 ? 16.949 -8.340 12.640 1.00 6.56 113 ASN B CA 1
ATOM 3124 C C . ASN B 1 113 ? 15.517 -7.805 12.632 1.00 6.84 113 ASN B C 1
ATOM 3125 O O . ASN B 1 113 ? 15.231 -6.786 12.005 1.00 8.05 113 ASN B O 1
ATOM 3130 N N . PRO B 1 114 ? 14.600 -8.490 13.340 1.00 7.60 114 PRO B N 1
ATOM 3131 C CA . PRO B 1 114 ? 13.183 -8.133 13.439 1.00 9.57 114 PRO B CA 1
ATOM 3132 C C . PRO B 1 114 ? 12.850 -6.901 14.276 1.00 7.92 114 PRO B C 1
ATOM 3133 O O . PRO B 1 114 ? 11.699 -6.451 14.286 1.00 8.84 114 PRO B O 1
ATOM 3137 N N . PHE B 1 115 ? 13.842 -6.364 14.983 1.00 8.42 115 PHE B N 1
ATOM 3138 C CA . PHE B 1 115 ? 13.624 -5.171 15.796 1.00 7.75 115 PHE B CA 1
ATOM 3139 C C . PHE B 1 115 ? 13.075 -4.072 14.886 1.00 7.74 115 PHE B C 1
ATOM 3140 O O . PHE B 1 115 ? 13.655 -3.776 13.839 1.00 7.34 115 PHE B O 1
ATOM 3148 N N . HIS B 1 116 ? 11.967 -3.462 15.299 1.00 7.64 116 HIS B N 1
ATOM 3149 C CA . HIS B 1 116 ? 11.310 -2.421 14.516 1.00 9.09 116 HIS B CA 1
ATOM 3150 C C . HIS B 1 116 ? 12.185 -1.266 14.065 1.00 6.47 116 HIS B C 1
ATOM 3151 O O . HIS B 1 116 ? 11.895 -0.635 13.051 1.00 7.88 116 HIS B O 1
ATOM 3166 N N . SER B 1 118 ? 15.419 -1.601 13.282 1.00 6.84 118 SER B N 1
ATOM 3167 C CA . SER B 1 118 ? 16.584 -2.037 12.514 1.00 4.92 118 SER B CA 1
ATOM 3168 C C . SER B 1 118 ? 16.705 -1.310 11.162 1.00 4.49 118 SER B C 1
ATOM 3169 O O . SER B 1 118 ? 17.810 -0.975 10.741 1.00 7.92 118 SER B O 1
ATOM 3172 N N . PRO B 1 119 ? 15.576 -1.038 10.476 1.00 5.01 119 PRO B N 1
ATOM 3173 C CA . PRO B 1 119 ? 15.687 -0.342 9.188 1.00 5.91 119 PRO B CA 1
ATOM 3174 C C . PRO B 1 119 ? 16.395 1.008 9.336 1.00 7.45 119 PRO B C 1
ATOM 3175 O O . PRO B 1 119 ? 17.219 1.386 8.499 1.00 5.58 119 PRO B O 1
ATOM 3179 N N . TYR B 1 120 ? 16.068 1.732 10.404 1.00 7.60 120 TYR B N 1
ATOM 3180 C CA . TYR B 1 120 ? 16.685 3.033 10.647 1.00 4.80 120 TYR B CA 1
ATOM 3181 C C . TYR B 1 120 ? 18.192 2.920 10.809 1.00 3.47 120 TYR B C 1
ATOM 3182 O O . TYR B 1 120 ? 18.942 3.676 10.195 1.00 5.77 120 TYR B O 1
ATOM 3191 N N . PHE B 1 121 ? 18.640 1.977 11.628 1.00 7.15 121 PHE B N 1
ATOM 3192 C CA . PHE B 1 121 ? 20.071 1.829 11.860 1.00 4.53 121 PHE B CA 1
ATOM 3193 C C . PHE B 1 121 ? 20.813 1.309 10.642 1.00 7.97 121 PHE B C 1
ATOM 3194 O O . PHE B 1 121 ? 21.948 1.711 10.384 1.00 7.12 121 PHE B O 1
ATOM 3202 N N . GLY B 1 122 ? 20.181 0.421 9.882 1.00 5.18 122 GLY B N 1
ATOM 3203 C CA . GLY B 1 122 ? 20.828 -0.066 8.681 1.00 6.15 122 GLY B CA 1
ATOM 3204 C C . GLY B 1 122 ? 20.967 1.090 7.705 1.00 8.44 122 GLY B C 1
ATOM 3205 O O . GLY B 1 122 ? 22.001 1.258 7.063 1.00 6.42 122 GLY B O 1
ATOM 3206 N N . TYR B 1 123 ? 19.913 1.894 7.596 1.00 5.86 123 TYR B N 1
ATOM 3207 C CA . TYR B 1 123 ? 19.904 3.039 6.700 1.00 3.95 123 TYR B CA 1
ATOM 3208 C C . TYR B 1 123 ? 20.939 4.087 7.093 1.00 5.67 123 TYR B C 1
ATOM 3209 O O . TYR B 1 123 ? 21.650 4.615 6.237 1.00 6.04 123 TYR B O 1
ATOM 3218 N N . ALA B 1 124 ? 21.018 4.380 8.389 1.00 7.12 124 ALA B N 1
ATOM 3219 C CA . ALA B 1 124 ? 21.956 5.372 8.911 1.00 6.95 124 ALA B CA 1
ATOM 3220 C C . ALA B 1 124 ? 23.410 5.036 8.577 1.00 6.22 124 ALA B C 1
ATOM 3221 O O . ALA B 1 124 ? 24.155 5.882 8.068 1.00 5.89 124 ALA B O 1
ATOM 3223 N N . SER B 1 125 ? 23.813 3.804 8.871 1.00 4.67 125 SER B N 1
ATOM 3224 C CA . SER B 1 125 ? 25.179 3.361 8.605 1.00 7.74 125 SER B CA 1
ATOM 3225 C C . SER B 1 125 ? 25.520 3.547 7.130 1.00 5.04 125 SER B C 1
ATOM 3226 O O . SER B 1 125 ? 26.556 4.120 6.777 1.00 6.09 125 SER B O 1
ATOM 3229 N N . ARG B 1 126 ? 24.639 3.066 6.263 1.00 4.55 126 ARG B N 1
ATOM 3230 C CA . ARG B 1 126 ? 24.867 3.184 4.827 1.00 4.90 126 ARG B CA 1
ATOM 3231 C C . ARG B 1 126 ? 24.857 4.633 4.341 1.00 6.09 126 ARG B C 1
ATOM 3232 O O . ARG B 1 126 ? 25.690 5.016 3.517 1.00 5.32 126 ARG B O 1
ATOM 3240 N N . LEU B 1 127 ? 23.940 5.450 4.856 1.00 5.07 127 LEU B N 1
ATOM 3241 C CA . LEU B 1 127 ? 23.896 6.844 4.428 1.00 4.75 127 LEU B CA 1
ATOM 3242 C C . LEU B 1 127 ? 25.219 7.527 4.770 1.00 8.63 127 LEU B C 1
ATOM 3243 O O . LEU B 1 127 ? 25.741 8.316 3.982 1.00 7.26 127 LEU B O 1
ATOM 3248 N N . LEU B 1 128 ? 25.765 7.233 5.947 1.00 6.24 128 LEU B N 1
ATOM 3249 C CA . LEU B 1 128 ? 27.041 7.834 6.324 1.00 8.20 128 LEU B CA 1
ATOM 3250 C C . LEU B 1 128 ? 28.108 7.402 5.326 1.00 7.90 128 LEU B C 1
ATOM 3251 O O . LEU B 1 128 ? 28.933 8.207 4.896 1.00 8.67 128 LEU B O 1
ATOM 3256 N N . SER B 1 129 ? 28.083 6.126 4.950 1.00 8.09 129 SER B N 1
ATOM 3257 C CA . SER B 1 129 ? 29.045 5.609 3.986 1.00 7.30 129 SER B CA 1
ATOM 3258 C C . SER B 1 129 ? 28.933 6.339 2.640 1.00 8.53 129 SER B C 1
ATOM 3259 O O . SER B 1 129 ? 29.948 6.675 2.030 1.00 9.29 129 SER B O 1
ATOM 3262 N N . THR B 1 130 ? 27.709 6.605 2.184 1.00 7.24 130 THR B N 1
ATOM 3263 C CA . THR B 1 130 ? 27.520 7.282 0.896 1.00 4.81 130 THR B CA 1
ATOM 3264 C C . THR B 1 130 ? 27.834 8.776 0.918 1.00 8.56 130 THR B C 1
ATOM 3265 O O . THR B 1 130 ? 28.093 9.370 -0.131 1.00 9.06 130 THR B O 1
ATOM 3269 N N . SER B 1 131 ? 27.813 9.376 2.106 1.00 9.58 131 SER B N 1
ATOM 3270 C CA . SER B 1 131 ? 28.044 10.816 2.268 1.00 8.22 131 SER B CA 1
ATOM 3271 C C . SER B 1 131 ? 29.436 11.332 1.924 1.00 7.22 131 SER B C 1
ATOM 3272 O O . SER B 1 131 ? 29.587 12.485 1.517 1.00 10.07 131 SER B O 1
ATOM 3275 N N . GLY B 1 132 ? 30.453 10.499 2.113 1.00 6.91 132 GLY B N 1
ATOM 3276 C CA . GLY B 1 132 ? 31.807 10.937 1.828 1.00 9.36 132 GLY B CA 1
ATOM 3277 C C . GLY B 1 132 ? 32.423 11.681 3.000 1.00 12.39 132 GLY B C 1
ATOM 3278 O O . GLY B 1 132 ? 33.567 12.131 2.934 1.00 13.78 132 GLY B O 1
ATOM 3279 N N . ILE B 1 133 ? 31.661 11.812 4.079 1.00 8.85 133 ILE B N 1
ATOM 3280 C CA . ILE B 1 133 ? 32.131 12.489 5.280 1.00 9.05 133 ILE B CA 1
ATOM 3281 C C . ILE B 1 133 ? 32.812 11.451 6.168 1.00 12.49 133 ILE B C 1
ATOM 3282 O O . ILE B 1 133 ? 32.331 10.324 6.280 1.00 8.19 133 ILE B O 1
ATOM 3287 N N . ASP B 1 134 ? 33.937 11.818 6.778 1.00 9.00 134 ASP B N 1
ATOM 3288 C CA . ASP B 1 134 ? 34.640 10.893 7.658 1.00 6.81 134 ASP B CA 1
ATOM 3289 C C . ASP B 1 134 ? 33.714 10.599 8.837 1.00 7.89 134 ASP B C 1
ATOM 3290 O O . ASP B 1 134 ? 33.062 11.503 9.357 1.00 7.17 134 ASP B O 1
ATOM 3295 N N . TYR B 1 135 ? 33.645 9.342 9.261 1.00 8.03 135 TYR B N 1
ATOM 3296 C CA . TYR B 1 135 ? 32.784 9.012 10.384 1.00 6.39 135 TYR B CA 1
ATOM 3297 C C . TYR B 1 135 ? 33.253 7.792 11.166 1.00 9.34 135 TYR B C 1
ATOM 3298 O O . TYR B 1 135 ? 34.038 6.977 10.677 1.00 8.24 135 TYR B O 1
ATOM 3307 N N . THR B 1 136 ? 32.755 7.694 12.392 1.00 6.97 136 THR B N 1
ATOM 3308 C CA . THR B 1 136 ? 33.067 6.599 13.302 1.00 7.36 136 THR B CA 1
ATOM 3309 C C . THR B 1 136 ? 31.707 6.081 13.728 1.00 8.13 136 THR B C 1
ATOM 3310 O O . THR B 1 136 ? 30.906 6.826 14.290 1.00 10.13 136 THR B O 1
ATOM 3314 N N . TYR B 1 137 ? 31.432 4.816 13.434 1.00 5.76 137 TYR B N 1
ATOM 3315 C CA . TYR B 1 137 ? 30.143 4.234 13.779 1.00 9.31 137 TYR B CA 1
ATOM 3316 C C . TYR B 1 137 ? 30.289 3.384 15.038 1.00 7.97 137 TYR B C 1
ATOM 3317 O O . TYR B 1 137 ? 30.987 2.367 15.049 1.00 8.17 137 TYR B O 1
ATOM 3326 N N . VAL B 1 138 ? 29.636 3.829 16.106 1.00 5.54 138 VAL B N 1
ATOM 3327 C CA . VAL B 1 138 ? 29.703 3.149 17.392 1.00 5.55 138 VAL B CA 1
ATOM 3328 C C . VAL B 1 138 ? 28.401 2.425 17.684 1.00 7.80 138 VAL B C 1
ATOM 3329 O O . VAL B 1 138 ? 27.367 3.056 17.850 1.00 12.61 138 VAL B O 1
ATOM 3333 N N . ARG B 1 139 ? 28.439 1.100 17.745 1.00 4.49 139 ARG B N 1
ATOM 3334 C CA . ARG B 1 139 ? 27.226 0.347 18.031 1.00 7.76 139 ARG B CA 1
ATOM 3335 C C . ARG B 1 139 ? 27.209 -0.018 19.511 1.00 9.48 139 ARG B C 1
ATOM 3336 O O . ARG B 1 139 ? 28.231 -0.415 20.066 1.00 14.28 139 ARG B O 1
ATOM 3352 N N . ALA B 1 141 ? 25.312 -2.082 22.921 1.00 4.79 141 ALA B N 1
ATOM 3353 C CA . ALA B 1 141 ? 24.482 -3.212 23.332 1.00 6.67 141 ALA B CA 1
ATOM 3354 C C . ALA B 1 141 ? 23.285 -2.653 24.107 1.00 7.91 141 ALA B C 1
ATOM 3355 O O . ALA B 1 141 ? 23.108 -1.437 24.167 1.00 8.38 141 ALA B O 1
ATOM 3365 N N . TYR B 1 143 ? 20.913 -1.350 27.096 1.00 6.49 143 TYR B N 1
ATOM 3366 C CA . TYR B 1 143 ? 21.096 -0.693 28.392 1.00 8.55 143 TYR B CA 1
ATOM 3367 C C . TYR B 1 143 ? 20.690 -1.558 29.582 1.00 9.97 143 TYR B C 1
ATOM 3368 O O . TYR B 1 143 ? 19.625 -2.177 29.576 1.00 7.71 143 TYR B O 1
ATOM 3385 N N . ASP B 1 145 ? 20.522 -0.139 32.620 1.00 9.72 145 ASP B N 1
ATOM 3386 C CA . ASP B 1 145 ? 19.811 0.834 33.440 1.00 11.74 145 ASP B CA 1
ATOM 3387 C C . ASP B 1 145 ? 18.306 0.634 33.659 1.00 10.54 145 ASP B C 1
ATOM 3388 O O . ASP B 1 145 ? 17.836 0.677 34.796 1.00 12.21 145 ASP B O 1
ATOM 3393 N N . PRO B 1 146 ? 17.534 0.399 32.587 1.00 8.23 146 PRO B N 1
ATOM 3394 C CA . PRO B 1 146 ? 16.085 0.200 32.709 1.00 9.37 146 PRO B CA 1
ATOM 3395 C C . PRO B 1 146 ? 15.670 -0.897 33.693 1.00 10.75 146 PRO B C 1
ATOM 3396 O O . PRO B 1 146 ? 14.556 -0.880 34.225 1.00 11.48 146 PRO B O 1
ATOM 3400 N N . LEU B 1 147 ? 16.562 -1.848 33.936 1.00 11.23 147 LEU B N 1
ATOM 3401 C CA . LEU B 1 147 ? 16.255 -2.945 34.843 1.00 12.47 147 LEU B CA 1
ATOM 3402 C C . LEU B 1 147 ? 15.987 -2.499 36.279 1.00 12.60 147 LEU B C 1
ATOM 3403 O O . LEU B 1 147 ? 15.189 -3.119 36.980 1.00 13.84 147 LEU B O 1
ATOM 3408 N N . LYS B 1 148 ? 16.635 -1.424 36.720 1.00 14.12 148 LYS B N 1
ATOM 3409 C CA . LYS B 1 148 ? 16.427 -0.960 38.091 1.00 11.46 148 LYS B CA 1
ATOM 3410 C C . LYS B 1 148 ? 14.994 -0.513 38.382 1.00 16.83 148 LYS B C 1
ATOM 3411 O O . LYS B 1 148 ? 14.365 -1.011 39.316 1.00 13.67 148 LYS B O 1
ATOM 3417 N N . PRO B 1 149 ? 14.457 0.434 37.594 1.00 13.53 149 PRO B N 1
ATOM 3418 C CA . PRO B 1 149 ? 13.083 0.895 37.835 1.00 14.89 149 PRO B CA 1
ATOM 3419 C C . PRO B 1 149 ? 12.033 -0.174 37.543 1.00 21.99 149 PRO B C 1
ATOM 3420 O O . PRO B 1 149 ? 10.879 -0.064 37.965 1.00 18.58 149 PRO B O 1
ATOM 3424 N N . TYR B 1 150 ? 12.440 -1.212 36.823 1.00 17.34 150 TYR B N 1
ATOM 3425 C CA . TYR B 1 150 ? 11.530 -2.286 36.449 1.00 15.10 150 TYR B CA 1
ATOM 3426 C C . TYR B 1 150 ? 11.423 -3.365 37.524 1.00 13.86 150 TYR B C 1
ATOM 3427 O O . TYR B 1 150 ? 10.418 -4.071 37.607 1.00 14.25 150 TYR B O 1
ATOM 3436 N N . LEU B 1 151 ? 12.454 -3.480 38.356 1.00 18.19 151 LEU B N 1
ATOM 3437 C CA . LEU B 1 151 ? 12.471 -4.477 39.422 1.00 19.39 151 LEU B CA 1
ATOM 3438 C C . LEU B 1 151 ? 11.165 -4.568 40.211 1.00 19.87 151 LEU B C 1
ATOM 3439 O O . LEU B 1 151 ? 10.657 -5.664 40.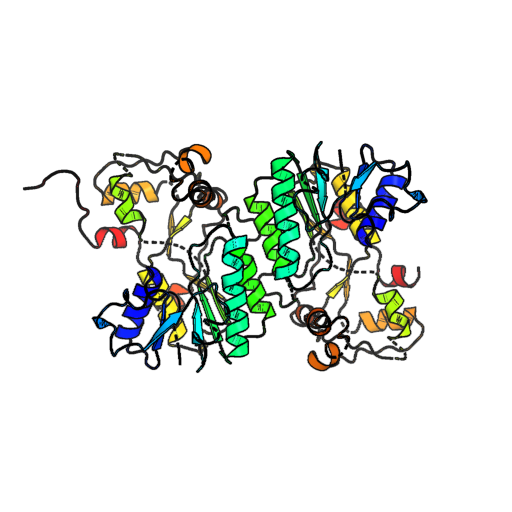447 1.00 20.12 151 LEU B O 1
ATOM 3444 N N . PRO B 1 152 ? 10.607 -3.419 40.635 1.00 22.34 152 PRO B N 1
ATOM 3445 C CA . PRO B 1 152 ? 9.355 -3.434 41.397 1.00 25.16 152 PRO B CA 1
ATOM 3446 C C . PRO B 1 152 ? 8.269 -4.296 40.754 1.00 26.57 152 PRO B C 1
ATOM 3447 O O . PRO B 1 152 ? 7.615 -5.091 41.431 1.00 25.31 152 PRO B O 1
ATOM 3451 N N . GLU B 1 153 ? 8.084 -4.147 39.445 1.00 21.06 153 GLU B N 1
ATOM 3452 C CA . GLU B 1 153 ? 7.066 -4.920 38.741 1.00 21.81 153 GLU B CA 1
ATOM 3453 C C . GLU B 1 153 ? 7.465 -6.391 38.670 1.00 21.62 153 GLU B C 1
ATOM 3454 O O . GLU B 1 153 ? 6.634 -7.279 38.872 1.00 18.22 153 GLU B O 1
ATOM 3460 N N . LEU B 1 154 ? 8.739 -6.647 38.386 1.00 18.29 154 LEU B N 1
ATOM 3461 C CA . LEU B 1 154 ? 9.235 -8.016 38.299 1.00 21.38 154 LEU B CA 1
ATOM 3462 C C . LEU B 1 154 ? 9.054 -8.744 39.624 1.00 24.54 154 LEU B C 1
ATOM 3463 O O . LEU B 1 154 ? 8.711 -9.927 39.657 1.00 23.77 154 LEU B O 1
ATOM 3476 N N . ASN B 1 156 ? 6.788 -8.110 41.838 1.00 27.95 156 ASN B N 1
ATOM 3477 C CA . ASN B 1 156 ? 5.358 -8.325 42.012 1.00 26.64 156 ASN B CA 1
ATOM 3478 C C . ASN B 1 156 ? 4.901 -9.601 41.310 1.00 30.59 156 ASN B C 1
ATOM 3479 O O . ASN B 1 156 ? 4.206 -10.427 41.901 1.00 24.73 156 ASN B O 1
ATOM 3492 N N . HIS B 1 158 ? 6.921 -11.890 40.250 1.00 18.68 158 HIS B N 1
ATOM 3493 C CA . HIS B 1 158 ? 7.856 -12.936 40.647 1.00 18.04 158 HIS B CA 1
ATOM 3494 C C . HIS B 1 158 ? 8.290 -13.680 39.390 1.00 18.89 158 HIS B C 1
ATOM 3495 O O . HIS B 1 158 ? 8.675 -14.849 39.443 1.00 16.96 158 HIS B O 1
ATOM 3502 N N . LYS B 1 159 ? 8.227 -12.992 38.254 1.00 19.64 159 LYS B N 1
ATOM 3503 C CA . LYS B 1 159 ? 8.604 -13.601 36.988 1.00 17.70 159 LYS B CA 1
ATOM 3504 C C . LYS B 1 159 ? 9.179 -12.601 35.989 1.00 19.27 159 LYS B C 1
ATOM 3505 O O . LYS B 1 159 ? 8.780 -11.435 35.951 1.00 17.03 159 LYS B O 1
ATOM 3511 N N . LEU B 1 160 ? 10.132 -13.074 35.194 1.00 17.30 160 LEU B N 1
ATOM 3512 C CA . LEU B 1 160 ? 10.748 -12.272 34.141 1.00 14.26 160 LEU B CA 1
ATOM 3513 C C . LEU B 1 160 ? 9.978 -12.748 32.911 1.00 14.10 160 LEU B C 1
ATOM 3514 O O . LEU B 1 160 ? 10.011 -13.936 32.586 1.00 19.60 160 LEU B O 1
ATOM 3519 N N . ILE B 1 161 ? 9.285 -11.838 32.234 1.00 15.97 161 ILE B N 1
ATOM 3520 C CA . ILE B 1 161 ? 8.462 -12.218 31.088 1.00 16.98 161 ILE B CA 1
ATOM 3521 C C . ILE B 1 161 ? 8.945 -11.874 29.679 1.00 15.93 161 ILE B C 1
ATOM 3522 O O . ILE B 1 161 ? 8.209 -12.085 28.708 1.00 13.68 161 ILE B O 1
ATOM 3527 N N . TYR B 1 162 ? 10.158 -11.348 29.553 1.00 12.55 162 TYR B N 1
ATOM 3528 C CA . TYR B 1 162 ? 10.684 -11.004 28.233 1.00 14.09 162 TYR B CA 1
ATOM 3529 C C . TYR B 1 162 ? 10.560 -12.189 27.274 1.00 11.68 162 TYR B C 1
ATOM 3530 O O . TYR B 1 162 ? 11.056 -13.277 27.551 1.00 15.68 162 TYR B O 1
ATOM 3539 N N . PRO B 1 163 ? 9.886 -11.990 26.131 1.00 15.06 163 PRO B N 1
ATOM 3540 C CA . PRO B 1 163 ? 9.711 -13.060 25.140 1.00 13.38 163 PRO B CA 1
ATOM 3541 C C . PRO B 1 163 ? 10.980 -13.225 24.318 1.00 12.29 163 PRO B C 1
ATOM 3542 O O . PRO B 1 163 ? 10.993 -12.969 23.112 1.00 13.81 163 PRO B O 1
ATOM 3546 N N . ALA B 1 164 ? 12.049 -13.654 24.981 1.00 12.48 164 ALA B N 1
ATOM 3547 C CA . ALA B 1 164 ? 13.339 -13.825 24.326 1.00 10.47 164 ALA B CA 1
ATOM 3548 C C . ALA B 1 164 ? 13.748 -15.282 24.174 1.00 10.57 164 ALA B C 1
ATOM 3549 O O . ALA B 1 164 ? 14.896 -15.575 23.844 1.00 10.33 164 ALA B O 1
ATOM 3551 N N . GLY B 1 165 ? 12.811 -16.196 24.411 1.00 14.62 165 GLY B N 1
ATOM 3552 C CA . GLY B 1 165 ? 13.125 -17.608 24.289 1.00 17.71 165 GLY B CA 1
ATOM 3553 C C . GLY B 1 165 ? 14.342 -18.002 25.107 1.00 15.27 165 GLY B C 1
ATOM 3554 O O . GLY B 1 165 ? 14.493 -17.580 26.251 1.00 15.84 165 GLY B O 1
ATOM 3555 N N . ASP B 1 166 ? 15.215 -18.815 24.523 1.00 14.69 166 ASP B N 1
ATOM 3556 C CA . ASP B 1 166 ? 16.417 -19.261 25.215 1.00 14.78 166 ASP B CA 1
ATOM 3557 C C . ASP B 1 166 ? 17.628 -18.465 24.727 1.00 12.82 166 ASP B C 1
ATOM 3558 O O . ASP B 1 166 ? 18.775 -18.885 24.891 1.00 15.81 166 ASP B O 1
ATOM 3563 N N . GLY B 1 167 ? 17.359 -17.306 24.136 1.00 13.84 167 GLY B N 1
ATOM 3564 C CA . GLY B 1 167 ? 18.429 -16.471 23.621 1.00 12.68 167 GLY B CA 1
ATOM 3565 C C . GLY B 1 167 ? 19.231 -15.740 24.682 1.00 12.89 167 GLY B C 1
ATOM 3566 O O . GLY B 1 167 ? 18.780 -15.555 25.815 1.00 12.90 167 GLY B O 1
ATOM 3567 N N . ARG B 1 168 ? 20.441 -15.338 24.309 1.00 10.06 168 ARG B N 1
ATOM 3568 C CA . ARG B 1 168 ? 21.326 -14.603 25.200 1.00 9.79 168 ARG B CA 1
ATOM 3569 C C . ARG B 1 168 ? 21.389 -13.170 24.680 1.00 11.96 168 ARG B C 1
ATOM 3570 O O . ARG B 1 168 ? 21.598 -12.947 23.486 1.00 9.22 168 ARG B O 1
ATOM 3578 N N . ILE B 1 169 ? 21.195 -12.206 25.573 1.00 8.95 169 ILE B N 1
ATOM 3579 C CA . ILE B 1 169 ? 21.219 -10.798 25.192 1.00 8.07 169 ILE B CA 1
ATOM 3580 C C . ILE B 1 169 ? 22.382 -10.078 25.851 1.00 9.61 169 ILE B C 1
ATOM 3581 O O . ILE B 1 169 ? 22.592 -10.197 27.062 1.00 8.69 169 ILE B O 1
ATOM 3586 N N . ASN B 1 170 ? 23.141 -9.328 25.064 1.00 5.75 170 ASN B N 1
ATOM 3587 C CA . ASN B 1 170 ? 24.261 -8.609 25.641 1.00 8.11 170 ASN B CA 1
ATOM 3588 C C . ASN B 1 170 ? 23.792 -7.265 26.184 1.00 7.55 170 ASN B C 1
ATOM 3589 O O . ASN B 1 170 ? 23.092 -6.506 25.508 1.00 7.29 170 ASN B O 1
ATOM 3594 N N . TYR B 1 171 ? 24.185 -7.004 27.429 1.00 5.54 171 TYR B N 1
ATOM 3595 C CA . TYR B 1 171 ? 23.823 -5.796 28.166 1.00 5.82 171 TYR B CA 1
ATOM 3596 C C . TYR B 1 171 ? 25.040 -4.978 28.564 1.00 8.10 171 TYR B C 1
ATOM 3597 O O . TYR B 1 171 ? 26.120 -5.524 28.769 1.00 6.40 171 TYR B O 1
ATOM 3606 N N . ILE B 1 172 ? 24.839 -3.673 28.720 1.00 7.04 172 ILE B N 1
ATOM 3607 C CA . ILE B 1 172 ? 25.910 -2.763 29.126 1.00 10.28 172 ILE B CA 1
ATOM 3608 C C . ILE B 1 172 ? 25.276 -1.504 29.745 1.00 7.44 172 ILE B C 1
ATOM 3609 O O . ILE B 1 172 ? 24.180 -1.099 29.351 1.00 7.43 172 ILE B O 1
ATOM 3614 N N . THR B 1 173 ? 25.946 -0.897 30.723 1.00 7.56 173 THR B N 1
ATOM 3615 C CA . THR B 1 173 ? 25.404 0.300 31.367 1.00 6.60 173 THR B CA 1
ATOM 3616 C C . THR B 1 173 ? 25.593 1.524 30.483 1.00 8.07 173 THR B C 1
ATOM 3617 O O . THR B 1 173 ? 26.454 1.539 29.600 1.00 8.77 173 THR B O 1
ATOM 3621 N N . ARG B 1 174 ? 24.780 2.550 30.714 1.00 8.16 174 ARG B N 1
ATOM 3622 C CA . ARG B 1 174 ? 24.922 3.776 29.947 1.00 6.50 174 ARG B CA 1
ATOM 3623 C C . ARG B 1 174 ? 26.259 4.386 30.341 1.00 7.96 174 ARG B C 1
ATOM 3624 O O . ARG B 1 174 ? 26.957 4.960 29.510 1.00 7.61 174 ARG B O 1
ATOM 3632 N N . ASN B 1 175 ? 26.614 4.263 31.618 1.00 5.72 175 ASN B N 1
ATOM 3633 C CA . ASN B 1 175 ? 27.883 4.804 32.084 1.00 8.57 175 ASN B CA 1
ATOM 3634 C C . ASN B 1 175 ? 29.043 4.241 31.265 1.00 7.59 175 ASN B C 1
ATOM 3635 O O . ASN B 1 175 ? 29.935 4.984 30.844 1.00 9.05 175 ASN B O 1
ATOM 3640 N N . ASP B 1 176 ? 29.032 2.930 31.028 1.00 6.54 176 ASP B N 1
ATOM 3641 C CA . ASP B 1 176 ? 30.101 2.307 30.252 1.00 6.99 176 ASP B CA 1
ATOM 3642 C C . ASP B 1 176 ? 30.074 2.698 28.777 1.00 8.30 176 ASP B C 1
ATOM 3643 O O . ASP B 1 176 ? 31.127 2.837 28.146 1.00 8.18 176 ASP B O 1
ATOM 3648 N N . ILE B 1 177 ? 28.881 2.875 28.217 1.00 6.13 177 ILE B N 1
ATOM 3649 C CA . ILE B 1 177 ? 28.790 3.284 26.822 1.00 4.08 177 ILE B CA 1
ATOM 3650 C C . ILE B 1 177 ? 29.424 4.665 26.743 1.00 3.69 177 ILE B C 1
ATOM 3651 O O . ILE B 1 177 ? 30.242 4.936 25.866 1.00 5.59 177 ILE B O 1
ATOM 3656 N N . ALA B 1 178 ? 29.057 5.530 27.684 1.00 7.23 178 ALA B N 1
ATOM 3657 C CA . ALA B 1 178 ? 29.602 6.879 27.711 1.00 7.91 178 ALA B CA 1
ATOM 3658 C C . ALA B 1 178 ? 31.120 6.864 27.860 1.00 6.91 178 ALA B C 1
ATOM 3659 O O . ALA B 1 178 ? 31.808 7.664 27.228 1.00 7.43 178 ALA B O 1
ATOM 3661 N N . ARG B 1 179 ? 31.656 5.969 28.688 1.00 6.41 179 ARG B N 1
ATOM 3662 C CA . ARG B 1 179 ? 33.110 5.923 28.850 1.00 10.51 179 ARG B CA 1
ATOM 3663 C C . ARG B 1 179 ? 33.788 5.566 27.529 1.00 9.30 179 ARG B C 1
ATOM 3664 O O . ARG B 1 179 ? 34.833 6.123 27.184 1.00 7.02 179 ARG B O 1
ATOM 3672 N N . GLY B 1 180 ? 33.188 4.639 26.789 1.00 5.91 180 GLY B N 1
ATOM 3673 C CA . GLY B 1 180 ? 33.753 4.249 25.509 1.00 7.44 180 GLY B CA 1
ATOM 3674 C C . GLY B 1 180 ? 33.692 5.391 24.509 1.00 7.84 180 GLY B C 1
ATOM 3675 O O . GLY B 1 180 ? 34.644 5.627 23.764 1.00 7.55 180 GLY B O 1
ATOM 3676 N N . VAL B 1 181 ? 32.568 6.103 24.485 1.00 6.29 181 VAL B N 1
ATOM 3677 C CA . VAL B 1 181 ? 32.402 7.222 23.567 1.00 7.54 181 VAL B CA 1
ATOM 3678 C C . VAL B 1 181 ? 33.401 8.338 23.892 1.00 6.78 181 VAL B C 1
ATOM 3679 O O . VAL B 1 181 ? 34.007 8.915 22.990 1.00 7.67 181 VAL B O 1
ATOM 3683 N N . ILE B 1 182 ? 33.574 8.625 25.181 1.00 6.98 182 ILE B N 1
ATOM 3684 C CA . ILE B 1 182 ? 34.514 9.652 25.632 1.00 8.55 182 ILE B CA 1
ATOM 3685 C C . ILE B 1 182 ? 35.937 9.273 25.219 1.00 7.10 182 ILE B C 1
ATOM 3686 O O . ILE B 1 182 ? 36.708 10.116 24.756 1.00 8.69 182 ILE B O 1
ATOM 3691 N N . ALA B 1 183 ? 36.279 7.998 25.374 1.00 6.07 183 ALA B N 1
ATOM 3692 C CA . ALA B 1 183 ? 37.611 7.529 25.008 1.00 9.91 183 ALA B CA 1
ATOM 3693 C C . ALA B 1 183 ? 37.855 7.749 23.519 1.00 12.15 183 ALA B C 1
ATOM 3694 O O . ALA B 1 183 ? 38.958 8.111 23.108 1.00 9.09 183 ALA B O 1
ATOM 3696 N N . ILE B 1 184 ? 36.822 7.529 22.710 1.00 8.09 184 ILE B N 1
ATOM 3697 C CA . ILE B 1 184 ? 36.946 7.725 21.271 1.00 7.72 184 ILE B CA 1
ATOM 3698 C C . ILE B 1 184 ? 37.141 9.208 20.965 1.00 8.43 184 ILE B C 1
ATOM 3699 O O . ILE B 1 184 ? 38.040 9.580 20.212 1.00 11.55 184 ILE B O 1
ATOM 3704 N N . ILE B 1 185 ? 36.303 10.046 21.567 1.00 9.56 185 ILE B N 1
ATOM 3705 C CA . ILE B 1 185 ? 36.372 11.489 21.363 1.00 9.51 185 ILE B CA 1
ATOM 3706 C C . ILE B 1 185 ? 37.753 12.052 21.690 1.00 10.83 185 ILE B C 1
ATOM 3707 O O . ILE B 1 185 ? 38.315 12.828 20.916 1.00 11.73 185 ILE B O 1
ATOM 3712 N N . LYS B 1 186 ? 38.297 11.644 22.833 1.00 10.18 186 LYS B N 1
ATOM 3713 C CA . LYS B 1 186 ? 39.600 12.122 23.293 1.00 15.53 186 LYS B CA 1
ATOM 3714 C C . LYS B 1 186 ? 40.798 11.684 22.453 1.00 18.29 186 LYS B C 1
ATOM 3715 O O . LYS B 1 186 ? 41.850 12.323 22.498 1.00 20.44 186 LYS B O 1
ATOM 3721 N N . ASN B 1 187 ? 40.652 10.603 21.691 1.00 11.23 187 ASN B N 1
ATOM 3722 C CA . ASN B 1 187 ? 41.753 10.121 20.864 1.00 10.93 187 ASN B CA 1
ATOM 3723 C C . ASN B 1 187 ? 41.370 9.951 19.396 1.00 14.43 187 ASN B C 1
ATOM 3724 O O . ASN B 1 187 ? 40.855 8.907 18.996 1.00 14.02 187 ASN B O 1
ATOM 3729 N N . PRO B 1 188 ? 41.647 10.972 18.568 1.00 16.73 188 PRO B N 1
ATOM 3730 C CA . PRO B 1 188 ? 41.335 10.958 17.133 1.00 15.37 188 PRO B CA 1
ATOM 3731 C C . PRO B 1 188 ? 41.926 9.791 16.345 1.00 13.17 188 PRO B C 1
ATOM 3732 O O . PRO B 1 188 ? 41.511 9.526 15.214 1.00 13.27 188 PRO B O 1
ATOM 3736 N N . ASP B 1 189 ? 42.890 9.092 16.935 1.00 12.47 189 ASP B N 1
ATOM 3737 C CA . ASP B 1 189 ? 43.494 7.948 16.261 1.00 11.49 189 ASP B CA 1
ATOM 3738 C C . ASP B 1 189 ? 42.530 6.771 16.212 1.00 13.84 189 ASP B C 1
ATOM 3739 O O . ASP B 1 189 ? 42.736 5.826 15.457 1.00 15.78 189 ASP B O 1
ATOM 3744 N N . THR B 1 190 ? 41.471 6.842 17.012 1.00 11.08 190 THR B N 1
ATOM 3745 C CA . THR B 1 190 ? 40.470 5.781 17.054 1.00 10.72 190 THR B CA 1
ATOM 3746 C C . THR B 1 190 ? 39.341 6.047 16.057 1.00 10.57 190 THR B C 1
ATOM 3747 O O . THR B 1 190 ? 38.497 5.191 15.827 1.00 10.20 190 THR B O 1
ATOM 3751 N N . TRP B 1 191 ? 39.334 7.237 15.467 1.00 10.58 191 TRP B N 1
ATOM 3752 C CA . TRP B 1 191 ? 38.294 7.619 14.521 1.00 9.64 191 TRP B CA 1
ATOM 3753 C C . TRP B 1 191 ? 38.337 6.861 13.193 1.00 10.09 191 TRP B C 1
ATOM 3754 O O . TRP B 1 191 ? 39.380 6.338 12.795 1.00 16.72 191 TRP B O 1
ATOM 3765 N N . GLY B 1 192 ? 37.189 6.799 12.519 1.00 13.17 192 GLY B N 1
ATOM 3766 C CA . GLY B 1 192 ? 37.112 6.141 11.223 1.00 13.39 192 GLY B CA 1
ATOM 3767 C C . GLY B 1 192 ? 36.933 4.638 11.257 1.00 15.96 192 GLY B C 1
ATOM 3768 O O . GLY B 1 192 ? 36.989 3.973 10.223 1.00 18.27 192 GLY B O 1
ATOM 3769 N N . LYS B 1 193 ? 36.716 4.096 12.446 1.00 15.87 193 LYS B N 1
ATOM 3770 C CA . LYS B 1 193 ? 36.532 2.665 12.585 1.00 14.87 193 LYS B CA 1
ATOM 3771 C C . LYS B 1 193 ? 35.130 2.359 13.109 1.00 11.41 193 LYS B C 1
ATOM 3772 O O . LYS B 1 193 ? 34.421 3.250 13.581 1.00 16.79 193 LYS B O 1
ATOM 3778 N N . ARG B 1 194 ? 34.732 1.095 13.008 1.00 13.27 194 ARG B N 1
ATOM 3779 C CA . ARG B 1 194 ? 33.424 0.651 13.471 1.00 10.80 194 ARG B CA 1
ATOM 3780 C C . ARG B 1 194 ? 33.644 -0.043 14.810 1.00 10.89 194 ARG B C 1
ATOM 3781 O O . ARG B 1 194 ? 34.503 -0.915 14.925 1.00 13.23 194 ARG B O 1
ATOM 3789 N N . TYR B 1 195 ? 32.878 0.352 15.821 1.00 8.20 195 TYR B N 1
ATOM 3790 C CA . TYR B 1 195 ? 33.015 -0.219 17.154 1.00 8.92 195 TYR B CA 1
ATOM 3791 C C . TYR B 1 195 ? 31.727 -0.810 17.703 1.00 9.29 195 TYR B C 1
ATOM 3792 O O . TYR B 1 195 ? 30.625 -0.419 17.315 1.00 9.44 195 TYR B O 1
ATOM 3801 N N . LEU B 1 196 ? 31.882 -1.763 18.613 1.00 6.59 196 LEU B N 1
ATOM 3802 C CA . LEU B 1 196 ? 30.747 -2.367 19.300 1.00 6.14 196 LEU B CA 1
ATOM 3803 C C . LEU B 1 196 ? 31.088 -2.272 20.779 1.00 5.60 196 LEU B C 1
ATOM 3804 O O . LEU B 1 196 ? 32.095 -2.814 21.220 1.00 6.67 196 LEU B O 1
ATOM 3809 N N . LEU B 1 197 ? 30.269 -1.555 21.536 1.00 8.50 197 LEU B N 1
ATOM 3810 C CA . LEU B 1 197 ? 30.495 -1.432 22.966 1.00 6.73 197 LEU B CA 1
ATOM 3811 C C . LEU B 1 197 ? 29.569 -2.443 23.631 1.00 5.74 197 LEU B C 1
ATOM 3812 O O . LEU B 1 197 ? 28.361 -2.227 23.740 1.00 7.00 197 LEU B O 1
ATOM 3817 N N . SER B 1 198 ? 30.150 -3.565 24.045 1.00 8.26 198 SER B N 1
ATOM 3818 C CA . SER B 1 198 ? 29.394 -4.637 24.681 1.00 4.82 198 SER B CA 1
ATOM 3819 C C . SER B 1 198 ? 29.808 -4.826 26.139 1.00 7.84 198 SER B C 1
ATOM 3820 O O . SER B 1 198 ? 30.912 -4.450 26.535 1.00 9.06 198 SER B O 1
ATOM 3823 N N . GLY B 1 199 ? 28.907 -5.392 26.936 1.00 8.40 199 GLY B N 1
ATOM 3824 C CA . GLY B 1 199 ? 29.196 -5.628 28.341 1.00 5.97 199 GLY B CA 1
ATOM 3825 C C . GLY B 1 199 ? 29.215 -7.118 28.632 1.00 10.27 199 GLY B C 1
ATOM 3826 O O . GLY B 1 199 ? 30.257 -7.759 28.517 1.00 11.26 199 GLY B O 1
ATOM 3827 N N . TYR B 1 200 ? 28.067 -7.670 29.018 1.00 6.64 200 TYR B N 1
ATOM 3828 C CA . TYR B 1 200 ? 27.971 -9.098 29.297 1.00 10.69 200 TYR B CA 1
ATOM 3829 C C . TYR B 1 200 ? 26.692 -9.688 28.721 1.00 7.28 200 TYR B C 1
ATOM 3830 O O . TYR B 1 200 ? 25.635 -9.053 28.744 1.00 7.94 200 TYR B O 1
ATOM 3839 N N . SER B 1 201 ? 26.796 -10.908 28.201 1.00 5.91 201 SER B N 1
ATOM 3840 C CA . SER B 1 201 ? 25.644 -11.602 27.633 1.00 8.74 201 SER B CA 1
ATOM 3841 C C . SER B 1 201 ? 25.049 -12.521 28.687 1.00 11.53 201 SER B C 1
ATOM 3842 O O . SER B 1 201 ? 25.764 -13.292 29.339 1.00 14.61 201 SER B O 1
ATOM 3845 N N . TYR B 1 202 ? 23.736 -12.428 28.849 1.00 10.14 202 TYR B N 1
ATOM 3846 C CA . TYR B 1 202 ? 23.011 -13.234 29.821 1.00 11.38 202 TYR B CA 1
ATOM 3847 C C . TYR B 1 202 ? 21.799 -13.857 29.152 1.00 14.17 202 TYR B C 1
ATOM 3848 O O . TYR B 1 202 ? 21.107 -13.190 28.380 1.00 11.26 202 TYR B O 1
ATOM 3857 N N . ASP B 1 203 ? 21.538 -15.130 29.427 1.00 12.84 203 ASP B N 1
ATOM 3858 C CA . ASP B 1 203 ? 20.338 -15.736 28.879 1.00 11.42 203 ASP B CA 1
ATOM 3859 C C . ASP B 1 203 ? 19.295 -15.237 29.875 1.00 14.06 203 ASP B C 1
ATOM 3860 O O . ASP B 1 203 ? 19.658 -14.727 30.935 1.00 12.99 203 ASP B O 1
ATOM 3873 N N . LYS B 1 205 ? 17.473 -16.801 31.841 1.00 16.91 205 LYS B N 1
ATOM 3874 C CA . LYS B 1 205 ? 17.477 -17.588 33.066 1.00 16.47 205 LYS B CA 1
ATOM 3875 C C . LYS B 1 205 ? 18.479 -16.988 34.053 1.00 17.40 205 LYS B C 1
ATOM 3876 O O . LYS B 1 205 ? 18.187 -16.852 35.244 1.00 17.27 205 LYS B O 1
ATOM 3882 N N . GLU B 1 206 ? 19.659 -16.623 33.557 1.00 15.94 206 GLU B N 1
ATOM 3883 C CA . GLU B 1 206 ? 20.686 -16.020 34.408 1.00 11.53 206 GLU B CA 1
ATOM 3884 C C . GLU B 1 206 ? 20.232 -14.631 34.839 1.00 16.64 206 GLU B C 1
ATOM 3885 O O . GLU B 1 206 ? 20.473 -14.210 35.970 1.00 16.50 206 GLU B O 1
ATOM 3891 N N . LEU B 1 207 ? 19.578 -13.917 33.929 1.00 15.26 207 LEU B N 1
ATOM 3892 C CA . LEU B 1 207 ? 19.102 -12.580 34.243 1.00 11.94 207 LEU B CA 1
ATOM 3893 C C . LEU B 1 207 ? 18.144 -12.660 35.431 1.00 12.72 207 LEU B C 1
ATOM 3894 O O . LEU B 1 207 ? 18.239 -11.875 36.372 1.00 13.34 207 LEU B O 1
ATOM 3899 N N . ALA B 1 208 ? 17.221 -13.615 35.385 1.00 14.13 208 ALA B N 1
ATOM 3900 C CA . ALA B 1 208 ? 16.255 -13.776 36.464 1.00 15.18 208 ALA B CA 1
ATOM 3901 C C . ALA B 1 208 ? 16.955 -14.107 37.784 1.00 18.92 208 ALA B C 1
ATOM 3902 O O . ALA B 1 208 ? 16.578 -13.591 38.837 1.00 21.06 208 ALA B O 1
ATOM 3904 N N . ALA B 1 209 ? 17.971 -14.962 37.723 1.00 15.92 209 ALA B N 1
ATOM 3905 C CA . ALA B 1 209 ? 18.718 -15.350 38.920 1.00 18.59 209 ALA B CA 1
ATOM 3906 C C . ALA B 1 209 ? 19.434 -14.140 39.524 1.00 21.06 209 ALA B C 1
ATOM 3907 O O . ALA B 1 209 ? 19.475 -13.979 40.742 1.00 15.34 209 ALA B O 1
ATOM 3909 N N . ILE B 1 210 ? 19.994 -13.292 38.663 1.00 14.82 210 ILE B N 1
ATOM 3910 C CA . ILE B 1 210 ? 20.690 -12.085 39.103 1.00 16.43 210 ILE B CA 1
ATOM 3911 C C . ILE B 1 210 ? 19.718 -11.147 39.813 1.00 16.22 210 ILE B C 1
ATOM 3912 O O . ILE B 1 210 ? 19.991 -10.658 40.913 1.00 15.19 210 ILE B O 1
ATOM 3917 N N . LEU B 1 211 ? 18.588 -10.888 39.164 1.00 14.21 211 LEU B N 1
ATOM 3918 C CA . LEU B 1 211 ? 17.572 -10.004 39.718 1.00 14.83 211 LEU B CA 1
ATOM 3919 C C . LEU B 1 211 ? 17.000 -10.573 41.014 1.00 12.16 211 LEU B C 1
ATOM 3920 O O . LEU B 1 211 ? 16.670 -9.823 41.933 1.00 17.64 211 LEU B O 1
ATOM 3925 N N . SER B 1 212 ? 16.893 -11.897 41.087 1.00 18.47 212 SER B N 1
ATOM 3926 C CA . SER B 1 212 ? 16.362 -12.555 42.277 1.00 18.84 212 SER B CA 1
ATOM 3927 C C . SER B 1 212 ? 17.249 -12.335 43.499 1.00 25.65 212 SER B C 1
ATOM 3928 O O . SER B 1 212 ? 16.777 -11.891 44.547 1.00 22.40 212 SER B O 1
ATOM 3931 N N . GLU B 1 213 ? 18.533 -12.648 43.368 1.00 20.43 213 GLU B N 1
ATOM 3932 C CA . GLU B 1 213 ? 19.460 -12.483 44.481 1.00 24.61 213 GLU B CA 1
ATOM 3933 C C . GLU B 1 213 ? 19.719 -11.014 44.812 1.00 29.74 213 GLU B C 1
ATOM 3934 O O . GLU B 1 213 ? 20.101 -10.684 45.936 1.00 31.18 213 GLU B O 1
ATOM 3940 N N . ALA B 1 214 ? 19.506 -10.134 43.838 1.00 21.81 214 ALA B N 1
ATOM 3941 C CA . ALA B 1 214 ? 19.709 -8.704 44.050 1.00 24.23 214 ALA B CA 1
ATOM 3942 C C . ALA B 1 214 ? 18.503 -8.127 44.781 1.00 27.24 214 ALA B C 1
ATOM 3943 O O . ALA B 1 214 ? 18.639 -7.308 45.690 1.00 26.80 214 ALA B O 1
ATOM 3945 N N . SER B 1 215 ? 17.322 -8.573 44.369 1.00 23.47 215 SER B N 1
ATOM 3946 C CA . SER B 1 215 ? 16.065 -8.126 44.952 1.00 29.56 215 SER B CA 1
ATOM 3947 C C . SER B 1 215 ? 15.768 -8.807 46.281 1.00 26.74 215 SER B C 1
ATOM 3948 O O . SER B 1 215 ? 15.144 -8.218 47.165 1.00 29.17 215 SER B O 1
ATOM 3951 N N . GLY B 1 216 ? 16.214 -10.050 46.414 1.00 27.23 216 GLY B N 1
ATOM 3952 C CA . GLY B 1 216 ? 15.965 -10.797 47.630 1.00 30.15 216 GLY B CA 1
ATOM 3953 C C . GLY B 1 216 ? 14.665 -11.567 47.507 1.00 38.07 216 GLY B C 1
ATOM 3954 O O . GLY B 1 216 ? 14.287 -12.321 48.404 1.00 40.58 216 GLY B O 1
ATOM 3955 N N . THR B 1 217 ? 13.978 -11.372 46.385 1.00 34.07 217 THR B N 1
ATOM 3956 C CA . THR B 1 217 ? 12.712 -12.049 46.130 1.00 37.11 217 THR B CA 1
ATOM 3957 C C . THR B 1 217 ? 12.875 -13.022 44.966 1.00 36.84 217 THR B C 1
ATOM 3958 O O . THR B 1 217 ? 13.722 -12.822 44.095 1.00 36.10 217 THR B O 1
ATOM 3962 N N . GLU B 1 218 ? 12.065 -14.076 44.954 1.00 33.40 218 GLU B N 1
ATOM 3963 C CA . GLU B 1 218 ? 12.135 -15.073 43.892 1.00 33.29 218 GLU B CA 1
ATOM 3964 C C . GLU B 1 218 ? 11.541 -14.565 42.583 1.00 30.09 218 GLU B C 1
ATOM 3965 O O . GLU B 1 218 ? 10.390 -14.128 42.535 1.00 30.29 218 GLU B O 1
ATOM 3971 N N . ILE B 1 219 ? 12.342 -14.617 41.523 1.00 24.64 219 ILE B N 1
ATOM 3972 C CA . ILE B 1 219 ? 11.913 -14.182 40.198 1.00 23.74 219 ILE B CA 1
ATOM 3973 C C . ILE B 1 219 ? 12.343 -15.243 39.190 1.00 22.14 219 ILE B C 1
ATOM 3974 O O . ILE B 1 219 ? 13.532 -15.417 38.931 1.00 22.99 219 ILE B O 1
ATOM 3979 N N . LYS B 1 220 ? 11.375 -15.955 38.627 1.00 20.62 220 LYS B N 1
ATOM 3980 C CA . LYS B 1 220 ? 11.678 -17.001 37.663 1.00 24.47 220 LYS B CA 1
ATOM 3981 C C . LYS B 1 220 ? 11.370 -16.540 36.246 1.00 18.47 220 LYS B C 1
ATOM 3982 O O . LYS B 1 220 ? 10.515 -15.683 36.033 1.00 17.16 220 LYS B O 1
ATOM 3988 N N . TYR B 1 221 ? 12.079 -17.105 35.277 1.00 18.46 221 TYR B N 1
ATOM 3989 C CA . TYR B 1 221 ? 11.865 -16.744 33.883 1.00 16.02 221 TYR B CA 1
ATOM 3990 C C . TYR B 1 221 ? 10.668 -17.481 33.297 1.00 20.88 221 TYR B C 1
ATOM 3991 O O . TYR B 1 221 ? 10.742 -18.675 33.011 1.00 23.64 221 TYR B O 1
ATOM 4000 N N . GLU B 1 222 ? 9.567 -16.759 33.133 1.00 19.37 222 GLU B N 1
ATOM 4001 C CA . GLU B 1 222 ? 8.342 -17.311 32.563 1.00 20.88 222 GLU B CA 1
ATOM 4002 C C . GLU B 1 222 ? 7.876 -16.338 31.490 1.00 21.97 222 GLU B C 1
ATOM 4003 O O . GLU B 1 222 ? 6.967 -15.535 31.706 1.00 19.30 222 GLU B O 1
ATOM 4009 N N . PRO B 1 223 ? 8.501 -16.404 30.307 1.00 18.30 223 PRO B N 1
ATOM 4010 C CA . PRO B 1 223 ? 8.177 -15.534 29.179 1.00 16.15 223 PRO B CA 1
ATOM 4011 C C . PRO B 1 223 ? 6.749 -15.637 28.665 1.00 20.68 223 PRO B C 1
ATOM 4012 O O . PRO B 1 223 ? 6.211 -16.732 28.500 1.00 20.73 223 PRO B O 1
ATOM 4016 N N . VAL B 1 224 ? 6.140 -14.481 28.429 1.00 14.49 224 VAL B N 1
ATOM 4017 C CA . VAL B 1 224 ? 4.788 -14.426 27.904 1.00 24.22 224 VAL B CA 1
ATOM 4018 C C . VAL B 1 224 ? 4.886 -14.335 26.389 1.00 20.50 224 VAL B C 1
ATOM 4019 O O . VAL B 1 224 ? 5.98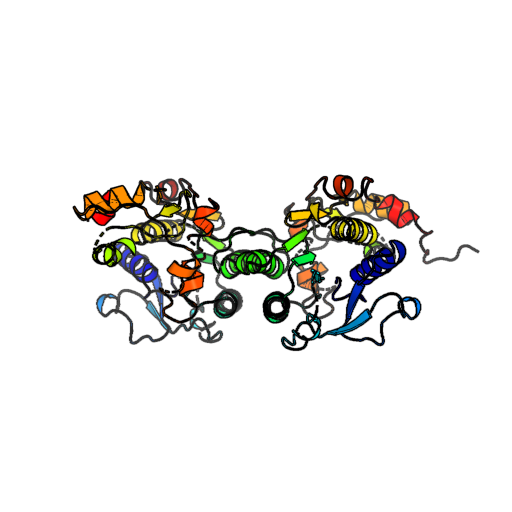1 -14.177 25.837 1.00 24.03 224 VAL B O 1
ATOM 4023 N N . SER B 1 225 ? 3.744 -14.442 25.722 1.00 23.79 225 SER B N 1
ATOM 4024 C CA . SER B 1 225 ? 3.697 -14.370 24.268 1.00 23.54 225 SER B CA 1
ATOM 4025 C C . SER B 1 225 ? 4.091 -12.976 23.794 1.00 25.39 225 SER B C 1
ATOM 4026 O O . SER B 1 225 ? 4.068 -12.018 24.568 1.00 23.32 225 SER B O 1
ATOM 4029 N N . LEU B 1 226 ? 4.451 -12.867 22.519 1.00 18.14 226 LEU B N 1
ATOM 4030 C CA . LEU B 1 226 ? 4.836 -11.585 21.946 1.00 16.29 226 LEU B CA 1
ATOM 4031 C C . LEU B 1 226 ? 3.649 -10.626 21.935 1.00 21.40 226 LEU B C 1
ATOM 4032 O O . LEU B 1 226 ? 3.812 -9.419 22.122 1.00 16.30 226 LEU B O 1
ATOM 4037 N N . GLU B 1 227 ? 2.453 -11.169 21.718 1.00 26.55 227 GLU B N 1
ATOM 4038 C CA . GLU B 1 227 ? 1.237 -10.361 21.685 1.00 23.16 227 GLU B CA 1
ATOM 4039 C C . GLU B 1 227 ? 0.930 -9.795 23.071 1.00 15.70 227 GLU B C 1
ATOM 4040 O O . GLU B 1 227 ? 0.635 -8.609 23.216 1.00 16.72 227 GLU B O 1
ATOM 4046 N N . THR B 1 228 ? 1.009 -10.650 24.085 1.00 20.18 228 THR B N 1
ATOM 4047 C CA . THR B 1 228 ? 0.732 -10.239 25.459 1.00 18.98 228 THR B CA 1
ATOM 4048 C C . THR B 1 228 ? 1.722 -9.176 25.932 1.00 19.53 228 THR B C 1
ATOM 4049 O O . THR B 1 228 ? 1.332 -8.184 26.549 1.00 20.29 228 THR B O 1
ATOM 4053 N N . PHE B 1 229 ? 3.002 -9.383 25.641 1.00 16.37 229 PHE B N 1
ATOM 4054 C CA . PHE B 1 229 ? 4.032 -8.431 26.041 1.00 16.61 229 PHE B CA 1
ATOM 4055 C C . PHE B 1 229 ? 3.777 -7.054 25.426 1.00 16.37 229 PHE B C 1
ATOM 4056 O O . PHE B 1 229 ? 3.838 -6.034 26.110 1.00 16.34 229 PHE B O 1
ATOM 4064 N N . ALA B 1 230 ? 3.486 -7.031 24.130 1.00 19.26 230 ALA B N 1
ATOM 4065 C CA . ALA B 1 230 ? 3.228 -5.780 23.429 1.00 22.92 230 ALA B CA 1
ATOM 4066 C C . ALA B 1 230 ? 2.009 -5.070 24.001 1.00 22.94 230 ALA B C 1
ATOM 4067 O O . ALA B 1 230 ? 1.985 -3.846 24.117 1.00 19.98 230 ALA B O 1
ATOM 4069 N N . GLU B 1 231 ? 0.998 -5.857 24.353 1.00 23.47 231 GLU B N 1
ATOM 4070 C CA . GLU B 1 231 ? -0.244 -5.335 24.903 1.00 21.93 231 GLU B CA 1
ATOM 4071 C C . GLU B 1 231 ? -0.080 -4.684 26.270 1.00 26.89 231 GLU B C 1
ATOM 4072 O O . GLU B 1 231 ? -0.595 -3.590 26.506 1.00 33.44 231 GLU B O 1
ATOM 4086 N N . TYR B 1 233 ? 2.503 -3.379 27.464 1.00 24.51 233 TYR B N 1
ATOM 4087 C CA . TYR B 1 233 ? 3.543 -2.355 27.438 1.00 24.00 233 TYR B CA 1
ATOM 4088 C C . TYR B 1 233 ? 3.421 -1.464 26.201 1.00 25.31 233 TYR B C 1
ATOM 4089 O O . TYR B 1 233 ? 4.399 -0.857 25.765 1.00 25.96 233 TYR B O 1
ATOM 4098 N N . ASP B 1 234 ? 2.215 -1.377 25.645 1.00 29.13 234 ASP B N 1
ATOM 4099 C CA . ASP B 1 234 ? 1.983 -0.560 24.458 1.00 29.84 234 ASP B CA 1
ATOM 4100 C C . ASP B 1 234 ? 1.689 0.888 24.831 1.00 34.33 234 ASP B C 1
ATOM 4101 O O . ASP B 1 234 ? 0.538 1.325 24.812 1.00 34.80 234 ASP B O 1
ATOM 4106 N N . GLU B 1 235 ? 2.737 1.632 25.161 1.00 34.58 235 GLU B N 1
ATOM 4107 C CA . GLU B 1 235 ? 2.592 3.029 25.541 1.00 36.99 235 GLU B CA 1
ATOM 4108 C C . GLU B 1 235 ? 3.911 3.765 25.336 1.00 34.89 235 GLU B C 1
ATOM 4109 O O . GLU B 1 235 ? 4.907 3.461 25.994 1.00 36.68 235 GLU B O 1
ATOM 4115 N N . PRO B 1 236 ? 3.939 4.741 24.414 1.00 37.56 236 PRO B N 1
ATOM 4116 C CA . PRO B 1 236 ? 2.818 5.177 23.575 1.00 35.60 236 PRO B CA 1
ATOM 4117 C C . PRO B 1 236 ? 2.406 4.132 22.541 1.00 41.90 236 PRO B C 1
ATOM 4118 O O . PRO B 1 236 ? 3.030 3.076 22.427 1.00 38.87 236 PRO B O 1
ATOM 4122 N N . LYS B 1 237 ? 1.352 4.436 21.790 1.00 37.20 237 LYS B N 1
ATOM 4123 C CA . LYS B 1 237 ? 0.852 3.523 20.769 1.00 38.62 237 LYS B CA 1
ATOM 4124 C C . LYS B 1 237 ? 1.944 3.122 19.783 1.00 35.46 237 LYS B C 1
ATOM 4125 O O . LYS B 1 237 ? 2.635 3.973 19.220 1.00 31.90 237 LYS B O 1
ATOM 4131 N N . GLY B 1 238 ? 2.092 1.816 19.582 1.00 28.79 238 GLY B N 1
ATOM 4132 C CA . GLY B 1 238 ? 3.096 1.310 18.664 1.00 29.77 238 GLY B CA 1
ATOM 4133 C C . GLY B 1 238 ? 4.350 0.826 19.366 1.00 29.17 238 GLY B C 1
ATOM 4134 O O . GLY B 1 238 ? 5.065 -0.042 18.862 1.00 21.85 238 GLY B O 1
ATOM 4135 N N . PHE B 1 239 ? 4.615 1.382 20.543 1.00 27.99 239 PHE B N 1
ATOM 4136 C CA . PHE B 1 239 ? 5.796 1.009 21.307 1.00 21.06 239 PHE B CA 1
ATOM 4137 C C . PHE B 1 239 ? 5.738 -0.443 21.777 1.00 23.06 239 PHE B C 1
ATOM 4138 O O . PHE B 1 239 ? 6.767 -1.108 21.880 1.00 21.13 239 PHE B O 1
ATOM 4146 N N . GLY B 1 240 ? 4.532 -0.925 22.061 1.00 23.49 240 GLY B N 1
ATOM 4147 C CA . GLY B 1 240 ? 4.367 -2.292 22.521 1.00 20.73 240 GLY B CA 1
ATOM 4148 C C . GLY B 1 240 ? 4.982 -3.327 21.597 1.00 22.62 240 GLY B C 1
ATOM 4149 O O . GLY B 1 240 ? 5.813 -4.136 22.019 1.00 17.27 240 GLY B O 1
ATOM 4150 N N . ALA B 1 241 ? 4.578 -3.307 20.332 1.00 17.97 241 ALA B N 1
ATOM 4151 C CA . ALA B 1 241 ? 5.098 -4.261 19.360 1.00 21.43 241 ALA B CA 1
ATOM 4152 C C . ALA B 1 241 ? 6.586 -4.033 19.112 1.00 16.87 241 ALA B C 1
ATOM 4153 O O . ALA B 1 241 ? 7.319 -4.970 18.796 1.00 16.35 241 ALA B O 1
ATOM 4155 N N . LEU B 1 242 ? 7.029 -2.787 19.254 1.00 16.72 242 LEU B N 1
ATOM 4156 C CA . LEU B 1 242 ? 8.434 -2.456 19.044 1.00 16.65 242 LEU B CA 1
ATOM 4157 C C . LEU B 1 242 ? 9.301 -3.072 20.137 1.00 14.18 242 LEU B C 1
ATOM 4158 O O . LEU B 1 242 ? 10.356 -3.642 19.861 1.00 10.10 242 LEU B O 1
ATOM 4163 N N . LEU B 1 243 ? 8.856 -2.957 21.384 1.00 18.32 243 LEU B N 1
ATOM 4164 C CA . LEU B 1 243 ? 9.614 -3.518 22.492 1.00 10.99 243 LEU B CA 1
ATOM 4165 C C . LEU B 1 243 ? 9.642 -5.040 22.367 1.00 11.11 243 LEU B C 1
ATOM 4166 O O . LEU B 1 243 ? 10.674 -5.674 22.588 1.00 12.09 243 LEU B O 1
ATOM 4171 N N . ALA B 1 244 ? 8.503 -5.624 22.010 1.00 10.16 244 ALA B N 1
ATOM 4172 C CA . ALA B 1 244 ? 8.421 -7.069 21.851 1.00 9.36 244 ALA B CA 1
ATOM 4173 C C . ALA B 1 244 ? 9.374 -7.538 20.751 1.00 9.90 244 ALA B C 1
ATOM 4174 O O . ALA B 1 244 ? 10.060 -8.545 20.909 1.00 9.06 244 ALA B O 1
ATOM 4176 N N . SER B 1 245 ? 9.428 -6.796 19.648 1.00 12.07 245 SER B N 1
ATOM 4177 C CA . SER B 1 245 ? 10.295 -7.168 18.531 1.00 10.72 245 SER B CA 1
ATOM 4178 C C . SER B 1 245 ? 11.763 -7.161 18.944 1.00 8.87 245 SER B C 1
ATOM 4179 O O . SER B 1 245 ? 12.586 -7.888 18.378 1.00 7.92 245 SER B O 1
ATOM 4190 N N . TYR B 1 247 ? 12.974 -8.062 21.991 1.00 9.16 247 TYR B N 1
ATOM 4191 C CA . TYR B 1 247 ? 13.258 -9.325 22.659 1.00 9.54 247 TYR B CA 1
ATOM 4192 C C . TYR B 1 247 ? 13.118 -10.496 21.692 1.00 7.71 247 TYR B C 1
ATOM 4193 O O . TYR B 1 247 ? 13.763 -11.529 21.861 1.00 11.17 247 TYR B O 1
ATOM 4202 N N . HIS B 1 248 ? 12.290 -10.326 20.666 1.00 9.26 248 HIS B N 1
ATOM 4203 C CA . HIS B 1 248 ? 12.119 -11.374 19.671 1.00 12.49 248 HIS B CA 1
ATOM 4204 C C . HIS B 1 248 ? 13.451 -11.539 18.935 1.00 12.77 248 HIS B C 1
ATOM 4205 O O . HIS B 1 248 ? 13.859 -12.651 18.594 1.00 8.32 248 HIS B O 1
ATOM 4212 N N . ALA B 1 249 ? 14.138 -10.425 18.699 1.00 8.51 249 ALA B N 1
ATOM 4213 C CA . ALA B 1 249 ? 15.435 -10.484 18.034 1.00 7.24 249 ALA B CA 1
ATOM 4214 C C . ALA B 1 249 ? 16.381 -11.265 18.947 1.00 10.81 249 ALA B C 1
ATOM 4215 O O . ALA B 1 249 ? 17.266 -11.980 18.480 1.00 10.89 249 ALA B O 1
ATOM 4217 N N . GLY B 1 250 ? 16.187 -11.123 20.256 1.00 10.23 250 GLY B N 1
ATOM 4218 C CA . GLY B 1 250 ? 17.020 -11.839 21.204 1.00 9.74 250 GLY B CA 1
ATOM 4219 C C . GLY B 1 250 ? 16.738 -13.332 21.150 1.00 12.51 250 GLY B C 1
ATOM 4220 O O . GLY B 1 250 ? 17.640 -14.156 21.321 1.00 11.01 250 GLY B O 1
ATOM 4221 N N . ALA B 1 251 ? 15.477 -13.680 20.912 1.00 12.09 251 ALA B N 1
ATOM 4222 C CA . ALA B 1 251 ? 15.072 -15.079 20.828 1.00 11.76 251 ALA B CA 1
ATOM 4223 C C . ALA B 1 251 ? 15.766 -15.753 19.653 1.00 15.43 251 ALA B C 1
ATOM 4224 O O . ALA B 1 251 ? 16.005 -16.961 19.667 1.00 17.54 251 ALA B O 1
ATOM 4226 N N . ARG B 1 252 ? 16.091 -14.961 18.638 1.00 13.82 252 ARG B N 1
ATOM 4227 C CA . ARG B 1 252 ? 16.754 -15.477 17.446 1.00 13.74 252 ARG B CA 1
ATOM 4228 C C . ARG B 1 252 ? 18.274 -15.483 17.575 1.00 13.79 252 ARG B C 1
ATOM 4229 O O . ARG B 1 252 ? 18.979 -15.827 16.628 1.00 15.39 252 ARG B O 1
ATOM 4237 N N . GLY B 1 253 ? 18.769 -15.093 18.746 1.00 13.71 253 GLY B N 1
ATOM 4238 C CA . GLY B 1 253 ? 20.200 -15.076 18.984 1.00 12.27 253 GLY B CA 1
ATOM 4239 C C . GLY B 1 253 ? 20.947 -13.935 18.320 1.00 14.59 253 GLY B C 1
ATOM 4240 O O . GLY B 1 253 ? 22.173 -13.975 18.217 1.00 17.77 253 GLY B O 1
ATOM 4241 N N . LEU B 1 254 ? 20.218 -12.911 17.885 1.00 7.26 254 LEU B N 1
ATOM 4242 C CA . LEU B 1 254 ? 20.830 -11.768 17.213 1.00 8.34 254 LEU B CA 1
ATOM 4243 C C . LEU B 1 254 ? 21.352 -10.684 18.155 1.00 10.84 254 LEU B C 1
ATOM 4244 O O . LEU B 1 254 ? 21.955 -9.708 17.704 1.00 8.31 254 LEU B O 1
ATOM 4249 N N . LEU B 1 255 ? 21.118 -10.847 19.454 1.00 10.04 255 LEU B N 1
ATOM 4250 C CA . LEU B 1 255 ? 21.573 -9.862 20.432 1.00 8.00 255 LEU B CA 1
ATOM 4251 C C . LEU B 1 255 ? 22.744 -10.346 21.286 1.00 7.84 255 LEU B C 1
ATOM 4252 O O . LEU B 1 255 ? 23.164 -9.660 22.221 1.00 5.84 255 LEU B O 1
ATOM 4257 N N . ASP B 1 256 ? 23.274 -11.525 20.969 1.00 8.29 256 ASP B N 1
ATOM 4258 C CA . ASP B 1 256 ? 24.414 -12.060 21.707 1.00 7.50 256 ASP B CA 1
ATOM 4259 C C . ASP B 1 256 ? 25.654 -11.644 20.928 1.00 9.92 256 ASP B C 1
ATOM 4260 O O . ASP B 1 256 ? 26.304 -12.456 20.269 1.00 11.83 256 ASP B O 1
ATOM 4265 N N . GLN B 1 257 ? 25.957 -10.350 21.001 1.00 8.57 257 GLN B N 1
ATOM 4266 C CA . GLN B 1 257 ? 27.094 -9.773 20.297 1.00 5.96 257 GLN B CA 1
ATOM 4267 C C . GLN B 1 257 ? 28.120 -9.227 21.269 1.00 7.58 257 GLN B C 1
ATOM 4268 O O . GLN B 1 257 ? 27.783 -8.467 22.181 1.00 9.03 257 GLN B O 1
ATOM 4274 N N . GLU B 1 258 ? 29.376 -9.600 21.063 1.00 6.59 258 GLU B N 1
ATOM 4275 C CA . GLU B 1 258 ? 30.447 -9.131 21.929 1.00 8.13 258 GLU B CA 1
ATOM 4276 C C . GLU B 1 258 ? 31.662 -8.674 21.137 1.00 10.58 258 GLU B C 1
ATOM 4277 O O . GLU B 1 258 ? 31.859 -9.068 19.989 1.00 9.54 258 GLU B O 1
ATOM 4283 N N . SER B 1 259 ? 32.475 -7.842 21.774 1.00 8.75 259 SER B N 1
ATOM 4284 C CA . SER B 1 259 ? 33.695 -7.328 21.181 1.00 9.11 259 SER B CA 1
ATOM 4285 C C . SER B 1 259 ? 34.625 -6.940 22.314 1.00 7.67 259 SER B C 1
ATOM 4286 O O . SER B 1 259 ? 34.192 -6.813 23.458 1.00 12.47 259 SER B O 1
ATOM 4289 N N . ASN B 1 260 ? 35.902 -6.757 22.009 1.00 10.13 260 ASN B N 1
ATOM 4290 C CA . ASN B 1 260 ? 36.844 -6.350 23.041 1.00 9.74 260 ASN B CA 1
ATOM 4291 C C . ASN B 1 260 ? 37.083 -4.852 22.954 1.00 12.67 260 ASN B C 1
ATOM 4292 O O . ASN B 1 260 ? 37.979 -4.328 23.612 1.00 10.53 260 ASN B O 1
ATOM 4297 N N . ASP B 1 261 ? 36.273 -4.162 22.151 1.00 11.24 261 ASP B N 1
ATOM 4298 C CA . ASP B 1 261 ? 36.433 -2.720 21.972 1.00 8.96 261 ASP B CA 1
ATOM 4299 C C . ASP B 1 261 ? 36.385 -1.904 23.264 1.00 9.47 261 ASP B C 1
ATOM 4300 O O . ASP B 1 261 ? 37.170 -0.973 23.433 1.00 10.72 261 ASP B O 1
ATOM 4305 N N . PHE B 1 262 ? 35.468 -2.227 24.170 1.00 10.55 262 PHE B N 1
ATOM 4306 C CA . PHE B 1 262 ? 35.383 -1.472 25.417 1.00 8.15 262 PHE B CA 1
ATOM 4307 C C . PHE B 1 262 ? 36.696 -1.543 26.188 1.00 10.49 262 PHE B C 1
ATOM 4308 O O . PHE B 1 262 ? 37.242 -0.520 26.605 1.00 12.96 262 PHE B O 1
ATOM 4316 N N . LYS B 1 263 ? 37.201 -2.758 26.378 1.00 12.78 263 LYS B N 1
ATOM 4317 C CA . LYS B 1 263 ? 38.448 -2.956 27.105 1.00 10.84 263 LYS B CA 1
ATOM 4318 C C . LYS B 1 263 ? 39.627 -2.286 26.406 1.00 12.38 263 LYS B C 1
ATOM 4319 O O . LYS B 1 263 ? 40.486 -1.699 27.059 1.00 16.34 263 LYS B O 1
ATOM 4325 N N . GLN B 1 264 ? 39.672 -2.364 25.081 1.00 12.86 264 GLN B N 1
ATOM 4326 C CA . GLN B 1 264 ? 40.775 -1.753 24.346 1.00 13.51 264 GLN B CA 1
ATOM 4327 C C . GLN B 1 264 ? 40.694 -0.229 24.364 1.00 11.56 264 GLN B C 1
ATOM 4328 O O . GLN B 1 264 ? 41.717 0.452 24.326 1.00 17.63 264 GLN B O 1
ATOM 4334 N N . LEU B 1 265 ? 39.478 0.304 24.430 1.00 10.32 265 LEU B N 1
ATOM 4335 C CA . LEU B 1 265 ? 39.286 1.751 24.447 1.00 11.59 265 LEU B CA 1
ATOM 4336 C C . LEU B 1 265 ? 39.408 2.381 25.832 1.00 13.61 265 LEU B C 1
ATOM 4337 O O . LEU B 1 265 ? 40.075 3.406 25.996 1.00 15.47 265 LEU B O 1
ATOM 4342 N N . VAL B 1 266 ? 38.765 1.770 26.823 1.00 11.02 266 VAL B N 1
ATOM 4343 C CA . VAL B 1 266 ? 38.771 2.302 28.182 1.00 15.49 266 VAL B CA 1
ATOM 4344 C C . VAL B 1 266 ? 39.798 1.657 29.109 1.00 17.07 266 VAL B C 1
ATOM 4345 O O . VAL B 1 266 ? 40.003 2.123 30.228 1.00 21.13 266 VAL B O 1
ATOM 4349 N N . ASN B 1 267 ? 40.433 0.584 28.645 1.00 18.38 267 ASN B N 1
ATOM 4350 C CA . ASN B 1 267 ? 41.437 -0.123 29.434 1.00 19.79 267 ASN B CA 1
ATOM 4351 C C . ASN B 1 267 ? 40.866 -0.577 30.783 1.00 23.65 267 ASN B C 1
ATOM 4352 O O . ASN B 1 267 ? 41.499 -0.435 31.830 1.00 21.57 267 ASN B O 1
ATOM 4357 N N . ASP B 1 268 ? 39.660 -1.130 30.749 1.00 15.47 268 ASP B N 1
ATOM 4358 C CA . ASP B 1 268 ? 39.012 -1.603 31.963 1.00 15.97 268 ASP B CA 1
ATOM 4359 C C . ASP B 1 268 ? 37.928 -2.604 31.593 1.00 13.75 268 ASP B C 1
ATOM 4360 O O . ASP B 1 268 ? 37.610 -2.774 30.417 1.00 15.49 268 ASP B O 1
ATOM 4365 N N . GLN B 1 269 ? 37.386 -3.278 32.598 1.00 14.61 269 GLN B N 1
ATOM 4366 C CA . GLN B 1 269 ? 36.332 -4.262 32.391 1.00 16.02 269 GLN B CA 1
ATOM 4367 C C . GLN B 1 269 ? 34.976 -3.579 32.536 1.00 12.58 269 GLN B C 1
ATOM 4368 O O . GLN B 1 269 ? 34.810 -2.696 33.376 1.00 13.36 269 GLN B O 1
ATOM 4374 N N . PRO B 1 270 ? 33.993 -3.963 31.709 1.00 14.50 270 PRO B N 1
ATOM 4375 C CA . PRO B 1 270 ? 32.674 -3.334 31.832 1.00 14.03 270 PRO B CA 1
ATOM 4376 C C . PRO B 1 270 ? 32.034 -3.757 33.149 1.00 13.53 270 PRO B C 1
ATOM 4377 O O . PRO B 1 270 ? 32.362 -4.813 33.686 1.00 11.23 270 PRO B O 1
ATOM 4381 N N . GLN B 1 271 ? 31.136 -2.931 33.674 1.00 8.73 271 GLN B N 1
ATOM 4382 C CA . GLN B 1 271 ? 30.469 -3.250 34.925 1.00 7.47 271 GLN B CA 1
ATOM 4383 C C . GLN B 1 271 ? 29.416 -4.335 34.721 1.00 11.35 271 GLN B C 1
ATOM 4384 O O . GLN B 1 271 ? 28.609 -4.261 33.794 1.00 10.13 271 GLN B O 1
ATOM 4390 N N . THR B 1 272 ? 29.435 -5.344 35.586 1.00 9.05 272 THR B N 1
ATOM 4391 C CA . THR B 1 272 ? 28.479 -6.446 35.518 1.00 9.89 272 THR B CA 1
ATOM 4392 C C . THR B 1 272 ? 27.118 -5.982 36.012 1.00 11.44 272 THR B C 1
ATOM 4393 O O . THR B 1 272 ? 27.013 -4.962 36.696 1.00 12.28 272 THR B O 1
ATOM 4397 N N . LEU B 1 273 ? 26.073 -6.733 35.682 1.00 9.89 273 LEU B N 1
ATOM 4398 C CA . LEU B 1 273 ? 24.738 -6.366 36.141 1.00 9.63 273 LEU B CA 1
ATOM 4399 C C . LEU B 1 273 ? 24.669 -6.446 37.670 1.00 11.96 273 LEU B C 1
ATOM 4400 O O . LEU B 1 273 ? 24.087 -5.575 38.321 1.00 11.14 273 LEU B O 1
ATOM 4405 N N . GLN B 1 274 ? 25.271 -7.490 38.232 1.00 12.07 274 GLN B N 1
ATOM 4406 C CA . GLN B 1 274 ? 25.285 -7.689 39.682 1.00 12.45 274 GLN B CA 1
ATOM 4407 C C . GLN B 1 274 ? 25.853 -6.454 40.380 1.00 13.87 274 GLN B C 1
ATOM 4408 O O . GLN B 1 274 ? 25.288 -5.952 41.354 1.00 13.95 274 GLN B O 1
ATOM 4414 N N . SER B 1 275 ? 26.983 -5.979 39.871 1.00 14.55 275 SER B N 1
ATOM 4415 C CA . SER B 1 275 ? 27.653 -4.807 40.417 1.00 13.54 275 SER B CA 1
ATOM 4416 C C . SER B 1 275 ? 26.798 -3.555 40.249 1.00 17.04 275 SER B C 1
ATOM 4417 O O . SER B 1 275 ? 26.697 -2.728 41.158 1.00 14.35 275 SER B O 1
ATOM 4420 N N . PHE B 1 276 ? 26.186 -3.421 39.077 1.00 12.83 276 PHE B N 1
ATOM 4421 C CA . PHE B 1 276 ? 25.342 -2.276 38.774 1.00 12.08 276 PHE B CA 1
ATOM 4422 C C . PHE B 1 276 ? 24.170 -2.172 39.739 1.00 11.97 276 PHE B C 1
ATOM 4423 O O . PHE B 1 276 ? 23.856 -1.090 40.236 1.00 14.58 276 PHE B O 1
ATOM 4431 N N . LEU B 1 277 ? 23.525 -3.301 40.005 1.00 13.24 277 LEU B N 1
ATOM 4432 C CA . LEU B 1 277 ? 22.389 -3.326 40.916 1.00 17.65 277 LEU B CA 1
ATOM 4433 C C . LEU B 1 277 ? 22.833 -3.133 42.365 1.00 21.40 277 LEU B C 1
ATOM 4434 O O . LEU B 1 277 ? 22.096 -2.575 43.175 1.00 25.51 277 LEU B O 1
ATOM 4439 N N . GLN B 1 278 ? 24.042 -3.593 42.679 1.00 22.41 278 GLN B N 1
ATOM 4440 C CA . GLN B 1 278 ? 24.588 -3.480 44.030 1.00 27.65 278 GLN B CA 1
ATOM 4441 C C . GLN B 1 278 ? 25.009 -2.044 44.340 1.00 27.88 278 GLN B C 1
ATOM 4442 O O . GLN B 1 278 ? 25.371 -1.725 45.476 1.00 26.90 278 GLN B O 1
ATOM 4448 N N . GLU B 1 279 ? 24.957 -1.182 43.327 1.00 22.43 279 GLU B N 1
ATOM 4449 C CA . GLU B 1 279 ? 25.342 0.217 43.481 1.00 29.01 279 GLU B CA 1
ATOM 4450 C C . GLU B 1 279 ? 24.676 0.811 44.717 1.00 35.71 279 GLU B C 1
ATOM 4451 O O . GLU B 1 279 ? 25.316 1.488 45.521 1.00 33.74 279 GLU B O 1
ATOM 4457 N N . ASN B 1 280 ? 23.382 0.552 44.859 1.00 30.65 280 ASN B N 1
ATOM 4458 C CA . ASN B 1 280 ? 22.618 1.042 45.998 1.00 33.99 280 ASN B CA 1
ATOM 4459 C C . ASN B 1 280 ? 21.602 0.001 46.431 1.00 34.67 280 ASN B C 1
ATOM 4460 O O . ASN B 1 280 ? 21.041 -0.714 45.600 1.00 36.64 280 ASN B O 1
ATOM 4465 N N . ILE B 1 281 ? 21.374 -0.088 47.737 1.00 36.87 281 ILE B N 1
ATOM 4466 C CA . ILE B 1 281 ? 20.412 -1.041 48.267 1.00 33.84 281 ILE B CA 1
ATOM 4467 C C . ILE B 1 281 ? 19.050 -0.764 47.646 1.00 30.24 281 ILE B C 1
ATOM 4468 O O . ILE B 1 281 ? 18.543 0.357 47.703 1.00 26.70 281 ILE B O 1
ATOM 4473 N N . LEU B 1 282 ? 18.474 -1.794 47.039 1.00 30.97 282 LEU B N 1
ATOM 4474 C CA . LEU B 1 282 ? 17.180 -1.680 46.384 1.00 32.21 282 LEU B CA 1
ATOM 4475 C C . LEU B 1 282 ? 16.074 -1.316 47.372 1.00 31.57 282 LEU B C 1
ATOM 4476 O O . LEU B 1 282 ? 16.040 -1.820 48.497 1.00 31.00 282 LEU B O 1
ATOM 4481 N N . GLU B 1 283 ? 15.177 -0.430 46.950 1.00 26.83 283 GLU B N 1
ATOM 4482 C CA . GLU B 1 283 ? 14.066 -0.011 47.797 1.00 28.13 283 GLU B CA 1
ATOM 4483 C C . GLU B 1 283 ? 13.029 -1.126 47.827 1.00 27.09 283 GLU B C 1
ATOM 4484 O O . GLU B 1 283 ? 12.431 -1.457 46.802 1.00 26.89 283 GLU B O 1
ATOM 4490 N N . HIS B 1 284 ? 12.827 -1.708 49.004 1.00 28.88 284 HIS B N 1
ATOM 4491 C CA . HIS B 1 284 ? 11.872 -2.794 49.173 1.00 25.89 284 HIS B CA 1
ATOM 4492 C C . HIS B 1 284 ? 10.472 -2.211 49.370 1.00 24.63 284 HIS B C 1
ATOM 4493 O O . HIS B 1 284 ? 10.328 -1.080 49.835 1.00 20.33 284 HIS B O 1
ATOM 4500 N N . HIS B 1 285 ? 9.447 -2.975 48.997 1.00 21.36 285 HIS B N 1
ATOM 4501 C CA . HIS B 1 285 ? 8.064 -2.518 49.122 1.00 24.33 285 HIS B CA 1
ATOM 4502 C C . HIS B 1 285 ? 7.530 -2.556 50.553 1.00 22.19 285 HIS B C 1
ATOM 4503 O O . HIS B 1 285 ? 6.423 -2.086 50.820 1.00 17.70 285 HIS B O 1
ATOM 4510 N N . HIS B 1 286 ? 8.312 -3.120 51.467 1.00 16.98 286 HIS B N 1
ATOM 4511 C CA . HIS B 1 286 ? 7.915 -3.190 52.868 1.00 22.39 286 HIS B CA 1
ATOM 4512 C C . HIS B 1 286 ? 8.877 -2.372 53.716 1.00 20.62 286 HIS B C 1
ATOM 4513 O O . HIS B 1 286 ? 9.966 -2.016 53.265 1.00 22.97 286 HIS B O 1
ATOM 4520 N N . HIS B 1 287 ? 8.473 -2.081 54.947 1.00 18.17 287 HIS B N 1
ATOM 4521 C CA . HIS B 1 287 ? 9.302 -1.297 55.854 1.00 19.13 287 HIS B CA 1
ATOM 4522 C C . HIS B 1 287 ? 10.269 -2.132 56.673 1.00 12.10 287 HIS B C 1
ATOM 4523 O O . HIS B 1 287 ? 9.960 -3.251 57.081 1.00 20.21 287 HIS B O 1
ATOM 4530 N N . HIS B 1 288 ? 11.444 -1.565 56.918 1.00 15.23 288 HIS B N 1
ATOM 4531 C CA . HIS B 1 288 ? 12.475 -2.226 57.706 1.00 16.53 288 HIS B CA 1
ATOM 4532 C C . HIS B 1 288 ? 12.926 -1.281 58.813 1.00 17.17 288 HIS B C 1
ATOM 4533 O O . HIS B 1 288 ? 14.086 -0.876 58.863 1.00 20.59 288 HIS B O 1
ATOM 4540 N N . HIS B 1 289 ? 12.006 -0.928 59.704 1.00 16.51 289 HIS B N 1
ATOM 4541 C CA . HIS B 1 289 ? 12.337 -0.025 60.801 1.00 13.86 289 HIS B CA 1
ATOM 4542 C C . HIS B 1 289 ? 12.983 -0.764 61.974 1.00 18.20 289 HIS B C 1
ATOM 4543 O O . HIS B 1 289 ? 12.923 -2.012 62.000 1.00 13.44 289 HIS B O 1
#

Radius of gyration: 26.31 Å; Cα contacts (8 Å, |Δi|>4): 1068; chains: 2; bounding box: 50×54×93 Å

Organism: Staphylococcus aureus (strain Mu50 / ATCC 700699) (NCBI:txid158878)

Sequence (542 aa):
NILTGATGHLGTHITNQAIANHIDHFHIGVRNVEKVPDDWRGKVSVRQLDYFNQESVEAFKGDTVVFIPSIIHPSFKRIPEVENLVYAAKQSGVAHIIFIGYYADQHNNPFHSPYFGYASRLLSTSGIDYTYVRAYDPLKPYLPELNHKLIYPAGDGRINYITRNDIARGVIAIIKNPDTWGKRYLLSGYSYDKELAAILSEASGTEIKYEPVSLETFAEYDEPKGFGALLASYHAGARGLLDQESNDFKQLVNDQPQTLQSFLQENILTGATGHLGTHITNQAIANHIDHFHIGVRNVEKVPDDWRGKVSVRQLDYFNQESVEAFKGDTVVFIPSIIHPSFKRIPEVENLVYAAKQSGVAHIIFIGYYADQHNNPFHSPYFGYASRLLSTSGIDYTYVRAYDPLKPYLPELNHKLIYPAGDGRINYITRNDIARGVIAIIKNPDTWGKRYLLSGYSYDKELAAILSEASGTEIKYEPVSLETFAEYDEPKGFGALLASYHAGARGLLDQESNDFKQLVNDQPQTLQSFLQENILEHHHHHH